Protein AF-A0A2M7H0R8-F1 (afdb_monomer)

Solvent-accessible surface area (backbone atoms only — not comparable to full-atom values): 28633 Å² total; per-residue (Å²): 134,61,83,87,71,69,49,74,64,43,72,46,45,23,70,42,82,71,80,68,60,58,88,64,83,54,67,46,51,37,86,82,44,60,76,91,62,102,80,74,84,69,96,69,77,57,62,61,50,66,70,41,55,59,57,32,19,51,50,9,31,35,72,44,37,38,46,74,35,69,43,60,40,93,92,41,75,86,46,70,44,58,41,9,37,33,35,60,42,52,62,84,50,53,69,62,56,52,47,51,52,49,44,42,43,76,74,67,42,95,64,61,72,49,77,46,78,39,75,95,71,46,29,29,39,44,34,38,66,34,40,50,58,24,30,49,46,37,62,43,32,33,62,61,71,61,50,28,34,73,29,70,76,60,70,35,42,36,42,78,49,44,42,26,24,50,38,20,23,41,68,56,51,32,46,77,44,70,58,69,91,86,54,104,72,67,69,87,80,50,37,33,39,36,30,69,39,54,10,67,65,30,48,54,50,52,52,49,52,34,47,52,59,74,30,65,66,46,82,42,74,50,93,59,62,46,97,84,83,38,51,39,33,38,42,37,25,47,50,54,39,46,36,70,59,45,99,54,84,80,62,79,74,62,99,67,87,66,83,49,50,74,56,90,59,28,39,36,38,52,38,84,76,87,87,86,78,93,82,89,78,93,84,86,80,65,89,48,84,93,50,58,50,49,76,55,94,68,29,63,42,70,44,87,60,58,88,44,61,70,46,53,44,55,50,19,58,74,70,74,40,62,57,88,50,46,15,61,41,15,68,69,35,89,65,58,40,94,31,56,39,84,36,56,68,51,22,52,54,42,47,52,50,43,48,74,76,65,50,51,71,29,15,46,44,26,10,41,27,37,19,39,35,52,38,44,44,60,71,71,49,59,81,60,86,85,62,84,87,36,75,45,63,34,75,57,50,71,29,54,22,44,46,53,23,38,24,70,73,66,76,46,76,69,46,63,57,95,59,29,73,47,48,69,59,51,51,51,52,51,50,40,70,75,56,63,66,97,73,77,88,77,82,61,78,68,57,79,79,46,73,71,48,75,48,74,49,74,41,82,89,54,97,77,52,28,58,28,40,34,35,23,48,91,84,40,70,72,50,39,40,66,46,90,82,44,70,52,56,65,53,65,78,82,79,121

Sequence (496 aa):
MPAKEFRKGDFIATPLPLENQIDSPILLNYSAVKTEPKVFRPFKKIDKFVFRPDLLRLLGYYLAEGCILYNRARRDKKLKYPCGVSFIFNINEKSYIEDIKKIISQNFGKLNIKIIKKPEHETTIVAIYSKSLAEYIKYLCGSMADKKRLSTELLNLKPSLQKEILKGFFRGDGQLRKRLQNALGSDKRGNRYCASTVSEDLAHQLYWLLLRNEIKCTLRKSSSKTKGDKYAYFIEVFGKEINKLEDKQLVNPQKQGYKSFIYKNWLFEPIRKIKKYKFKGSIYNLKVKNDDSYVANAIGVHNCAAGTGAFLDAQAFRLGIPVERFGEIALKSKKPTTIGARCTIFAESDMIHKQQIGHSPEDIVAGLCQGLARNFLSNVARGKNIQPPIVFLGGVSENKGMREAFEGALGQEIVVPEYNTVMGAFGAALLVKKNPPSKTKFLGFEISDKNIRCTSFQCQGCPNRCEVIEARIEGKVMARWGDRCGKWSNLNVNST

Organism: NCBI:txid1974716

Radius of gyration: 31.33 Å; Cα contacts (8 Å, |Δi|>4): 775; chains: 1; bounding box: 67×86×82 Å

Secondary structure (DSSP, 8-state):
--TTT--BTBEEEEE--------S--EEEGGGT----TT---SS---EEE--HHHHHHHHHHHHHEEEEEEE-SS-TT-EEEEEEEEEEETT-HHHHHHHHHHHHHHHSS--EEEEEEGGGTEEEEEE--HHHHHHHHHHH-SSGGG----HHHHTS-HHHHHHHHHHHHHHH-EEEPPPSS-SS--TT-SEEEEEES-HHHHHHHHHHHHHTT--EEEEE-SSPPTTS---EEEEEEGGGGGGTSSS--SPPP----S-EEETTEEEEE----------S-------SSSSEEEETTEEEE---TTSHHHHHHHHHHHT--HHHHHHHHHT-SSPPP--TTSHHHHHHHHHHHHHTT--HHHHHHHHHHHHHHHHIIIIITT----SSEE--SGGGG-HHHHHHHHHHHTS-EE--TTTTTHHHHHHHHHHHHS--SS-----GGGGGS-EEEEEEE--SSTT-PEEEEEEETTEEEEEE--SSSTTTT--TT--

Nearest PDB structures (foldseek):
  4ehu-assembly1_A  TM=7.371E-01  e=3.195E-09  Clostridioides difficile
  1hux-assembly1_B  TM=8.289E-01  e=4.043E-08  Acidaminococcus fermentans
  1ef0-assembly2_A  TM=6.192E-01  e=2.143E-08  Saccharomyces cerevisiae
  1vde-assembly1_B  TM=5.733E-01  e=1.735E-08  Saccharomyces cerevisiae
  1vde-assembly1_A  TM=5.724E-01  e=1.164E-07  Saccharomyces cerevisiae

InterPro domains:
  IPR002731 ATPase, BadF/BadG/BcrA/BcrD type [PF01869] (289-431)
  IPR004042 Intein DOD homing endonuclease, central region [PS50819] (58-215)
  IPR004860 Homing endonuclease, LAGLIDADG domain [PF14528] (162-240)
  IPR006142 Intein [PR00379] (55-67)
  IPR006142 Intein [PR00379] (164-176)
  IPR006142 Intein [PR00379] (280-297)
  IPR027434 Homing endonuclease [G3DSA:3.10.28.10] (53-245)
  IPR027434 Homing endonuclease [SSF55608] (153-240)
  IPR030934 Intein C-terminal splicing region [PS50818] (282-304)
  IPR030934 Intein C-terminal splicing region [TIGR01443] (283-304)
  IPR036844 Hint domain superfamily [SSF51294] (2-303)
  IPR043129 ATPase, nucleotide binding domain [SSF53067] (299-432)
  IPR051805 Dehydratase Activator and Reductase Protein [PTHR32329] (303-491)

Structure (mmCIF, N/CA/C/O backbone):
data_AF-A0A2M7H0R8-F1
#
_entry.id   AF-A0A2M7H0R8-F1
#
loop_
_atom_site.group_PDB
_atom_site.id
_atom_site.type_symbol
_atom_site.label_atom_id
_atom_site.label_alt_id
_atom_site.label_comp_id
_atom_site.label_asym_id
_atom_site.label_entity_id
_atom_site.label_seq_id
_atom_site.pdbx_PDB_ins_code
_atom_site.Cartn_x
_atom_site.Cartn_y
_atom_site.Cartn_z
_atom_site.occupancy
_atom_site.B_iso_or_equiv
_atom_site.auth_seq_id
_atom_site.auth_comp_id
_atom_site.auth_asym_id
_atom_site.auth_atom_id
_atom_site.pdbx_PDB_model_num
ATOM 1 N N . MET A 1 1 ? 10.797 6.156 -16.432 1.00 52.22 1 MET A N 1
ATOM 2 C CA . MET A 1 1 ? 11.725 7.306 -16.457 1.00 52.22 1 MET A CA 1
ATOM 3 C C . MET A 1 1 ? 12.836 7.075 -15.435 1.00 52.22 1 MET A C 1
ATOM 5 O O . MET A 1 1 ? 12.516 6.724 -14.300 1.00 52.22 1 MET A O 1
ATOM 9 N N . PRO A 1 2 ? 14.117 7.195 -15.813 1.00 60.25 2 PRO A N 1
ATOM 10 C CA . PRO A 1 2 ? 15.253 7.052 -14.904 1.00 60.25 2 PRO A CA 1
ATOM 11 C C . PRO A 1 2 ? 15.202 8.028 -13.722 1.00 60.25 2 PRO A C 1
ATOM 13 O O . PRO A 1 2 ? 14.834 9.190 -13.874 1.00 60.25 2 PRO A O 1
ATOM 16 N N . ALA A 1 3 ? 15.670 7.597 -12.545 1.00 67.19 3 ALA A N 1
ATOM 17 C CA . ALA A 1 3 ? 15.630 8.419 -11.330 1.00 67.19 3 ALA A CA 1
ATOM 18 C C . ALA A 1 3 ? 16.355 9.779 -11.465 1.00 67.19 3 ALA A C 1
ATOM 20 O O . ALA A 1 3 ? 15.991 10.753 -10.808 1.00 67.19 3 ALA A O 1
ATOM 21 N N . LYS A 1 4 ? 17.386 9.849 -12.322 1.00 66.94 4 LYS A N 1
ATOM 22 C CA . LYS A 1 4 ? 18.171 11.066 -12.603 1.00 66.94 4 LYS A CA 1
ATOM 23 C C . LYS A 1 4 ? 17.388 12.132 -13.384 1.00 66.94 4 LYS A C 1
ATOM 25 O O . LYS A 1 4 ? 17.794 13.290 -13.351 1.00 66.94 4 LYS A O 1
ATOM 30 N N . GLU A 1 5 ? 16.334 11.735 -14.094 1.00 73.38 5 GLU A N 1
ATOM 31 C CA . GLU A 1 5 ? 15.592 12.596 -15.025 1.00 73.38 5 GLU A CA 1
ATOM 32 C C . GLU A 1 5 ? 14.398 13.276 -14.374 1.00 73.38 5 GLU A C 1
ATOM 34 O O . GLU A 1 5 ? 13.918 14.268 -14.912 1.00 73.38 5 GLU A O 1
ATOM 39 N N . PHE A 1 6 ? 13.968 12.803 -13.200 1.00 79.38 6 PHE A N 1
ATOM 40 C CA . PHE A 1 6 ? 12.919 13.470 -12.442 1.00 79.38 6 PHE A CA 1
ATOM 41 C C . PHE A 1 6 ? 13.298 14.916 -12.131 1.00 79.38 6 PHE A C 1
ATOM 43 O O . PHE A 1 6 ? 14.387 15.227 -11.634 1.00 79.38 6 PHE A O 1
ATOM 50 N N . ARG A 1 7 ? 12.338 15.802 -12.363 1.00 85.75 7 ARG A N 1
ATOM 51 C CA . ARG A 1 7 ? 12.378 17.224 -12.060 1.00 85.75 7 ARG A CA 1
ATOM 52 C C . ARG A 1 7 ? 11.293 17.551 -11.045 1.00 85.75 7 ARG A C 1
ATOM 54 O O . ARG A 1 7 ? 10.305 16.842 -10.860 1.00 85.75 7 ARG A O 1
ATOM 61 N N . LYS A 1 8 ? 11.477 18.669 -10.346 1.00 89.12 8 LYS A N 1
ATOM 62 C CA . LYS A 1 8 ? 10.424 19.227 -9.493 1.00 89.12 8 LYS A CA 1
ATOM 63 C C . LYS A 1 8 ? 9.214 19.559 -10.372 1.00 89.12 8 LYS A C 1
ATOM 65 O O . LYS A 1 8 ? 9.353 20.332 -11.311 1.00 89.12 8 LYS A O 1
ATOM 70 N N . GLY A 1 9 ? 8.044 19.037 -10.016 1.00 87.06 9 GLY A N 1
ATOM 71 C CA . GLY A 1 9 ? 6.813 19.192 -10.794 1.00 87.06 9 GLY A CA 1
ATOM 72 C C . GLY A 1 9 ? 6.385 17.934 -11.548 1.00 87.06 9 GLY A C 1
ATOM 73 O O . GLY A 1 9 ? 5.183 17.783 -11.749 1.00 87.06 9 GLY A O 1
ATOM 74 N N . ASP A 1 10 ? 7.310 17.020 -11.861 1.00 89.25 10 ASP A N 1
ATOM 75 C CA . ASP A 1 10 ? 6.959 15.697 -12.393 1.00 89.25 10 ASP A CA 1
ATOM 76 C C . ASP A 1 10 ? 6.124 14.922 -11.377 1.00 89.25 10 ASP A C 1
ATOM 78 O O . ASP A 1 10 ? 6.165 15.211 -10.180 1.00 89.25 10 ASP A O 1
ATOM 82 N N . PHE A 1 11 ? 5.382 13.920 -11.836 1.00 90.19 11 PHE A N 1
ATOM 83 C CA . PHE A 1 11 ? 4.476 13.162 -10.986 1.00 90.19 11 PHE A CA 1
ATOM 84 C C . PHE A 1 11 ? 5.072 11.829 -10.543 1.00 90.19 11 PHE A C 1
ATOM 86 O O . PHE A 1 11 ? 5.655 11.092 -11.335 1.00 90.19 11 PHE A O 1
ATOM 93 N N . ILE A 1 12 ? 4.865 11.505 -9.269 1.00 90.06 12 ILE A N 1
ATOM 94 C CA . ILE A 1 12 ? 4.969 10.144 -8.746 1.00 90.06 12 ILE A CA 1
ATOM 95 C C . ILE A 1 12 ? 3.575 9.526 -8.688 1.00 90.06 12 ILE A C 1
ATOM 97 O O . ILE A 1 12 ? 2.592 10.233 -8.456 1.00 90.06 12 ILE A O 1
ATOM 101 N N . ALA A 1 13 ? 3.506 8.215 -8.902 1.00 90.25 13 ALA A N 1
ATOM 102 C CA . ALA A 1 13 ? 2.263 7.463 -8.894 1.00 90.25 13 ALA A CA 1
ATOM 103 C C . ALA A 1 13 ? 2.220 6.528 -7.678 1.00 90.25 13 ALA A C 1
ATOM 105 O O . ALA A 1 13 ? 3.113 5.704 -7.474 1.00 90.25 13 ALA A O 1
ATOM 106 N N . THR A 1 14 ? 1.159 6.655 -6.893 1.00 89.38 14 THR A N 1
ATOM 107 C CA . THR A 1 14 ? 0.849 5.814 -5.736 1.00 89.38 14 THR A CA 1
ATOM 108 C C . THR A 1 14 ? -0.361 4.954 -6.093 1.00 89.38 14 THR A C 1
ATOM 110 O O . THR A 1 14 ? -1.426 5.518 -6.362 1.00 89.38 14 THR A O 1
ATOM 113 N N . PRO A 1 15 ? -0.242 3.616 -6.136 1.00 87.62 15 PRO A N 1
ATOM 114 C CA . PRO A 1 15 ? -1.384 2.771 -6.450 1.00 87.62 15 PRO A CA 1
ATOM 115 C C . PRO A 1 15 ? -2.384 2.790 -5.297 1.00 87.62 15 PRO A C 1
ATOM 117 O O . PRO A 1 15 ? -2.014 2.731 -4.125 1.00 87.62 15 PRO A O 1
ATOM 120 N N . LEU A 1 16 ? -3.664 2.853 -5.637 1.00 84.00 16 LEU A N 1
ATOM 121 C CA . LEU A 1 16 ? -4.776 2.726 -4.711 1.00 84.00 16 LEU A CA 1
ATOM 122 C C . LEU A 1 16 ? -5.103 1.234 -4.572 1.00 84.00 16 LEU A C 1
ATOM 124 O O . LEU A 1 16 ? -5.518 0.615 -5.554 1.00 84.00 16 LEU A O 1
ATOM 128 N N . PRO A 1 17 ? -4.927 0.628 -3.385 1.00 70.62 17 PRO A N 1
ATOM 129 C CA . PRO A 1 17 ? -5.186 -0.793 -3.189 1.00 70.62 17 PRO A CA 1
ATOM 130 C C . PRO A 1 17 ? -6.699 -1.032 -3.148 1.00 70.62 17 PRO A C 1
ATOM 132 O O . PRO A 1 17 ? -7.302 -1.005 -2.075 1.00 70.62 17 PRO A O 1
ATOM 135 N N . LEU A 1 18 ? -7.316 -1.207 -4.318 1.00 66.88 18 LEU A N 1
ATOM 136 C CA . LEU A 1 18 ? -8.765 -1.393 -4.486 1.00 66.88 18 LEU A CA 1
ATOM 137 C C . LEU A 1 18 ? -9.172 -2.860 -4.695 1.00 66.88 18 LEU A C 1
ATOM 139 O O . LEU A 1 18 ? -10.357 -3.178 -4.591 1.00 66.88 18 LEU A O 1
ATOM 143 N N . GLU A 1 19 ? -8.203 -3.741 -4.945 1.00 58.03 19 GLU A N 1
ATOM 144 C CA . GLU A 1 19 ? -8.398 -5.180 -5.133 1.00 58.03 19 GLU A CA 1
ATOM 145 C C . GLU A 1 19 ? -8.516 -5.899 -3.775 1.00 58.03 19 GLU A C 1
ATOM 147 O O . GLU A 1 19 ? -7.846 -5.531 -2.806 1.00 58.03 19 GLU A O 1
ATOM 152 N N . ASN A 1 20 ? -9.372 -6.927 -3.708 1.00 55.25 20 ASN A N 1
ATOM 153 C CA . ASN A 1 20 ? -9.834 -7.638 -2.499 1.00 55.25 20 ASN A CA 1
ATOM 154 C C . ASN A 1 20 ? -10.896 -6.888 -1.681 1.00 55.25 20 ASN A C 1
ATOM 156 O O . ASN A 1 20 ? -10.667 -6.468 -0.545 1.00 55.25 20 ASN A O 1
ATOM 160 N N . GLN A 1 21 ? -12.089 -6.751 -2.261 1.00 60.81 21 GLN A N 1
ATOM 161 C CA . GLN A 1 21 ? -13.280 -6.284 -1.556 1.00 60.81 21 GLN A CA 1
ATOM 162 C C . GLN A 1 21 ? -14.133 -7.492 -1.184 1.00 60.81 21 GLN A C 1
ATOM 164 O O . GLN A 1 21 ? -14.633 -8.198 -2.052 1.00 60.81 21 GLN A O 1
ATOM 169 N N . ILE A 1 22 ? -14.291 -7.750 0.111 1.00 62.81 22 ILE A N 1
ATOM 170 C CA . ILE A 1 22 ? -15.208 -8.797 0.563 1.00 62.81 22 ILE A CA 1
ATOM 171 C C . ILE A 1 22 ? -16.623 -8.208 0.556 1.00 62.81 22 ILE A C 1
ATOM 173 O O . ILE A 1 22 ? -16.913 -7.258 1.286 1.00 62.81 22 ILE A O 1
ATOM 177 N N . ASP A 1 23 ? -17.490 -8.750 -0.304 1.00 54.94 23 ASP A N 1
ATOM 178 C CA . ASP A 1 23 ? -18.858 -8.258 -0.505 1.00 54.94 23 ASP A CA 1
ATOM 179 C C . ASP A 1 23 ? -19.822 -8.612 0.630 1.00 54.94 23 ASP A C 1
ATOM 181 O O . ASP A 1 23 ? -20.780 -7.876 0.876 1.00 54.94 23 ASP A O 1
ATOM 185 N N . SER A 1 24 ? -19.566 -9.719 1.326 1.00 55.59 24 SER A N 1
ATOM 186 C CA . SER A 1 24 ? -20.455 -10.272 2.347 1.00 55.59 24 SER A CA 1
ATOM 187 C C . SER A 1 24 ? -20.206 -9.669 3.735 1.00 55.59 24 SER A C 1
ATOM 189 O O . SER A 1 24 ? -19.074 -9.289 4.046 1.00 55.59 24 SER A O 1
ATOM 191 N N . PRO A 1 25 ? -21.224 -9.626 4.620 1.00 59.56 25 PRO A N 1
ATOM 192 C CA . PRO A 1 25 ? -21.030 -9.242 6.012 1.00 59.56 25 PRO A CA 1
ATOM 193 C C . PRO A 1 25 ? -20.025 -10.191 6.668 1.00 59.56 25 PRO A C 1
ATOM 195 O O . PRO A 1 25 ? -20.325 -11.351 6.955 1.00 59.56 25 PRO A O 1
ATOM 198 N N . ILE A 1 26 ? -18.813 -9.688 6.896 1.00 70.19 26 ILE A N 1
ATOM 199 C CA . ILE A 1 26 ? -17.787 -10.435 7.611 1.00 70.19 26 ILE A CA 1
ATOM 200 C C . ILE A 1 26 ? -18.245 -10.572 9.055 1.00 70.19 26 ILE A C 1
ATOM 202 O O . ILE A 1 26 ? -18.627 -9.603 9.723 1.00 70.19 26 ILE A O 1
ATOM 206 N N . LEU A 1 27 ? -18.225 -11.814 9.514 1.00 77.62 27 LEU A N 1
ATOM 207 C CA . LEU A 1 27 ? -18.629 -12.179 10.849 1.00 77.62 27 LEU A CA 1
ATOM 208 C C . LEU A 1 27 ? -17.462 -12.890 11.518 1.00 77.62 27 LEU A C 1
ATOM 210 O O . LEU A 1 27 ? -16.948 -13.891 11.018 1.00 77.62 27 LEU A O 1
ATOM 214 N N . LEU A 1 28 ? -17.042 -12.349 12.655 1.00 81.56 28 LEU A N 1
ATOM 215 C CA . LEU A 1 28 ? -15.937 -12.886 13.428 1.00 81.56 28 LEU A CA 1
ATOM 216 C C . LEU A 1 28 ? -16.496 -13.661 14.616 1.00 81.56 28 LEU A C 1
ATOM 218 O O . LEU A 1 28 ? -17.220 -13.108 15.446 1.00 81.56 28 LEU A O 1
ATOM 222 N N . ASN A 1 29 ? -16.178 -14.953 14.680 1.00 83.38 29 ASN A N 1
ATOM 223 C CA . ASN A 1 29 ? -16.584 -15.807 15.791 1.00 83.38 29 ASN A CA 1
ATOM 224 C C . ASN A 1 29 ? -15.682 -15.574 17.002 1.00 83.38 29 ASN A C 1
ATOM 226 O O . ASN A 1 29 ? -14.460 -15.475 16.879 1.00 83.38 29 ASN A O 1
ATOM 230 N N . TYR A 1 30 ? -16.277 -15.590 18.192 1.00 79.50 30 TYR A N 1
ATOM 231 C CA . TYR A 1 30 ? -15.559 -15.313 19.434 1.00 79.50 30 TYR A CA 1
ATOM 232 C C . TYR A 1 30 ? -14.434 -16.316 19.714 1.00 79.50 30 TYR A C 1
ATOM 234 O O . TYR A 1 30 ? -13.418 -15.976 20.314 1.00 79.50 30 TYR A O 1
ATOM 242 N N . SER A 1 31 ? -14.585 -17.558 19.249 1.00 77.75 31 SER A N 1
ATOM 243 C CA . SER A 1 31 ? -13.561 -18.599 19.364 1.00 77.75 31 SER A CA 1
ATOM 244 C C . SER A 1 31 ? -12.229 -18.222 18.713 1.00 77.75 31 SER A C 1
ATOM 246 O O . SER A 1 31 ? -11.203 -18.691 19.193 1.00 77.75 31 SER A O 1
ATOM 248 N N . ALA A 1 32 ? -12.241 -17.373 17.681 1.00 74.50 32 ALA A N 1
ATOM 249 C CA . ALA A 1 32 ? -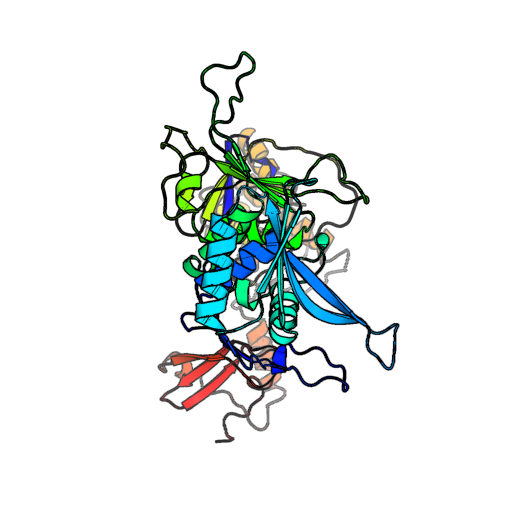11.040 -16.927 16.978 1.00 74.50 32 ALA A CA 1
ATOM 250 C C . ALA A 1 32 ? -10.272 -15.821 17.723 1.00 74.50 32 ALA A C 1
ATOM 252 O O . ALA A 1 32 ? -9.103 -15.594 17.435 1.00 74.50 32 ALA A O 1
ATOM 253 N N . VAL A 1 33 ? -10.920 -15.131 18.670 1.00 76.56 33 VAL A N 1
ATOM 254 C CA . VAL A 1 33 ? -10.365 -13.927 19.320 1.00 76.56 33 VAL A CA 1
ATOM 255 C C . VAL A 1 33 ? -10.248 -14.026 20.837 1.00 76.56 33 VAL A C 1
ATOM 257 O O . VAL A 1 33 ? -9.583 -13.190 21.451 1.00 76.56 33 VAL A O 1
ATOM 260 N N . LYS A 1 34 ? -10.919 -15.005 21.461 1.00 72.75 34 LYS A N 1
ATOM 261 C CA . LYS A 1 34 ? -10.894 -15.184 22.916 1.00 72.75 34 LYS A CA 1
ATOM 262 C C . LYS A 1 34 ? -9.446 -15.331 23.383 1.00 72.75 34 LYS A C 1
ATOM 264 O O . LYS A 1 34 ? -8.680 -16.117 22.827 1.00 72.75 34 LYS A O 1
ATOM 269 N N . THR A 1 35 ? -9.070 -14.602 24.429 1.00 66.81 35 THR A N 1
ATOM 270 C CA . THR A 1 35 ? -7.782 -14.859 25.078 1.00 66.81 35 THR A CA 1
ATOM 271 C C . THR A 1 35 ? -7.939 -16.082 25.978 1.00 66.81 35 THR A C 1
ATOM 273 O O . THR A 1 35 ? -8.959 -16.214 26.661 1.00 66.81 35 THR A O 1
ATOM 276 N N . GLU A 1 36 ? -6.981 -17.011 25.978 1.00 60.56 36 GLU A N 1
ATOM 277 C CA . GLU A 1 36 ? -7.001 -18.119 26.937 1.00 60.56 36 GLU A CA 1
ATOM 278 C C . GLU A 1 36 ? -6.541 -17.624 28.312 1.00 60.56 36 GLU A C 1
ATOM 280 O O . GLU A 1 36 ? -5.362 -17.363 28.543 1.00 60.56 36 GLU A O 1
ATOM 285 N N . PRO A 1 37 ? -7.485 -17.487 29.253 1.00 53.69 37 PRO A N 1
ATOM 286 C CA . PRO A 1 37 ? -7.247 -18.071 30.561 1.00 53.69 37 PRO A CA 1
ATOM 287 C C . PRO A 1 37 ? -8.450 -18.922 30.986 1.00 53.69 37 PRO A C 1
ATOM 289 O O . PRO A 1 37 ? -9.586 -18.439 31.014 1.00 53.69 37 PRO A O 1
ATOM 292 N N . LYS A 1 38 ? -8.185 -20.183 31.366 1.00 47.75 38 LYS A N 1
ATOM 293 C CA . LYS A 1 38 ? -9.125 -21.242 31.812 1.00 47.75 38 LYS A CA 1
ATOM 294 C C . LYS A 1 38 ? -10.037 -20.886 33.017 1.00 47.75 38 LYS A C 1
ATOM 296 O O . LYS A 1 38 ? -10.568 -21.781 33.660 1.00 47.75 38 LYS A O 1
ATOM 301 N N . VAL A 1 39 ? -10.225 -19.612 33.377 1.00 48.19 39 VAL A N 1
ATOM 302 C CA . VAL A 1 39 ? -10.676 -19.217 34.728 1.00 48.19 39 VAL A CA 1
ATOM 303 C C . VAL A 1 39 ? -11.964 -18.373 34.767 1.00 48.19 39 VAL A C 1
ATOM 305 O O . VAL A 1 39 ? -12.535 -18.230 35.840 1.00 48.19 39 VAL A O 1
ATOM 308 N N . PHE A 1 40 ? -12.487 -17.834 33.653 1.00 50.66 40 PHE A N 1
ATOM 309 C CA . PHE A 1 40 ? -13.653 -16.925 33.725 1.00 50.66 40 PHE A CA 1
ATOM 310 C C . PHE A 1 40 ? -14.692 -17.108 32.612 1.00 50.66 40 PHE A C 1
ATOM 312 O O . PHE A 1 40 ? -14.402 -16.858 31.437 1.00 50.66 40 PHE A O 1
ATOM 319 N N . ARG A 1 41 ? -15.931 -17.443 33.011 1.00 50.50 41 ARG A N 1
ATOM 320 C CA . ARG A 1 41 ? -17.132 -17.397 32.161 1.00 50.50 41 ARG A CA 1
ATOM 321 C C . ARG A 1 41 ? -17.654 -15.945 32.071 1.00 50.50 41 ARG A C 1
ATOM 323 O O . ARG A 1 41 ? -17.818 -15.312 33.112 1.00 50.50 41 ARG A O 1
ATOM 330 N N . PRO A 1 42 ? -17.877 -15.383 30.869 1.00 53.06 42 PRO A N 1
ATOM 331 C CA . PRO A 1 42 ? -18.432 -14.036 30.710 1.00 53.06 42 PRO A CA 1
ATOM 332 C C . PRO A 1 42 ? -19.914 -13.972 31.130 1.00 53.06 42 PRO A C 1
ATOM 334 O O . PRO A 1 42 ? -20.660 -14.904 30.856 1.00 53.06 42 PRO A O 1
ATOM 337 N N . PHE A 1 43 ? -20.342 -12.856 31.742 1.00 49.19 43 PHE A N 1
ATOM 338 C CA . PHE A 1 43 ? -21.724 -12.626 32.218 1.00 49.19 43 PHE A CA 1
ATOM 339 C C . PHE A 1 43 ? -22.750 -12.532 31.067 1.00 49.19 43 PHE A C 1
ATOM 341 O O . PHE A 1 43 ? -23.891 -12.953 31.210 1.00 49.19 43 PHE A O 1
ATOM 348 N N . LYS A 1 44 ? -22.330 -12.006 29.903 1.00 60.19 44 LYS A N 1
ATOM 349 C CA . LYS A 1 44 ? -23.081 -12.018 28.637 1.00 60.19 44 LYS A CA 1
ATOM 350 C C . LYS A 1 44 ? -22.097 -12.254 27.489 1.00 60.19 44 LYS A C 1
ATOM 352 O O . LYS A 1 44 ? -21.147 -11.485 27.305 1.00 60.19 44 LYS A O 1
ATOM 357 N N . LYS A 1 45 ? -22.260 -13.357 26.762 1.00 69.69 45 LYS A N 1
ATOM 358 C CA . LYS A 1 45 ? -21.317 -13.775 25.720 1.00 69.69 45 LYS A CA 1
ATOM 359 C C . LYS A 1 45 ? -21.735 -13.168 24.382 1.00 69.69 45 LYS A C 1
ATOM 361 O O . LYS A 1 45 ? -22.863 -13.349 23.946 1.00 69.69 45 LYS A O 1
ATOM 366 N N . ILE A 1 46 ? -20.833 -12.413 23.758 1.00 80.06 46 ILE A N 1
ATOM 367 C CA . ILE A 1 46 ? -21.004 -11.961 22.375 1.00 80.06 46 ILE A CA 1
ATOM 368 C C . ILE A 1 46 ? -20.358 -13.046 21.519 1.00 80.06 46 ILE A C 1
ATOM 370 O O . ILE A 1 46 ? -19.141 -13.060 21.350 1.00 80.06 46 ILE A O 1
ATOM 374 N N . ASP A 1 47 ? -21.148 -14.004 21.042 1.00 79.94 47 ASP A N 1
ATOM 375 C CA . ASP A 1 47 ? -20.607 -15.146 20.293 1.00 79.94 47 ASP A CA 1
ATOM 376 C C . ASP A 1 47 ? -20.080 -14.754 18.911 1.00 79.94 47 ASP A C 1
ATOM 378 O O . ASP A 1 47 ? -19.185 -15.413 18.379 1.00 79.94 47 ASP A O 1
ATOM 382 N N . LYS A 1 48 ? -20.618 -13.667 18.352 1.00 84.19 48 LYS A N 1
ATOM 383 C CA . LYS A 1 48 ? -20.373 -13.211 16.987 1.00 84.19 48 LYS A CA 1
ATOM 384 C C . LYS A 1 48 ? -20.257 -11.690 16.948 1.00 84.19 48 LYS A C 1
ATOM 386 O O . LYS A 1 48 ? -21.118 -11.001 17.492 1.00 84.19 48 LYS A O 1
ATOM 391 N N . PHE A 1 49 ? -19.228 -11.173 16.285 1.00 84.06 49 PHE A N 1
ATOM 392 C CA . PHE A 1 49 ? -19.092 -9.750 15.978 1.00 84.06 49 PHE A CA 1
ATOM 393 C C . PHE A 1 49 ? -19.334 -9.536 14.481 1.00 84.06 49 PHE A C 1
ATOM 395 O O . PHE A 1 49 ? -18.593 -10.057 13.648 1.00 84.06 49 PHE A O 1
ATOM 402 N N . VAL A 1 50 ? -20.399 -8.806 14.145 1.00 86.88 50 VAL A N 1
ATOM 403 C CA . VAL A 1 50 ? -20.809 -8.530 12.759 1.00 86.88 50 VAL A CA 1
ATOM 404 C C . VAL A 1 50 ? -20.235 -7.187 12.334 1.00 86.88 50 VAL A C 1
ATOM 406 O O . VAL A 1 50 ? -20.402 -6.204 13.051 1.00 86.88 50 VAL A O 1
ATOM 409 N N . PHE A 1 51 ? -19.580 -7.112 11.178 1.00 87.00 51 PHE A N 1
ATOM 410 C CA . PHE A 1 51 ? -18.953 -5.872 10.707 1.00 87.00 51 PHE A CA 1
ATOM 411 C C . PHE A 1 51 ? -19.988 -4.916 10.098 1.00 87.00 51 PHE A C 1
ATOM 413 O O . PHE A 1 51 ? -20.044 -4.709 8.888 1.00 87.00 51 PHE A O 1
ATOM 420 N N . ARG A 1 52 ? -20.843 -4.352 10.954 1.00 90.06 52 ARG A N 1
ATOM 421 C CA . ARG A 1 52 ? -21.853 -3.354 10.585 1.00 90.06 52 ARG A CA 1
ATOM 422 C C . ARG A 1 52 ? -21.261 -1.937 10.581 1.00 90.06 52 ARG A C 1
ATOM 424 O O . ARG A 1 52 ? -20.352 -1.677 11.370 1.00 90.06 52 ARG A O 1
ATOM 431 N N . PRO A 1 53 ? -21.779 -1.016 9.743 1.00 91.88 53 PRO A N 1
ATOM 432 C CA . PRO A 1 53 ? -21.296 0.367 9.650 1.00 91.88 53 PRO A CA 1
ATOM 433 C C . PRO A 1 53 ? -21.108 1.064 11.010 1.00 91.88 53 PRO A C 1
ATOM 435 O O . PRO A 1 53 ? -20.067 1.642 11.303 1.00 91.88 53 PRO A O 1
ATOM 438 N N . ASP A 1 54 ? -22.096 0.943 11.885 1.00 93.00 54 ASP A N 1
ATOM 439 C CA . ASP A 1 54 ? -22.146 1.558 13.208 1.00 93.00 54 ASP A CA 1
ATOM 440 C C . ASP A 1 54 ? -21.117 0.963 14.195 1.00 93.00 54 ASP A C 1
ATOM 442 O O . ASP A 1 54 ? -20.431 1.697 14.909 1.00 93.00 54 ASP A O 1
ATOM 446 N N . LEU A 1 55 ? -20.919 -0.357 14.184 1.00 93.69 55 LEU A N 1
ATOM 447 C CA . LEU A 1 55 ? -19.867 -1.030 14.950 1.00 93.69 55 LEU A CA 1
ATOM 448 C C . LEU A 1 55 ? -18.466 -0.677 14.448 1.00 93.69 55 LEU A C 1
ATOM 450 O O . LEU A 1 55 ? -17.555 -0.509 15.255 1.00 93.69 55 LEU A O 1
ATOM 454 N N . LEU A 1 56 ? -18.282 -0.521 13.138 1.00 95.50 56 LEU A N 1
ATOM 455 C CA . LEU A 1 56 ? -17.017 -0.048 12.571 1.00 95.50 56 LEU A CA 1
ATOM 456 C C . LEU A 1 56 ? -16.727 1.400 12.989 1.00 95.50 56 LEU A C 1
ATOM 458 O O . LEU A 1 56 ? -15.585 1.726 13.319 1.00 95.50 56 LEU A O 1
ATOM 462 N N . ARG A 1 57 ? -17.761 2.243 13.093 1.00 96.00 57 ARG A N 1
ATOM 463 C CA . ARG A 1 57 ? -17.639 3.588 13.669 1.00 96.00 57 ARG A CA 1
ATOM 464 C C . ARG A 1 57 ? -17.221 3.563 15.140 1.00 96.00 57 ARG A C 1
ATOM 466 O O . ARG A 1 57 ? -16.353 4.342 15.533 1.00 96.00 57 ARG A O 1
ATOM 473 N N . LEU A 1 58 ? -17.738 2.623 15.936 1.00 96.94 58 LEU A N 1
ATOM 474 C CA . LEU A 1 58 ? -17.278 2.391 17.314 1.00 96.94 58 LEU A CA 1
ATOM 475 C C . LEU A 1 58 ? -15.787 2.021 17.381 1.00 96.94 58 LEU A C 1
ATOM 477 O O . LEU A 1 58 ? -15.082 2.496 18.273 1.00 96.94 58 LEU A O 1
ATOM 481 N N . LEU A 1 59 ? -15.286 1.213 16.439 1.00 97.62 59 LEU A N 1
ATOM 482 C CA . LEU A 1 59 ? -13.851 0.917 16.345 1.00 97.62 59 LEU A CA 1
ATOM 483 C C . LEU A 1 59 ? -13.036 2.179 16.035 1.00 97.62 59 LEU A C 1
ATOM 485 O O . LEU A 1 59 ? -11.969 2.366 16.613 1.00 97.62 59 LEU A O 1
ATOM 489 N N . GLY A 1 60 ? -13.556 3.073 15.191 1.00 97.50 60 GLY A N 1
ATOM 490 C CA . GLY A 1 60 ? -12.970 4.393 14.948 1.00 97.50 60 GLY A CA 1
ATOM 491 C C . GLY A 1 60 ? -12.835 5.220 16.230 1.00 97.50 60 GLY A C 1
ATOM 492 O O . GLY A 1 60 ? -11.737 5.677 16.551 1.00 97.50 60 GLY A O 1
ATOM 493 N N . TYR A 1 61 ? -13.914 5.329 17.016 1.00 97.75 61 TYR A N 1
ATOM 494 C CA . TYR A 1 61 ? -13.873 5.986 18.329 1.00 97.75 61 TYR A CA 1
ATOM 495 C C . TYR A 1 61 ? -12.860 5.333 19.270 1.00 97.75 61 TYR A C 1
ATOM 497 O O . TYR A 1 61 ? -12.168 6.024 20.013 1.00 97.75 61 TYR A O 1
ATOM 505 N N . TYR A 1 62 ? -12.737 4.003 19.230 1.00 98.25 62 TYR A N 1
ATOM 506 C CA . TYR A 1 62 ? -11.756 3.298 20.046 1.00 98.25 62 TYR A CA 1
ATOM 507 C C . TYR A 1 62 ? -10.322 3.637 19.623 1.00 98.25 62 TYR A C 1
ATOM 509 O O . TYR A 1 62 ? -9.445 3.843 20.463 1.00 98.25 62 TYR A O 1
ATOM 517 N N . LEU A 1 63 ? -10.063 3.701 18.320 1.00 97.81 63 LEU A N 1
ATOM 518 C CA . LEU A 1 63 ? -8.740 4.005 17.790 1.00 97.81 63 LEU A CA 1
ATOM 519 C C . LEU A 1 63 ? -8.292 5.425 18.148 1.00 97.81 63 LEU A C 1
ATOM 521 O O . LEU A 1 63 ? -7.119 5.606 18.464 1.00 97.81 63 LEU A O 1
ATOM 525 N N . ALA A 1 64 ? -9.222 6.377 18.202 1.00 96.31 64 ALA A N 1
ATOM 526 C CA . ALA A 1 64 ? -8.977 7.722 18.711 1.00 96.31 64 ALA A CA 1
ATOM 527 C C . ALA A 1 64 ? -8.846 7.712 20.246 1.00 96.31 64 ALA A C 1
ATOM 529 O O . ALA A 1 64 ? -7.744 7.641 20.787 1.00 96.31 64 ALA A O 1
ATOM 530 N N . GLU A 1 65 ? -9.971 7.591 20.945 1.00 95.81 65 GLU A N 1
ATOM 531 C CA . GLU A 1 65 ? -10.104 7.907 22.375 1.00 95.81 65 GLU A CA 1
ATOM 532 C C . GLU A 1 65 ? -10.286 6.681 23.284 1.00 95.81 65 GLU A C 1
ATOM 534 O O . GLU A 1 65 ? -10.543 6.777 24.487 1.00 95.81 65 GLU A O 1
ATOM 539 N N . GLY A 1 66 ? -10.190 5.483 22.710 1.00 95.88 66 GLY A N 1
ATOM 540 C CA . GLY A 1 66 ? -10.435 4.230 23.412 1.00 95.88 66 GLY A CA 1
ATOM 541 C C . GLY A 1 66 ? -9.236 3.668 24.171 1.00 95.88 66 GLY A C 1
ATOM 542 O O . GLY A 1 66 ? -8.086 3.731 23.721 1.00 95.88 66 GLY A O 1
ATOM 543 N N . CYS A 1 67 ? -9.532 3.001 25.286 1.00 96.31 67 CYS A N 1
ATOM 544 C CA . CYS A 1 67 ? -8.606 2.182 26.061 1.00 96.31 67 CYS A CA 1
ATOM 545 C C . CYS A 1 67 ? -9.267 0.858 26.485 1.00 96.31 67 CYS A C 1
ATOM 547 O O . CYS A 1 67 ? -10.472 0.794 26.734 1.00 96.31 67 CYS A O 1
ATOM 549 N N . ILE A 1 68 ? -8.477 -0.219 26.562 1.00 95.44 68 ILE A N 1
ATOM 550 C CA . ILE A 1 68 ? -8.938 -1.496 27.125 1.00 95.44 68 ILE A CA 1
ATOM 551 C C . ILE A 1 68 ? -8.803 -1.435 28.643 1.00 95.44 68 ILE A C 1
ATOM 553 O O . ILE A 1 68 ? -7.717 -1.184 29.168 1.00 95.44 68 ILE A O 1
ATOM 557 N N . LEU A 1 69 ? -9.893 -1.733 29.342 1.00 93.12 69 LEU A N 1
ATOM 558 C CA . LEU A 1 69 ? -9.900 -1.893 30.788 1.00 93.12 69 LEU A CA 1
ATOM 559 C C . LEU A 1 69 ? -9.443 -3.307 31.145 1.00 93.12 69 LEU A C 1
ATOM 561 O O . LEU A 1 69 ? -9.883 -4.286 30.537 1.00 93.12 69 LEU A O 1
ATOM 565 N N . TYR A 1 70 ? -8.576 -3.411 32.149 1.00 90.25 70 TYR A N 1
ATOM 566 C CA . TYR A 1 70 ? -8.033 -4.678 32.625 1.00 90.25 70 TYR A CA 1
ATOM 567 C C . TYR A 1 70 ? -8.368 -4.897 34.097 1.00 90.25 70 TYR A C 1
ATOM 569 O O . TYR A 1 70 ? -8.154 -4.009 34.919 1.00 90.25 70 TYR A O 1
ATOM 577 N N . ASN A 1 71 ? -8.779 -6.117 34.435 1.00 87.19 71 ASN A N 1
ATOM 578 C CA . ASN A 1 71 ? -8.850 -6.596 35.814 1.00 87.19 71 ASN A CA 1
ATOM 579 C C . ASN A 1 71 ? -7.734 -7.609 36.083 1.00 87.19 71 ASN A C 1
ATOM 581 O O . ASN A 1 71 ? -7.178 -8.205 35.159 1.00 87.19 71 ASN A O 1
ATOM 585 N N . ARG A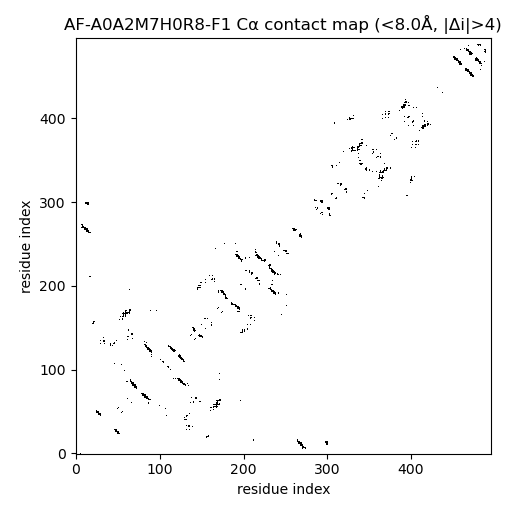 1 72 ? -7.408 -7.811 37.362 1.00 83.69 72 ARG A N 1
ATOM 586 C CA . ARG A 1 72 ? -6.476 -8.855 37.811 1.00 83.69 72 ARG A CA 1
ATOM 587 C C . ARG A 1 72 ? -7.245 -10.134 38.132 1.00 83.69 72 ARG A C 1
ATOM 589 O O . ARG A 1 72 ? -8.360 -10.066 38.656 1.00 83.69 72 ARG A O 1
ATOM 596 N N . ALA A 1 73 ? -6.678 -11.294 37.815 1.00 76.69 73 ALA A N 1
ATOM 597 C CA . ALA A 1 73 ? -7.286 -12.565 38.184 1.00 76.69 73 ALA A CA 1
ATOM 598 C C . ALA A 1 73 ? -7.250 -12.754 39.709 1.00 76.69 73 ALA A C 1
ATOM 600 O O . ALA A 1 73 ? -6.299 -12.367 40.384 1.00 76.69 73 ALA A O 1
ATOM 601 N N . ARG A 1 74 ? -8.308 -13.359 40.263 1.00 71.81 74 ARG A N 1
ATOM 602 C CA . ARG A 1 74 ? -8.452 -13.535 41.719 1.00 71.81 74 ARG A CA 1
ATOM 603 C C . ARG A 1 74 ? -7.401 -14.490 42.299 1.00 71.81 74 ARG A C 1
ATOM 605 O O . ARG A 1 74 ? -6.941 -14.266 43.410 1.00 71.81 74 ARG A O 1
ATOM 612 N N . ARG A 1 75 ? -7.029 -15.528 41.535 1.00 73.12 75 ARG A N 1
ATOM 613 C CA . ARG A 1 75 ? -6.047 -16.561 41.922 1.00 73.12 75 ARG A CA 1
ATOM 614 C C . ARG A 1 75 ? -4.599 -16.196 41.578 1.00 73.12 75 ARG A C 1
ATOM 616 O O . ARG A 1 75 ? -3.695 -16.670 42.244 1.00 73.12 75 ARG A O 1
ATOM 623 N N . ASP A 1 76 ? -4.387 -15.341 40.579 1.00 75.88 76 ASP A N 1
ATOM 624 C CA . ASP A 1 76 ? -3.061 -14.852 40.193 1.00 75.88 76 ASP A CA 1
ATOM 625 C C . ASP A 1 76 ? -3.127 -13.346 39.914 1.00 75.88 76 ASP A C 1
ATOM 627 O O . ASP A 1 76 ? -3.613 -12.898 38.873 1.00 75.88 76 ASP A O 1
ATOM 631 N N . LYS A 1 77 ? -2.620 -12.547 40.859 1.00 74.94 77 LYS A N 1
ATOM 632 C CA . LYS A 1 77 ? -2.633 -11.082 40.755 1.00 74.94 77 LYS A CA 1
ATOM 633 C C . LYS A 1 77 ? -1.698 -10.548 39.657 1.00 74.94 77 LYS A C 1
ATOM 635 O O . LYS A 1 77 ? -1.848 -9.376 39.296 1.00 74.94 77 LYS A O 1
ATOM 640 N N . LYS A 1 78 ? -0.756 -11.349 39.132 1.00 78.88 78 LYS A N 1
ATOM 641 C CA . LYS A 1 78 ? 0.107 -10.969 37.995 1.00 78.88 78 LYS A CA 1
ATOM 642 C C . LYS A 1 78 ? -0.641 -11.081 36.665 1.00 78.88 78 LYS A C 1
ATOM 644 O O . LYS A 1 78 ? -0.381 -10.299 35.750 1.00 78.88 78 LYS A O 1
ATOM 649 N N . LEU A 1 79 ? -1.618 -11.982 36.575 1.00 78.38 79 LEU A N 1
ATOM 650 C CA . LEU A 1 79 ? -2.424 -12.177 35.376 1.00 78.38 79 LEU A CA 1
ATOM 651 C C . LEU A 1 79 ? -3.489 -11.077 35.235 1.00 78.38 79 LEU A C 1
ATOM 653 O O . LEU A 1 79 ? -4.412 -10.961 36.047 1.00 78.38 79 LEU A O 1
ATOM 657 N N . LYS A 1 80 ? -3.389 -10.281 34.163 1.00 82.75 80 LYS A N 1
ATOM 658 C CA . LYS A 1 80 ? -4.400 -9.287 33.770 1.00 82.75 80 LYS A CA 1
ATOM 659 C C . LYS A 1 80 ? -5.244 -9.809 32.612 1.00 82.75 80 LYS A C 1
ATOM 661 O O . LYS A 1 80 ? -4.703 -10.360 31.658 1.00 82.75 80 LYS A O 1
ATOM 666 N N . TYR A 1 81 ? -6.549 -9.562 32.651 1.00 83.06 81 TYR A N 1
ATOM 667 C CA . TYR A 1 81 ? -7.466 -9.898 31.560 1.00 83.06 81 TYR A CA 1
ATOM 668 C C . TYR A 1 81 ? -8.343 -8.695 31.185 1.00 83.06 81 TYR A C 1
ATOM 670 O O . TYR A 1 81 ? -8.671 -7.886 32.060 1.00 83.06 81 TYR A O 1
ATOM 678 N N . PRO A 1 82 ? -8.711 -8.549 29.900 1.00 88.81 82 PRO A N 1
ATOM 679 C CA . PRO A 1 82 ? -9.593 -7.478 29.454 1.00 88.81 82 PRO A CA 1
ATOM 680 C C . PRO A 1 82 ? -10.992 -7.655 30.060 1.00 88.81 82 PRO A C 1
ATOM 682 O O . PRO A 1 82 ? -11.586 -8.730 29.977 1.00 88.81 82 PRO A O 1
ATOM 685 N N . CYS A 1 83 ? -11.519 -6.609 30.691 1.00 88.81 83 CYS A N 1
ATOM 686 C CA . CYS A 1 83 ? -12.827 -6.624 31.356 1.00 88.81 83 CYS A CA 1
ATOM 687 C C . CYS A 1 83 ? -13.833 -5.640 30.743 1.00 88.81 83 CYS A C 1
ATOM 689 O O . CYS A 1 83 ? -15.032 -5.746 31.001 1.00 88.81 83 CYS A O 1
ATOM 691 N N . GLY A 1 84 ? -13.367 -4.709 29.913 1.00 92.62 84 GLY A N 1
ATOM 692 C CA . GLY A 1 84 ? -14.212 -3.717 29.269 1.00 92.62 84 GLY A CA 1
ATOM 693 C C . GLY A 1 84 ? -13.422 -2.767 28.383 1.00 92.62 84 GLY A C 1
ATOM 694 O O . GLY A 1 84 ? -12.216 -2.924 28.186 1.00 92.62 84 GLY A O 1
ATOM 695 N N . VAL A 1 85 ? -14.125 -1.774 27.858 1.00 95.75 85 VAL A N 1
ATOM 696 C CA . VAL A 1 85 ? -13.576 -0.732 26.988 1.00 95.75 85 VAL A CA 1
ATOM 697 C C . VAL A 1 85 ? -14.034 0.614 27.524 1.00 95.75 85 VAL A C 1
ATOM 699 O O . VAL A 1 85 ? -15.194 0.757 27.906 1.00 95.75 85 VAL A O 1
ATOM 702 N N . SER A 1 86 ? -13.129 1.584 27.582 1.00 96.62 86 SER A N 1
ATOM 703 C CA . SER A 1 86 ? -13.442 2.957 27.970 1.00 96.62 86 SER A CA 1
ATOM 704 C C . SER A 1 86 ? -13.099 3.928 26.855 1.00 96.62 86 SER A C 1
ATOM 706 O O . SER A 1 86 ? -12.080 3.742 26.198 1.00 96.62 86 SER A O 1
ATOM 708 N N . PHE A 1 87 ? -13.890 4.983 26.718 1.00 96.56 87 PHE A N 1
ATOM 709 C CA . PHE A 1 87 ? -13.638 6.118 25.835 1.00 96.56 87 PHE A CA 1
ATOM 710 C C . PHE A 1 87 ? -13.562 7.390 26.673 1.00 96.56 87 PHE A C 1
ATOM 712 O O . PHE A 1 87 ? -14.299 7.511 27.659 1.00 96.56 87 PHE A O 1
ATOM 719 N N . ILE A 1 88 ? -12.680 8.310 26.300 1.00 94.62 88 ILE A N 1
ATOM 720 C CA . ILE A 1 88 ? -12.498 9.587 26.988 1.00 94.62 88 ILE A CA 1
ATOM 721 C C . ILE A 1 88 ? -12.809 10.697 25.990 1.00 94.62 88 ILE A C 1
ATOM 723 O O . ILE A 1 88 ? -12.144 10.815 24.979 1.00 94.62 88 ILE A O 1
ATOM 727 N N . PHE A 1 89 ? -13.828 11.499 26.269 1.00 93.94 89 PHE A N 1
ATOM 728 C CA . PHE A 1 89 ? -14.210 12.628 25.419 1.00 93.94 89 PHE A CA 1
ATOM 729 C C . PHE A 1 89 ? -14.185 13.922 26.217 1.00 93.94 89 PHE A C 1
ATOM 731 O O . PHE A 1 89 ? -14.272 13.898 27.452 1.00 93.94 89 PHE A O 1
ATOM 738 N N . ASN A 1 90 ? -14.133 15.058 25.529 1.00 91.94 90 ASN A N 1
ATOM 739 C CA . ASN A 1 90 ? -14.404 16.341 26.160 1.00 91.94 90 ASN A CA 1
ATOM 740 C C . ASN A 1 90 ? -15.890 16.424 26.571 1.00 91.94 90 ASN A C 1
ATOM 742 O O . ASN A 1 90 ? -16.777 15.857 25.930 1.00 91.94 90 ASN A O 1
ATOM 746 N N . ILE A 1 91 ? -16.193 17.145 27.650 1.00 88.62 91 ILE A N 1
ATOM 747 C CA . ILE A 1 91 ? -17.557 17.300 28.183 1.00 88.62 91 ILE A CA 1
ATOM 748 C C . ILE A 1 91 ? -18.553 17.908 27.175 1.00 88.62 91 ILE A C 1
ATOM 750 O O . ILE A 1 91 ? -19.765 17.682 27.279 1.00 88.62 91 ILE A O 1
ATOM 754 N N . ASN A 1 92 ? -18.051 18.642 26.179 1.00 88.62 92 ASN A N 1
ATOM 755 C CA . ASN A 1 92 ? -18.848 19.253 25.118 1.00 88.62 92 ASN A CA 1
ATOM 756 C C . ASN A 1 92 ? -19.192 18.283 23.972 1.00 88.62 92 ASN A C 1
ATOM 758 O O . ASN A 1 92 ? -20.117 18.541 23.203 1.00 88.62 92 ASN A O 1
ATOM 762 N N . GLU A 1 93 ? -18.534 17.127 23.882 1.00 88.75 93 GLU A N 1
ATOM 763 C CA . GLU A 1 93 ? -18.694 16.143 22.800 1.00 88.75 93 GLU A CA 1
ATOM 764 C C . GLU A 1 93 ? -19.864 15.173 23.041 1.00 88.75 93 GLU A C 1
ATOM 766 O O . GLU A 1 93 ? -19.790 13.960 22.827 1.00 88.75 93 GLU A O 1
ATOM 771 N N . LYS A 1 94 ? -20.999 15.719 23.489 1.00 89.56 94 LYS A N 1
ATOM 772 C CA . LYS A 1 94 ? -22.188 14.945 23.879 1.00 89.56 94 LYS A CA 1
ATOM 773 C C . LYS A 1 94 ? -22.723 14.068 22.743 1.00 89.56 94 LYS A C 1
ATOM 775 O O . LYS A 1 94 ? -23.197 12.965 22.996 1.00 89.56 94 LYS A O 1
ATOM 780 N N . SER A 1 95 ? -22.621 14.529 21.497 1.00 92.19 95 SER A N 1
ATOM 781 C CA . SER A 1 95 ? -23.115 13.801 20.322 1.00 92.19 95 SER A CA 1
ATOM 782 C C . SER A 1 95 ? -22.405 12.462 20.102 1.00 92.19 95 SER A C 1
ATOM 784 O O . SER A 1 95 ? -23.056 11.495 19.716 1.00 92.19 95 SER A O 1
ATOM 786 N N . TYR A 1 96 ? -21.101 12.371 20.380 1.00 92.62 96 TYR A N 1
ATOM 787 C CA . TYR A 1 96 ? -20.336 11.130 20.216 1.00 92.62 96 TYR A CA 1
ATOM 788 C C . TYR A 1 96 ? -20.683 10.116 21.306 1.00 92.62 96 TYR A C 1
ATOM 790 O O . TYR A 1 96 ? -20.794 8.921 21.040 1.00 92.62 96 TYR A O 1
ATOM 798 N N . ILE A 1 97 ? -20.934 10.602 22.523 1.00 92.25 97 ILE A N 1
ATOM 799 C CA . ILE A 1 97 ? -21.386 9.777 23.647 1.00 92.25 97 ILE A CA 1
ATOM 800 C C . ILE A 1 97 ? -22.768 9.178 23.352 1.00 92.25 97 ILE A C 1
ATOM 802 O O . ILE A 1 97 ? -22.977 7.984 23.578 1.00 92.25 97 ILE A O 1
ATOM 806 N N . GLU A 1 98 ? -23.701 9.978 22.826 1.00 93.62 98 GLU A N 1
ATOM 807 C CA . GLU A 1 98 ? -25.023 9.486 22.417 1.00 93.62 98 GLU A CA 1
ATOM 808 C C . GLU A 1 98 ? -24.940 8.496 21.247 1.00 93.62 98 GLU A C 1
ATOM 810 O O . GLU A 1 98 ? -25.639 7.481 21.254 1.00 93.62 98 GLU A O 1
ATOM 815 N N . ASP A 1 99 ? -24.039 8.719 20.286 1.00 94.31 99 ASP A N 1
ATOM 816 C CA . ASP A 1 99 ? -23.800 7.768 19.196 1.00 94.31 99 ASP A CA 1
ATOM 817 C C . ASP A 1 99 ? -23.278 6.423 19.732 1.00 94.31 99 ASP A C 1
ATOM 819 O O . ASP A 1 99 ? -23.825 5.375 19.399 1.00 94.31 99 ASP A O 1
ATOM 823 N N . ILE A 1 100 ? -22.310 6.424 20.658 1.00 94.50 100 ILE A N 1
ATOM 824 C CA . ILE A 1 100 ? -21.822 5.190 21.301 1.00 94.50 100 ILE A CA 1
ATOM 825 C C . ILE A 1 100 ? -22.948 4.468 22.046 1.00 94.50 100 ILE A C 1
ATOM 827 O O . ILE A 1 100 ? -23.095 3.254 21.894 1.00 94.50 100 ILE A O 1
ATOM 831 N N . LYS A 1 101 ? -23.774 5.183 22.822 1.00 93.50 101 LYS A N 1
ATOM 832 C CA . LYS A 1 101 ? -24.934 4.577 23.500 1.00 93.50 101 LYS A CA 1
ATOM 833 C C . LYS A 1 101 ? -25.867 3.889 22.509 1.00 93.50 101 LYS A C 1
ATOM 835 O O . LYS A 1 101 ? -26.281 2.757 22.757 1.00 93.50 101 LYS A O 1
ATOM 840 N N . LYS A 1 102 ? -26.169 4.560 21.394 1.00 93.75 102 LYS A N 1
ATOM 841 C CA . LYS A 1 102 ? -27.034 4.043 20.331 1.00 93.75 102 LYS A CA 1
ATOM 842 C C . LYS A 1 102 ? -26.431 2.809 19.659 1.00 93.75 102 LYS A C 1
ATOM 844 O O . LYS A 1 102 ? -27.116 1.799 19.539 1.00 93.75 102 LYS A O 1
ATOM 849 N N . ILE A 1 103 ? -25.148 2.849 19.295 1.00 94.06 103 ILE A N 1
ATOM 850 C CA . ILE A 1 103 ? -24.445 1.711 18.683 1.00 94.06 103 ILE A CA 1
ATOM 851 C C . ILE A 1 103 ? -24.519 0.485 19.603 1.00 94.06 103 ILE A C 1
ATOM 853 O O . ILE A 1 103 ? -24.823 -0.625 19.162 1.00 94.06 103 ILE A O 1
ATOM 857 N N . ILE A 1 104 ? -24.262 0.679 20.897 1.00 92.12 104 ILE A N 1
ATOM 858 C CA . ILE A 1 104 ? -24.243 -0.414 21.869 1.00 92.12 104 ILE A CA 1
ATOM 859 C C . ILE A 1 104 ? -25.641 -0.985 22.111 1.00 92.12 104 ILE A C 1
ATOM 861 O O . ILE A 1 104 ? -25.791 -2.210 22.125 1.00 92.12 104 ILE A O 1
ATOM 865 N N . SER A 1 105 ? -26.659 -0.132 22.262 1.00 90.38 105 SER A N 1
ATOM 866 C CA . SER A 1 105 ? -28.034 -0.586 22.482 1.00 90.38 105 SER A CA 1
ATOM 867 C C . SER A 1 105 ? -28.583 -1.354 21.277 1.00 90.38 105 SER A C 1
ATOM 869 O O . SER A 1 105 ? -29.193 -2.408 21.463 1.00 90.38 105 SER A O 1
ATOM 871 N N . GLN A 1 106 ? -28.293 -0.892 20.056 1.00 90.31 106 GLN A N 1
ATOM 872 C CA . GLN A 1 106 ? -28.748 -1.515 18.809 1.00 90.31 106 GLN A CA 1
ATOM 873 C C . GLN A 1 106 ? -28.065 -2.858 18.516 1.00 90.31 106 GLN A C 1
ATOM 875 O O . GLN A 1 106 ? -28.703 -3.761 17.978 1.00 90.31 106 GLN A O 1
ATOM 880 N N . ASN A 1 107 ? -26.786 -3.023 18.877 1.00 89.25 107 ASN A N 1
ATOM 881 C CA . ASN A 1 107 ? -26.025 -4.226 18.513 1.00 89.25 107 ASN A CA 1
ATOM 882 C C . ASN A 1 107 ? -25.917 -5.276 19.618 1.00 89.25 107 ASN A C 1
ATOM 884 O O . ASN A 1 107 ? -25.808 -6.463 19.314 1.00 89.25 107 ASN A O 1
ATOM 888 N N . PHE A 1 108 ? -25.928 -4.870 20.890 1.00 86.81 108 PHE A N 1
ATOM 889 C CA . PHE A 1 108 ? -25.655 -5.772 22.017 1.00 86.81 108 PHE A CA 1
ATOM 890 C C . PHE A 1 108 ? -26.743 -5.746 23.115 1.00 86.81 108 PHE A C 1
ATOM 892 O O . PHE A 1 108 ? -26.651 -6.471 24.122 1.00 86.81 108 PHE A O 1
ATOM 899 N N . GLY A 1 109 ? -27.803 -4.952 22.924 1.00 78.88 109 GLY A N 1
ATOM 900 C CA . GLY A 1 109 ? -28.904 -4.778 23.875 1.00 78.88 109 GLY A CA 1
ATOM 901 C C . GLY A 1 109 ? -28.465 -4.056 25.155 1.00 78.88 109 GLY A C 1
ATOM 902 O O . GLY A 1 109 ? -27.623 -3.164 25.118 1.00 78.88 109 GLY A O 1
ATOM 903 N N . LYS A 1 110 ? -29.012 -4.457 26.315 1.00 73.12 110 LYS A N 1
ATOM 904 C CA . LYS A 1 110 ? -28.689 -3.889 27.644 1.00 73.12 110 LYS A CA 1
ATOM 905 C C . LYS A 1 110 ? -27.272 -4.262 28.133 1.00 73.12 110 LYS A C 1
ATOM 907 O O . LYS A 1 110 ? -27.129 -5.005 29.102 1.00 73.12 110 LYS A O 1
ATOM 912 N N . LEU A 1 111 ? -26.214 -3.817 27.451 1.00 83.50 111 LEU A N 1
ATOM 913 C CA . LEU A 1 111 ? -24.874 -3.770 28.050 1.00 83.50 111 LEU A CA 1
ATOM 914 C C . LEU A 1 111 ? -24.803 -2.605 29.043 1.00 83.50 111 LEU A C 1
ATOM 916 O O . LEU A 1 111 ? -25.364 -1.540 28.798 1.00 83.50 111 LEU A O 1
ATOM 920 N N . ASN A 1 112 ? -24.109 -2.808 30.164 1.00 81.56 112 ASN A N 1
ATOM 921 C CA . ASN A 1 112 ? -23.958 -1.770 31.177 1.00 81.56 112 ASN A CA 1
ATOM 922 C C . ASN A 1 112 ? -22.929 -0.725 30.714 1.00 81.56 112 ASN A C 1
ATOM 924 O O . ASN A 1 112 ? -21.735 -1.028 30.608 1.00 81.56 112 ASN A O 1
ATOM 928 N N . ILE A 1 113 ? -23.412 0.486 30.434 1.00 90.88 113 ILE A N 1
ATOM 929 C CA . ILE A 1 113 ? -22.600 1.654 30.091 1.00 90.88 113 ILE A CA 1
ATOM 930 C C . ILE A 1 113 ? -22.564 2.569 31.315 1.00 90.88 113 ILE A C 1
ATOM 932 O O . ILE A 1 113 ? -23.584 3.131 31.711 1.00 90.88 113 ILE A O 1
ATOM 936 N N . LYS A 1 114 ? -21.377 2.756 31.891 1.00 93.94 114 LYS A N 1
ATOM 937 C CA . LYS A 1 114 ? -21.137 3.702 32.980 1.00 93.94 114 LYS A CA 1
ATOM 938 C C . LYS A 1 114 ? -20.584 5.003 32.411 1.00 93.94 114 LYS A C 1
ATOM 940 O O . LYS A 1 114 ? -19.569 4.990 31.720 1.00 93.94 114 LYS A O 1
ATOM 945 N N . ILE A 1 115 ? -21.230 6.120 32.732 1.00 93.75 115 ILE A N 1
ATOM 946 C CA . ILE A 1 115 ? -20.802 7.456 32.307 1.00 93.75 115 ILE A CA 1
ATOM 947 C C . ILE A 1 115 ? -20.351 8.219 33.540 1.00 93.75 115 ILE A C 1
ATOM 949 O O . ILE A 1 115 ? -21.110 8.361 34.495 1.00 93.75 115 ILE A O 1
ATOM 953 N N . ILE A 1 116 ? -19.110 8.687 33.519 1.00 93.50 116 ILE A N 1
ATOM 954 C CA . ILE A 1 116 ? -18.499 9.433 34.615 1.00 93.50 116 ILE A CA 1
ATOM 955 C C . ILE A 1 116 ? -18.090 10.787 34.051 1.00 93.50 116 ILE A C 1
ATOM 957 O O . ILE A 1 116 ? -17.189 10.862 33.218 1.00 93.50 116 ILE A O 1
ATOM 961 N N . LYS A 1 117 ? -18.764 11.851 34.486 1.00 92.50 117 LYS A N 1
ATOM 962 C CA . LYS A 1 117 ? -18.376 13.225 34.154 1.00 92.50 117 LYS A CA 1
ATOM 963 C C . LYS A 1 117 ? -17.355 13.705 35.180 1.00 92.50 117 LYS A C 1
ATOM 965 O O . LYS A 1 117 ? -17.567 13.505 36.372 1.00 92.50 117 LYS A O 1
ATOM 970 N N . LYS A 1 118 ? -16.283 14.330 34.703 1.00 91.38 118 LYS A N 1
ATOM 971 C CA . LYS A 1 118 ? -15.233 14.963 35.506 1.00 91.38 118 LYS A CA 1
ATOM 972 C C . LYS A 1 118 ? -15.085 16.424 35.071 1.00 91.38 118 LYS A C 1
ATOM 974 O O . LYS A 1 118 ? -14.239 16.714 34.217 1.00 91.38 118 LYS A O 1
ATOM 979 N N . PRO A 1 119 ? -15.959 17.326 35.559 1.00 88.88 119 PRO A N 1
ATOM 980 C CA . PRO A 1 119 ? -15.957 18.735 35.168 1.00 88.88 119 PRO A CA 1
ATOM 981 C C . PRO A 1 119 ? -14.607 19.421 35.399 1.00 88.88 119 PRO A C 1
ATOM 983 O O . PRO A 1 119 ? -14.189 20.219 34.570 1.00 88.88 119 PRO A O 1
ATOM 986 N N . GLU A 1 120 ? -13.891 19.040 36.459 1.00 88.94 120 GLU A N 1
ATOM 987 C CA . GLU A 1 120 ? -12.573 19.564 36.833 1.00 88.94 120 GLU A CA 1
ATOM 988 C C . GLU A 1 120 ? -11.480 19.324 35.779 1.00 88.94 120 GLU A C 1
ATOM 990 O O . GLU A 1 120 ? -10.459 20.006 35.760 1.00 88.94 120 GLU A O 1
ATOM 995 N N . HIS A 1 121 ? -11.694 18.356 34.888 1.00 86.25 121 HIS A N 1
ATOM 996 C CA . HIS A 1 121 ? -10.791 18.035 33.787 1.00 86.25 121 HIS A CA 1
ATOM 997 C C . HIS A 1 121 ? -11.453 18.232 32.420 1.00 86.25 121 HIS A C 1
ATOM 999 O O . HIS A 1 121 ? -10.906 17.776 31.421 1.00 86.25 121 HIS A O 1
ATOM 1005 N N . GLU A 1 122 ? -12.651 18.824 32.372 1.00 90.81 122 GLU A N 1
ATOM 1006 C CA . GLU A 1 122 ? -13.473 18.953 31.162 1.00 90.81 122 GLU A CA 1
ATOM 1007 C C . GLU A 1 122 ? -13.675 17.626 30.406 1.00 90.81 122 GLU A C 1
ATOM 1009 O O . GLU A 1 122 ? -13.858 17.608 29.189 1.00 90.81 122 GLU A O 1
ATOM 1014 N N . THR A 1 123 ? -13.662 16.490 31.114 1.00 93.00 123 THR A N 1
ATOM 1015 C CA . THR A 1 123 ? -13.716 15.157 30.494 1.00 93.00 123 THR A CA 1
ATOM 1016 C C . THR A 1 123 ? -14.971 14.384 30.875 1.00 93.00 123 THR A C 1
ATOM 1018 O O . THR A 1 123 ? -15.545 14.530 31.957 1.00 93.00 123 THR A O 1
ATOM 1021 N N . THR A 1 124 ? -15.406 13.512 29.971 1.00 94.75 124 THR A N 1
ATOM 1022 C CA . THR A 1 124 ? -16.420 12.492 30.229 1.00 94.75 124 THR A CA 1
ATOM 1023 C C . THR A 1 124 ? -15.873 11.127 29.842 1.00 94.75 124 THR A C 1
ATOM 1025 O O . THR A 1 124 ? -15.453 10.904 28.708 1.00 94.75 124 THR A O 1
ATOM 1028 N N . ILE A 1 125 ? -15.895 10.197 30.795 1.00 95.12 125 ILE A N 1
ATOM 1029 C CA . ILE A 1 125 ? -15.465 8.814 30.603 1.00 95.12 125 ILE A CA 1
ATOM 1030 C C . ILE A 1 125 ? -16.701 7.956 30.352 1.00 95.12 125 ILE A C 1
ATOM 1032 O O . ILE A 1 125 ? -17.613 7.908 31.182 1.00 95.12 125 ILE A O 1
ATOM 1036 N N . VAL A 1 126 ? -16.708 7.239 29.232 1.00 95.88 126 VAL A N 1
ATOM 1037 C CA . VAL A 1 126 ? -17.739 6.257 28.880 1.00 95.88 126 VAL A CA 1
ATOM 1038 C C . VAL A 1 126 ? -17.125 4.868 28.991 1.00 95.88 126 VAL A C 1
ATOM 1040 O O . VAL A 1 126 ? -16.283 4.502 28.178 1.00 95.88 126 VAL A O 1
ATOM 1043 N N . ALA A 1 127 ? -17.519 4.089 29.996 1.00 95.88 127 ALA A N 1
ATOM 1044 C CA 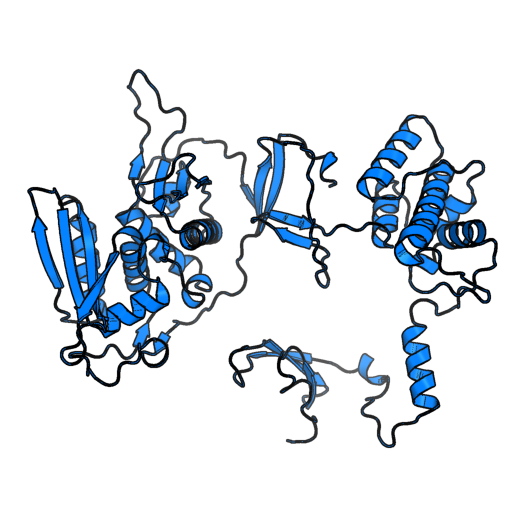. ALA A 1 127 ? -17.007 2.742 30.237 1.00 95.88 127 ALA A CA 1
ATOM 1045 C C . ALA A 1 127 ? -18.073 1.680 29.946 1.00 95.88 127 ALA A C 1
ATOM 1047 O O . ALA A 1 127 ? -19.174 1.723 30.490 1.00 95.88 127 ALA A O 1
ATOM 1048 N N . ILE A 1 128 ? -17.723 0.697 29.120 1.00 94.38 128 ILE A N 1
ATOM 1049 C CA . ILE A 1 128 ? -18.573 -0.436 28.748 1.00 94.38 128 ILE A CA 1
ATOM 1050 C C . ILE A 1 128 ? -17.934 -1.707 29.302 1.00 94.38 128 ILE A C 1
ATOM 1052 O O . ILE A 1 128 ? -16.869 -2.139 28.847 1.00 94.38 128 ILE A O 1
ATOM 1056 N N . TYR A 1 129 ? -18.586 -2.327 30.282 1.00 91.06 129 TYR A N 1
ATOM 1057 C CA . TYR A 1 129 ? -18.065 -3.529 30.931 1.00 91.06 129 TYR A CA 1
ATOM 1058 C C . TYR A 1 129 ? -18.526 -4.785 30.195 1.00 91.06 129 TYR A C 1
ATOM 1060 O O . TYR A 1 129 ? -19.607 -5.319 30.433 1.00 91.06 129 TYR A O 1
ATOM 1068 N N . SER A 1 130 ? -17.688 -5.256 29.275 1.00 89.81 130 SER A N 1
ATOM 1069 C CA . SER A 1 130 ? -17.884 -6.516 28.565 1.00 89.81 130 SER A CA 1
ATOM 1070 C C . SER A 1 130 ? -16.535 -7.115 28.179 1.00 89.81 130 SER A C 1
ATOM 1072 O O . SER A 1 130 ? -15.808 -6.557 27.355 1.00 89.81 130 SER A O 1
ATOM 1074 N N . LYS A 1 131 ? -16.212 -8.282 28.755 1.00 87.94 131 LYS A N 1
ATOM 1075 C CA . LYS A 1 131 ? -14.996 -9.043 28.419 1.00 87.94 131 LYS A CA 1
ATOM 1076 C C . LYS A 1 131 ? -14.955 -9.398 26.932 1.00 87.94 131 LYS A C 1
ATOM 1078 O O . LYS A 1 131 ? -13.930 -9.208 26.289 1.00 87.94 131 LYS A O 1
ATOM 1083 N N . SER A 1 132 ? -16.068 -9.893 26.393 1.00 88.81 132 SER A N 1
ATOM 1084 C CA . SER A 1 132 ? -16.148 -10.347 25.003 1.00 88.81 132 SER A CA 1
ATOM 1085 C C . SER A 1 132 ? -15.925 -9.194 24.022 1.00 88.81 132 SER A C 1
ATOM 1087 O O . SER A 1 132 ? -15.096 -9.313 23.126 1.00 88.81 132 SER A O 1
ATOM 1089 N N . LEU A 1 133 ? -16.577 -8.046 24.243 1.00 91.25 133 LEU A N 1
ATOM 1090 C CA . LEU A 1 133 ? -16.372 -6.847 23.423 1.00 91.25 133 LEU A CA 1
ATOM 1091 C C . LEU A 1 133 ? -14.925 -6.345 23.505 1.00 91.25 133 LEU A C 1
ATOM 1093 O O . LEU A 1 133 ? -14.329 -6.023 22.481 1.00 91.25 133 LEU A O 1
ATOM 1097 N N . ALA A 1 134 ? -14.346 -6.311 24.707 1.00 92.56 134 ALA A N 1
ATOM 1098 C CA . ALA A 1 134 ? -12.967 -5.878 24.900 1.00 92.56 134 ALA A CA 1
ATOM 1099 C C . ALA A 1 134 ? -11.957 -6.781 24.176 1.00 92.56 134 ALA A C 1
ATOM 1101 O O . ALA A 1 134 ? -10.974 -6.281 23.635 1.00 92.56 134 ALA A O 1
ATOM 1102 N N . GLU A 1 135 ? -12.195 -8.093 24.122 1.00 91.31 135 GLU A N 1
ATOM 1103 C CA . GLU A 1 135 ? -11.348 -9.030 23.375 1.00 91.31 135 GLU A CA 1
ATOM 1104 C C . GLU A 1 135 ? -11.483 -8.866 21.860 1.00 91.31 135 GLU A C 1
ATOM 1106 O O . GLU A 1 135 ? -10.458 -8.828 21.182 1.00 91.31 135 GLU A O 1
ATOM 1111 N N . TYR A 1 136 ? -12.700 -8.673 21.334 1.00 92.75 136 TYR A N 1
ATOM 1112 C CA . TYR A 1 136 ? -12.885 -8.338 19.917 1.00 92.75 136 TYR A CA 1
ATOM 1113 C C . TYR A 1 136 ? -12.147 -7.058 19.542 1.00 92.75 136 TYR A C 1
ATOM 1115 O O . TYR A 1 136 ? -11.360 -7.061 18.600 1.00 92.75 136 TYR A O 1
ATOM 1123 N N . ILE A 1 137 ? -12.357 -5.972 20.292 1.00 94.81 137 ILE A N 1
ATOM 1124 C CA . ILE A 1 137 ? -11.712 -4.688 20.004 1.00 94.81 137 ILE A CA 1
ATOM 1125 C C . ILE A 1 137 ? -10.193 -4.808 20.142 1.00 94.81 137 ILE A C 1
ATOM 1127 O O . ILE A 1 137 ? -9.465 -4.326 19.282 1.00 94.81 137 ILE A O 1
ATOM 1131 N N . LYS A 1 138 ? -9.687 -5.513 21.159 1.00 93.75 138 LYS A N 1
ATOM 1132 C CA . LYS A 1 138 ? -8.246 -5.746 21.310 1.00 93.75 138 LYS A CA 1
ATOM 1133 C C . LYS A 1 138 ? -7.651 -6.541 20.144 1.00 93.75 138 LYS A C 1
ATOM 1135 O O . LYS A 1 138 ? -6.542 -6.232 19.712 1.00 93.75 138 LYS A O 1
ATOM 1140 N N . TYR A 1 139 ? -8.352 -7.561 19.652 1.00 92.44 139 TYR A N 1
ATOM 1141 C CA . TYR A 1 139 ? -7.922 -8.339 18.490 1.00 92.44 139 TYR A CA 1
ATOM 1142 C C . TYR A 1 139 ? -7.909 -7.474 17.223 1.00 92.44 139 TYR A C 1
ATOM 1144 O O . TYR A 1 139 ? -6.891 -7.383 16.538 1.00 92.44 139 TYR A O 1
ATOM 1152 N N . LEU A 1 140 ? -9.025 -6.790 16.963 1.00 94.06 140 LEU A N 1
ATOM 1153 C CA . LEU A 1 140 ? -9.255 -6.019 15.746 1.00 94.06 140 LEU A CA 1
ATOM 1154 C C . LEU A 1 140 ? -8.414 -4.745 15.675 1.00 94.06 140 LEU A C 1
ATOM 1156 O O . LEU A 1 140 ? -7.977 -4.371 14.587 1.00 94.06 140 LEU A O 1
ATOM 1160 N N . CYS A 1 141 ? -8.223 -4.084 16.818 1.00 96.81 141 CYS A N 1
ATOM 1161 C CA . CYS A 1 141 ? -7.677 -2.736 16.903 1.00 96.81 141 CYS A CA 1
ATOM 1162 C C . CYS A 1 141 ? -6.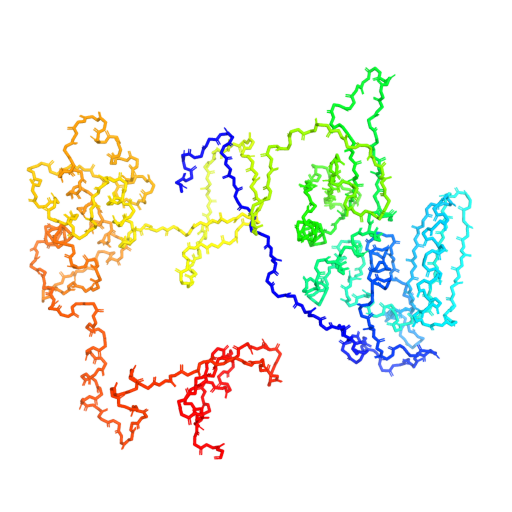361 -2.627 17.691 1.00 96.81 141 CYS A C 1
ATOM 1164 O O . CYS A 1 141 ? -5.767 -1.552 17.752 1.00 96.81 141 CYS A O 1
ATOM 1166 N N . GLY A 1 142 ? -5.890 -3.708 18.318 1.00 94.06 142 GLY A N 1
ATOM 1167 C CA . GLY A 1 142 ? -4.758 -3.667 19.245 1.00 94.06 142 GLY A CA 1
ATOM 1168 C C . GLY A 1 142 ? -5.112 -3.062 20.609 1.00 94.06 142 GLY A C 1
ATOM 1169 O O . GLY A 1 142 ? -6.271 -2.857 20.949 1.00 94.06 142 GLY A O 1
ATOM 1170 N N . SER A 1 143 ? -4.095 -2.810 21.433 1.00 91.00 143 SER A N 1
ATOM 1171 C CA . SER A 1 143 ? -4.239 -2.163 22.746 1.00 91.00 143 SER A CA 1
ATOM 1172 C C . SER A 1 143 ? -2.968 -1.400 23.086 1.00 91.00 143 SER A C 1
ATOM 1174 O O . SER A 1 143 ? -1.900 -1.926 22.794 1.00 91.00 143 SER A O 1
ATOM 1176 N N . MET A 1 144 ? -3.074 -0.281 23.807 1.00 90.88 144 MET A N 1
ATOM 1177 C CA . MET A 1 144 ? -2.040 0.761 23.956 1.00 90.88 144 MET A CA 1
ATOM 1178 C C . MET A 1 144 ? -1.899 1.647 22.723 1.00 90.88 144 MET A C 1
ATOM 1180 O O . MET A 1 144 ? -1.985 1.158 21.604 1.00 90.88 144 MET A O 1
ATOM 1184 N N . ALA A 1 145 ? -1.668 2.944 22.936 1.00 90.50 145 ALA A N 1
ATOM 1185 C CA . ALA A 1 145 ? -1.702 3.957 21.882 1.00 90.50 145 ALA A CA 1
ATOM 1186 C C . ALA A 1 145 ? -0.724 3.682 20.724 1.00 90.50 145 ALA A C 1
ATOM 1188 O O . ALA A 1 145 ? -1.086 3.854 19.567 1.00 90.50 145 ALA A O 1
ATOM 1189 N N . ASP A 1 146 ? 0.482 3.198 21.024 1.00 91.25 146 ASP A N 1
ATOM 1190 C CA . ASP A 1 146 ? 1.536 2.875 20.053 1.00 91.25 146 ASP A CA 1
ATOM 1191 C C . ASP A 1 146 ? 1.345 1.527 19.347 1.00 91.25 146 ASP A C 1
ATOM 1193 O O . ASP A 1 146 ? 1.983 1.269 18.335 1.00 91.25 146 ASP A O 1
ATOM 1197 N N . LYS A 1 147 ? 0.474 0.668 19.882 1.00 93.56 147 LYS A N 1
ATOM 1198 C CA . LYS A 1 147 ? 0.169 -0.665 19.342 1.00 93.56 147 LYS A CA 1
ATOM 1199 C C . LYS A 1 147 ? -1.246 -0.761 18.770 1.00 93.56 147 LYS A C 1
ATOM 1201 O O . LYS A 1 147 ? -1.674 -1.857 18.384 1.00 93.56 147 LYS A O 1
ATOM 1206 N N . LYS A 1 148 ? -1.990 0.353 18.753 1.00 96.50 148 LYS A N 1
ATOM 1207 C CA . LYS A 1 148 ? -3.255 0.456 18.024 1.00 96.50 148 LYS A CA 1
ATOM 1208 C C . LYS A 1 148 ? -2.968 0.234 16.541 1.00 96.50 148 LYS A C 1
ATOM 1210 O O . LYS A 1 148 ? -1.972 0.733 16.032 1.00 96.50 148 LYS A O 1
ATOM 1215 N N . ARG A 1 149 ? -3.807 -0.531 15.860 1.00 97.12 149 ARG A N 1
ATOM 1216 C CA . ARG A 1 149 ? -3.675 -0.884 14.438 1.00 97.12 149 ARG A CA 1
ATOM 1217 C C . ARG A 1 149 ? -5.031 -1.331 13.917 1.00 97.12 149 ARG A C 1
ATOM 1219 O O . ARG A 1 149 ? -5.950 -1.493 14.699 1.00 97.12 149 ARG A O 1
ATOM 1226 N N . LEU A 1 150 ? -5.156 -1.597 12.633 1.00 96.38 150 LEU A N 1
ATOM 1227 C CA . LEU A 1 150 ? -6.273 -2.310 12.035 1.00 96.38 150 LEU A CA 1
ATOM 1228 C C . LEU A 1 150 ? -5.823 -3.731 11.696 1.00 96.38 150 LEU A C 1
ATOM 1230 O O . LEU A 1 150 ? -4.757 -3.935 11.113 1.00 96.38 150 LEU A O 1
ATOM 1234 N N . SER A 1 151 ? -6.627 -4.711 12.092 1.00 92.81 151 SER A N 1
ATOM 1235 C CA . SER A 1 151 ? -6.479 -6.108 11.677 1.00 92.81 151 SER A CA 1
ATOM 1236 C C . SER A 1 151 ? -6.688 -6.279 10.168 1.00 92.81 151 SER A C 1
ATOM 1238 O O . SER A 1 151 ? -7.309 -5.441 9.509 1.00 92.81 151 SER A O 1
ATOM 1240 N N . THR A 1 152 ? -6.183 -7.380 9.612 1.00 88.25 152 THR A N 1
ATOM 1241 C CA . THR A 1 152 ? -6.293 -7.696 8.179 1.00 88.25 152 THR A CA 1
ATOM 1242 C C . THR A 1 152 ? -7.749 -7.751 7.716 1.00 88.25 152 THR A C 1
ATOM 1244 O O . THR A 1 152 ? -8.072 -7.292 6.623 1.00 88.25 152 THR A O 1
ATOM 1247 N N . GLU A 1 153 ? -8.647 -8.240 8.570 1.00 87.50 153 GLU A N 1
ATOM 1248 C CA . GLU A 1 153 ? -10.081 -8.304 8.313 1.00 87.50 153 GLU A CA 1
ATOM 1249 C C . GLU A 1 153 ? -10.685 -6.912 8.089 1.00 87.50 153 GLU A C 1
ATOM 1251 O O . GLU A 1 153 ? -11.543 -6.762 7.225 1.00 87.50 153 GLU A O 1
ATOM 1256 N N . LEU A 1 154 ? -10.213 -5.886 8.810 1.00 90.94 154 LEU A N 1
ATOM 1257 C CA . LEU A 1 154 ? -10.654 -4.498 8.623 1.00 90.94 154 LEU A CA 1
ATOM 1258 C C . LEU A 1 154 ? -10.011 -3.842 7.391 1.00 90.94 154 LEU A C 1
ATOM 1260 O O . LEU A 1 154 ? -10.651 -3.045 6.701 1.00 90.94 154 LEU A O 1
ATOM 1264 N N . LEU A 1 155 ? -8.755 -4.179 7.089 1.00 89.81 155 LEU A N 1
ATOM 1265 C CA . LEU A 1 155 ? -8.038 -3.652 5.920 1.00 89.81 155 LEU A CA 1
ATOM 1266 C C . LEU A 1 155 ? -8.612 -4.161 4.587 1.00 89.81 155 LEU A C 1
ATOM 1268 O O . LEU A 1 155 ? -8.546 -3.446 3.588 1.00 89.81 155 LEU A O 1
ATOM 1272 N N . ASN A 1 156 ? -9.234 -5.341 4.589 1.00 86.75 156 ASN A N 1
ATOM 1273 C CA . ASN A 1 156 ? -9.872 -5.942 3.412 1.00 86.75 156 ASN A CA 1
ATOM 1274 C C . ASN A 1 156 ? -11.363 -5.582 3.262 1.00 86.75 156 ASN A C 1
ATOM 1276 O O . ASN A 1 156 ? -12.040 -6.077 2.360 1.00 86.75 156 ASN A O 1
ATOM 1280 N N . LEU A 1 157 ? -11.899 -4.721 4.133 1.00 87.69 157 LEU A N 1
ATOM 1281 C CA . LEU A 1 157 ? -13.267 -4.226 3.991 1.00 87.69 157 LEU A CA 1
ATOM 1282 C C . LEU A 1 157 ? -13.426 -3.341 2.752 1.00 87.69 157 LEU A C 1
ATOM 1284 O O . LEU A 1 157 ? -12.501 -2.642 2.329 1.00 87.69 157 LEU A O 1
ATOM 1288 N N . LYS A 1 158 ? -14.653 -3.301 2.226 1.00 88.38 158 LYS A N 1
ATOM 1289 C CA . LYS A 1 158 ? -15.065 -2.311 1.226 1.00 88.38 158 LYS A CA 1
ATOM 1290 C C . LYS A 1 158 ? -14.742 -0.885 1.689 1.00 88.38 158 LYS A C 1
ATOM 1292 O O . LYS A 1 158 ? -14.960 -0.589 2.870 1.00 88.38 158 LYS A O 1
ATOM 1297 N N . PRO A 1 159 ? -14.322 0.020 0.783 1.00 89.94 159 PRO A N 1
ATOM 1298 C CA . PRO A 1 159 ? -14.033 1.410 1.135 1.00 89.94 159 PRO A CA 1
ATOM 1299 C C . PRO A 1 159 ? -15.162 2.087 1.924 1.00 89.94 159 PRO A C 1
ATOM 1301 O O . PRO A 1 159 ? -14.897 2.690 2.961 1.00 89.94 159 PRO A O 1
ATOM 1304 N N . SER A 1 160 ? -16.423 1.878 1.530 1.00 89.19 160 SER A N 1
ATOM 1305 C CA . SER A 1 160 ? -17.598 2.440 2.212 1.00 89.19 160 SER A CA 1
ATOM 1306 C C . SER A 1 160 ? -17.732 2.020 3.681 1.00 89.19 160 SER A C 1
ATOM 1308 O O . SER A 1 160 ? -18.118 2.834 4.513 1.00 89.19 160 SER A O 1
ATOM 1310 N N . LEU A 1 161 ? -17.37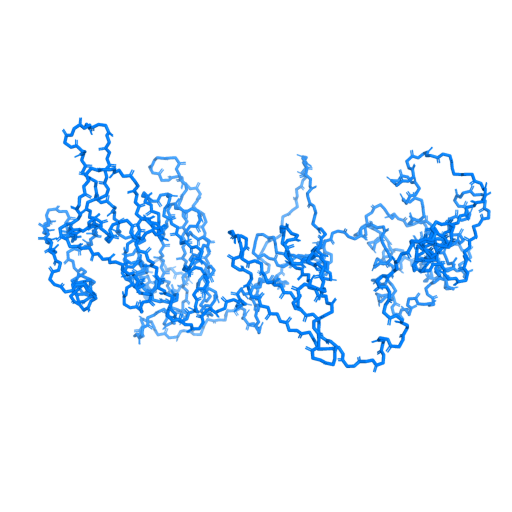0 0.782 4.029 1.00 91.56 161 LEU A N 1
ATOM 1311 C CA . LEU A 1 161 ? -17.353 0.303 5.415 1.00 91.56 161 LEU A CA 1
ATOM 1312 C C . LEU A 1 161 ? -16.140 0.844 6.180 1.00 91.56 161 LEU A C 1
ATOM 1314 O O . LEU A 1 161 ? -16.255 1.245 7.338 1.00 91.56 161 LEU A O 1
ATOM 1318 N N . GLN A 1 162 ? -14.980 0.917 5.524 1.00 93.00 162 GLN A N 1
ATOM 1319 C CA . GLN A 1 162 ? -13.776 1.534 6.091 1.00 93.00 162 GLN A CA 1
ATOM 1320 C C . GLN A 1 162 ? -13.980 3.019 6.401 1.00 93.00 162 GLN A C 1
ATOM 1322 O O . GLN A 1 162 ? -13.420 3.534 7.371 1.00 93.00 162 GLN A O 1
ATOM 1327 N N . LYS A 1 163 ? -14.823 3.695 5.618 1.00 94.06 163 LYS A N 1
ATOM 1328 C CA . LYS A 1 163 ? -15.216 5.084 5.842 1.00 94.06 163 LYS A CA 1
ATOM 1329 C C . LYS A 1 163 ? -15.828 5.300 7.224 1.00 94.06 163 LYS A C 1
ATOM 1331 O O . LYS A 1 163 ? -15.564 6.328 7.835 1.00 94.06 163 LYS A O 1
ATOM 1336 N N . GLU A 1 164 ? -16.583 4.343 7.757 1.00 95.38 164 GLU A N 1
ATOM 1337 C CA . GLU A 1 164 ? -17.155 4.468 9.103 1.00 95.38 164 GLU A CA 1
ATOM 1338 C C . GLU A 1 164 ? -16.084 4.432 10.199 1.00 95.38 164 GLU A C 1
ATOM 1340 O O . GLU A 1 164 ? -16.170 5.193 11.163 1.00 95.38 164 GLU A O 1
ATOM 1345 N N . ILE A 1 165 ? -15.024 3.634 10.019 1.00 96.75 165 ILE A N 1
ATOM 1346 C CA . ILE A 1 165 ? -13.854 3.649 10.913 1.00 96.75 165 ILE A CA 1
ATOM 1347 C C . ILE A 1 165 ? -13.194 5.033 10.872 1.00 96.75 165 ILE A C 1
ATOM 1349 O O . ILE A 1 165 ? -12.908 5.612 11.921 1.00 96.75 165 ILE A O 1
ATOM 1353 N N . LEU A 1 166 ? -12.994 5.586 9.668 1.00 96.88 166 LEU A N 1
ATOM 1354 C CA . LEU A 1 166 ? -12.435 6.929 9.484 1.00 96.88 166 LEU A CA 1
ATOM 1355 C C . LEU A 1 166 ? -13.305 7.998 10.158 1.00 96.88 166 LEU A C 1
ATOM 1357 O O . LEU A 1 166 ? -12.767 8.839 10.873 1.00 96.88 166 LEU A O 1
ATOM 1361 N N . LYS A 1 167 ? -14.634 7.941 9.995 1.00 95.12 167 LYS A N 1
ATOM 1362 C CA . LYS A 1 167 ? -15.579 8.846 10.670 1.00 95.12 167 LYS A CA 1
ATOM 1363 C C . LYS A 1 167 ? -15.401 8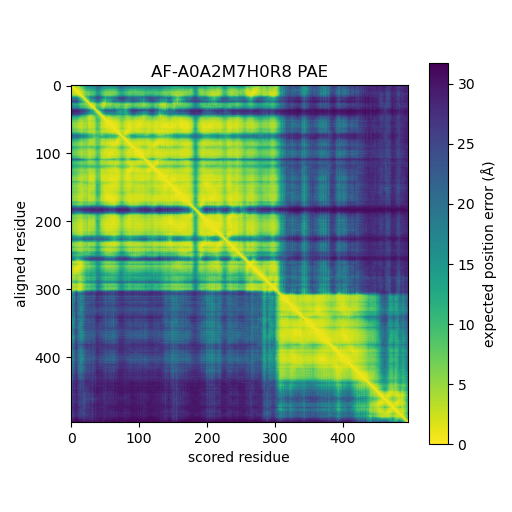.805 12.183 1.00 95.12 167 LYS A C 1
ATOM 1365 O O . LYS A 1 167 ? -15.200 9.845 12.798 1.00 95.12 167 LYS A O 1
ATOM 1370 N N . GLY A 1 168 ? -15.436 7.616 12.788 1.00 95.69 168 GLY A N 1
ATOM 1371 C CA . GLY A 1 168 ? -15.275 7.475 14.238 1.00 95.69 168 GLY A CA 1
ATOM 1372 C C . GLY A 1 168 ? -13.926 8.006 14.733 1.00 95.69 168 GLY A C 1
ATOM 1373 O O . GLY A 1 168 ? -13.872 8.703 15.743 1.00 95.69 168 GLY A O 1
ATOM 1374 N N . PHE A 1 169 ? -12.849 7.733 13.990 1.00 97.06 169 PHE A N 1
ATOM 1375 C CA . PHE A 1 169 ? -11.506 8.192 14.342 1.00 97.06 169 PHE A CA 1
ATOM 1376 C C . PHE A 1 169 ? -11.380 9.720 14.285 1.00 97.06 169 PHE A C 1
ATOM 1378 O O . PHE A 1 169 ? -10.948 10.339 15.253 1.00 97.06 169 PHE A O 1
ATOM 1385 N N . PHE A 1 170 ? -11.806 10.343 13.181 1.00 94.94 170 PHE A N 1
ATOM 1386 C CA . PHE A 1 170 ? -11.745 11.799 13.021 1.00 94.94 170 PHE A CA 1
ATOM 1387 C C . PHE A 1 170 ? -12.716 12.540 13.943 1.00 94.94 170 PHE A C 1
ATOM 1389 O O . PHE A 1 170 ? -12.413 13.652 14.363 1.00 94.94 170 PHE A O 1
ATOM 1396 N N . ARG A 1 171 ? -13.865 11.954 14.293 1.00 91.88 171 ARG A N 1
ATOM 1397 C CA . ARG A 1 171 ? -14.749 12.542 15.307 1.00 91.88 171 ARG A CA 1
ATOM 1398 C C . ARG A 1 171 ? -14.095 12.576 16.683 1.00 91.88 171 ARG A C 1
ATOM 1400 O O . ARG A 1 171 ? -14.278 13.566 17.370 1.00 91.88 171 ARG A O 1
ATOM 1407 N N . GLY A 1 172 ? -13.366 11.523 17.060 1.00 90.88 172 GLY A N 1
ATOM 1408 C CA . GLY A 1 172 ? -12.679 11.451 18.352 1.00 90.88 172 GLY A CA 1
ATOM 1409 C C . GLY A 1 172 ? -11.443 12.348 18.427 1.00 90.88 172 GLY A C 1
ATOM 1410 O O . GLY A 1 172 ? -11.409 13.261 19.233 1.00 90.88 172 GLY A O 1
ATOM 1411 N N . ASP A 1 173 ? -10.451 12.115 17.566 1.00 91.19 173 ASP A N 1
ATOM 1412 C CA . ASP A 1 173 ? -9.141 12.790 17.670 1.00 91.19 173 ASP A CA 1
ATOM 1413 C C . ASP A 1 173 ? -9.014 14.008 16.732 1.00 91.19 173 ASP A C 1
ATOM 1415 O O . ASP A 1 173 ? -8.108 14.835 16.839 1.00 91.19 173 ASP A O 1
ATOM 1419 N N . GLY A 1 174 ? -9.911 14.124 15.752 1.00 88.25 174 GLY A N 1
ATOM 1420 C CA . GLY A 1 174 ? -9.785 15.125 14.707 1.00 88.25 174 GLY A CA 1
ATOM 1421 C C . GLY A 1 174 ? -10.122 16.534 15.190 1.00 88.25 174 GLY A C 1
ATOM 1422 O O . GLY A 1 174 ? -11.213 16.819 15.679 1.00 88.25 174 GLY A O 1
ATOM 1423 N N . GLN A 1 175 ? -9.239 17.477 14.877 1.00 89.25 175 GLN A N 1
ATOM 1424 C CA . GLN A 1 175 ? -9.457 18.905 15.061 1.00 89.25 175 GLN A CA 1
ATOM 1425 C C . GLN A 1 175 ? -9.696 19.598 13.714 1.00 89.25 175 GLN A C 1
ATOM 1427 O O . GLN A 1 175 ? -8.798 19.683 12.864 1.00 89.25 175 GLN A O 1
ATOM 1432 N N . LEU A 1 176 ? -10.901 20.142 13.518 1.00 86.31 176 LEU A N 1
ATOM 1433 C CA . LEU A 1 176 ? -11.216 20.963 12.349 1.00 86.31 176 LEU A CA 1
ATOM 1434 C C . LEU A 1 176 ? -10.671 22.384 12.540 1.00 86.31 176 LEU A C 1
ATOM 1436 O O . LEU A 1 176 ? -11.180 23.163 13.343 1.00 86.31 176 LEU A O 1
ATOM 1440 N N . ARG A 1 177 ? -9.653 22.748 11.761 1.00 84.12 177 ARG A N 1
ATOM 1441 C CA . ARG A 1 177 ? -9.083 24.098 11.727 1.00 84.12 177 ARG A CA 1
ATOM 1442 C C . ARG A 1 177 ? -9.615 24.837 10.509 1.00 84.12 177 ARG A C 1
ATOM 1444 O O . ARG A 1 177 ? -9.271 24.511 9.371 1.00 84.12 177 ARG A O 1
ATOM 1451 N N . LYS A 1 178 ? -10.479 25.822 10.754 1.00 75.38 178 LYS A N 1
ATOM 1452 C CA . LYS A 1 178 ? -11.038 26.696 9.718 1.00 75.38 178 LYS A CA 1
ATOM 1453 C C . LYS A 1 178 ? -10.123 27.898 9.492 1.00 75.38 178 LYS A C 1
ATOM 1455 O O . LYS A 1 178 ? -9.494 28.390 10.427 1.00 75.38 178 LYS A O 1
ATOM 1460 N N . ARG A 1 179 ? -10.054 28.381 8.251 1.00 66.75 179 ARG A N 1
ATOM 1461 C CA . ARG A 1 179 ? -9.339 29.618 7.919 1.00 66.75 179 ARG A CA 1
ATOM 1462 C C . ARG A 1 179 ? -10.019 30.797 8.623 1.00 66.75 179 ARG A C 1
ATOM 1464 O O . ARG A 1 179 ? -11.171 31.097 8.322 1.00 66.75 179 ARG A O 1
ATOM 1471 N N . LEU A 1 180 ? -9.300 31.469 9.520 1.00 59.12 180 LEU A N 1
ATOM 1472 C CA . LEU A 1 180 ? -9.726 32.747 10.092 1.00 59.12 180 LEU A CA 1
ATOM 1473 C C . LEU A 1 180 ? -9.569 33.835 9.025 1.00 59.12 180 LEU A C 1
ATOM 1475 O O . LEU A 1 180 ? -8.499 33.958 8.426 1.00 59.12 180 LEU A O 1
ATOM 1479 N N . GLN A 1 181 ? -10.634 34.591 8.758 1.00 53.47 181 GLN A N 1
ATOM 1480 C CA . GLN A 1 181 ? -10.604 35.661 7.756 1.00 53.47 181 GLN A CA 1
ATOM 1481 C C . GLN A 1 181 ? -9.840 36.906 8.256 1.00 53.47 181 GLN A C 1
ATOM 1483 O O . GLN A 1 181 ? -9.230 37.573 7.430 1.00 53.47 181 GLN A O 1
ATOM 1488 N N . ASN A 1 182 ? -9.756 37.150 9.578 1.00 46.78 182 ASN A N 1
ATOM 1489 C CA . ASN A 1 182 ? -9.358 38.459 10.136 1.00 46.78 182 ASN A CA 1
ATOM 1490 C C . ASN A 1 182 ? -8.299 38.426 11.270 1.00 46.78 182 ASN A C 1
ATOM 1492 O O . ASN A 1 182 ? -8.357 39.249 12.177 1.00 46.78 182 ASN A O 1
ATOM 1496 N N . ALA A 1 183 ? -7.328 37.506 11.272 1.00 43.88 183 ALA A N 1
ATOM 1497 C CA . ALA A 1 183 ? -6.225 37.544 12.248 1.00 43.88 183 ALA A CA 1
ATOM 1498 C C . ALA A 1 183 ? -4.897 37.894 11.559 1.00 43.88 183 ALA A C 1
ATOM 1500 O O . ALA A 1 183 ? -4.527 37.243 10.581 1.00 43.88 183 ALA A O 1
ATOM 1501 N N . LEU A 1 184 ? -4.171 38.880 12.106 1.00 42.56 184 LEU A N 1
ATOM 1502 C CA . LEU A 1 184 ? -2.871 39.445 11.676 1.00 42.56 184 LEU A CA 1
ATOM 1503 C C . LEU A 1 184 ? -1.694 38.440 11.549 1.00 42.56 184 LEU A C 1
ATOM 1505 O O . LEU A 1 184 ? -0.547 38.827 11.363 1.00 42.56 184 LEU A O 1
ATOM 1509 N N . GLY A 1 185 ? -1.972 37.139 11.569 1.00 47.53 185 GLY A N 1
ATOM 1510 C CA . GLY A 1 185 ? -1.055 36.047 11.255 1.00 47.53 185 GLY A CA 1
ATOM 1511 C C . GLY A 1 185 ? -1.813 34.962 10.495 1.00 47.53 185 GLY A C 1
ATOM 1512 O O . GLY A 1 185 ? -2.207 33.947 11.063 1.00 47.53 185 GLY A O 1
ATOM 1513 N N . SER A 1 186 ? -2.103 35.204 9.216 1.00 46.53 186 SER A N 1
ATOM 1514 C CA . SER A 1 186 ? -2.973 34.324 8.429 1.00 46.53 186 SER A CA 1
ATOM 1515 C C . SER A 1 186 ? -2.363 32.931 8.216 1.00 46.53 186 SER A C 1
ATOM 1517 O O . SER A 1 186 ? -1.305 32.765 7.604 1.00 46.53 186 SER A O 1
ATOM 1519 N N . ASP A 1 187 ? -3.070 31.891 8.667 1.00 48.28 187 ASP A N 1
ATOM 1520 C CA . ASP A 1 187 ? -2.800 30.512 8.262 1.00 48.28 187 ASP A CA 1
ATOM 1521 C C . ASP A 1 187 ? -3.147 30.360 6.771 1.00 48.28 187 ASP A C 1
ATOM 1523 O O . ASP A 1 187 ? -4.288 30.098 6.380 1.00 48.28 187 ASP A O 1
ATOM 1527 N N . LYS A 1 188 ? -2.141 30.566 5.912 1.00 55.41 188 LYS A N 1
ATOM 1528 C CA . LYS A 1 188 ? -2.249 30.498 4.443 1.00 55.41 188 LYS A CA 1
ATOM 1529 C C . LYS A 1 188 ? -2.670 29.113 3.917 1.00 55.41 188 LYS A C 1
ATOM 1531 O O . LYS A 1 188 ? -2.860 28.960 2.713 1.00 55.41 188 LYS A O 1
ATOM 1536 N N . ARG A 1 189 ? -2.787 28.089 4.776 1.00 58.75 189 ARG A N 1
ATOM 1537 C CA . ARG A 1 189 ? -2.990 26.682 4.377 1.00 58.75 189 ARG A CA 1
ATOM 1538 C C . ARG A 1 189 ? -4.458 26.286 4.159 1.00 58.75 189 ARG A C 1
ATOM 1540 O O . ARG A 1 189 ? -4.702 25.193 3.656 1.00 58.75 189 ARG A O 1
ATOM 1547 N N . GLY A 1 190 ? -5.415 27.166 4.469 1.00 72.88 190 GLY A N 1
ATOM 1548 C CA . GLY A 1 190 ? -6.849 26.916 4.271 1.00 72.88 190 GLY A CA 1
ATOM 1549 C C . GLY A 1 190 ? -7.466 25.974 5.315 1.00 72.88 190 GLY A C 1
ATOM 1550 O O . GLY A 1 190 ? -6.853 25.676 6.338 1.00 72.88 190 GLY A O 1
ATOM 1551 N N . ASN A 1 191 ? -8.701 25.524 5.065 1.00 84.00 191 ASN A N 1
ATOM 1552 C CA . ASN A 1 191 ? -9.410 24.609 5.966 1.00 84.00 191 ASN A CA 1
ATOM 1553 C C . ASN A 1 191 ? -8.720 23.237 6.000 1.00 84.00 191 ASN A C 1
ATOM 1555 O O . ASN A 1 191 ? -8.507 22.634 4.942 1.00 84.00 191 ASN A O 1
ATOM 1559 N N . ARG A 1 192 ? -8.427 22.728 7.202 1.00 86.44 192 ARG A N 1
ATOM 1560 C CA . ARG A 1 192 ? -7.837 21.397 7.405 1.00 86.44 192 ARG A CA 1
ATOM 1561 C C . ARG A 1 192 ? -8.497 20.641 8.552 1.00 86.44 192 ARG A C 1
ATOM 1563 O O . ARG A 1 192 ? -8.769 21.225 9.597 1.00 86.44 192 ARG A O 1
ATOM 1570 N N . TYR A 1 193 ? -8.708 19.345 8.367 1.00 91.19 193 TYR A N 1
ATOM 1571 C CA . TYR A 1 193 ? -9.125 18.424 9.418 1.00 91.19 193 TYR A CA 1
ATOM 1572 C C . TYR A 1 193 ? -7.918 17.561 9.787 1.00 91.19 193 TYR A C 1
ATOM 1574 O O . TYR A 1 193 ? -7.421 16.812 8.945 1.00 91.19 193 TYR A O 1
ATOM 1582 N N . CYS A 1 194 ? -7.383 17.759 10.990 1.00 91.75 194 CYS A N 1
ATOM 1583 C CA . CYS A 1 194 ? -6.127 17.157 11.434 1.00 91.75 194 CYS A CA 1
ATOM 1584 C C . CYS A 1 194 ? -6.401 16.144 12.538 1.00 91.75 194 CYS A C 1
ATOM 1586 O O . CYS A 1 194 ? -6.988 16.526 13.543 1.00 91.75 194 CYS A O 1
ATOM 1588 N N . ALA A 1 195 ? -5.948 14.908 12.365 1.00 94.31 195 ALA A N 1
ATOM 1589 C CA . ALA A 1 195 ? -5.925 13.886 13.407 1.00 94.31 195 ALA A CA 1
ATOM 1590 C C . ALA A 1 195 ? -4.490 13.372 13.587 1.00 94.31 195 ALA A C 1
ATOM 1592 O O . ALA A 1 195 ? -3.625 13.588 12.729 1.00 94.31 195 ALA A O 1
ATOM 1593 N N . SER A 1 196 ? -4.216 12.706 14.698 1.00 94.38 196 SER A N 1
ATOM 1594 C CA . SER A 1 196 ? -2.889 12.280 15.102 1.00 94.38 196 SER A CA 1
ATOM 1595 C C . SER A 1 196 ? -2.874 10.899 15.757 1.00 94.38 196 SER A C 1
ATOM 1597 O O . SER A 1 196 ? -3.865 10.393 16.270 1.00 94.38 196 SER A O 1
ATOM 1599 N N . THR A 1 197 ? -1.726 10.234 15.709 1.00 94.56 197 THR A N 1
ATOM 1600 C CA . THR A 1 197 ? -1.502 8.983 16.436 1.00 94.56 197 THR A CA 1
ATOM 1601 C C . THR A 1 197 ? -0.014 8.771 16.685 1.00 94.56 197 THR A C 1
ATOM 1603 O O . THR A 1 197 ? 0.829 9.264 15.940 1.00 94.56 197 THR A O 1
ATOM 1606 N N . VAL A 1 198 ? 0.328 8.024 17.731 1.00 93.88 198 VAL A N 1
ATOM 1607 C CA . VAL A 1 198 ? 1.710 7.587 18.008 1.00 93.88 198 VAL A CA 1
ATOM 1608 C C . VAL A 1 198 ? 2.010 6.193 17.444 1.00 93.88 198 VAL A C 1
ATOM 1610 O O . VAL A 1 198 ? 3.151 5.743 17.508 1.00 93.88 198 VAL A O 1
ATOM 1613 N N . SER A 1 199 ? 1.002 5.502 16.899 1.00 94.12 199 SER A N 1
ATOM 1614 C CA . SER A 1 199 ? 1.179 4.225 16.206 1.00 94.12 199 SER A CA 1
ATOM 1615 C C . SER A 1 199 ? 1.510 4.462 14.736 1.00 94.12 199 SER A C 1
ATOM 1617 O O . SER A 1 199 ? 0.702 5.004 13.980 1.00 94.12 199 SER A O 1
ATOM 1619 N N . GLU A 1 200 ? 2.700 4.033 14.325 1.00 93.06 200 GLU A N 1
ATOM 1620 C CA . GLU A 1 200 ? 3.141 4.119 12.932 1.00 93.06 200 GLU A CA 1
ATOM 1621 C C . GLU A 1 200 ? 2.305 3.230 12.006 1.00 93.06 200 GLU A C 1
ATOM 1623 O O . GLU A 1 200 ? 1.937 3.665 10.912 1.00 93.06 200 GLU A O 1
ATOM 1628 N N . ASP A 1 201 ? 1.947 2.027 12.464 1.00 93.75 201 ASP A N 1
ATOM 1629 C CA . ASP A 1 201 ? 1.087 1.105 11.719 1.00 93.75 201 ASP A CA 1
ATOM 1630 C C . ASP A 1 201 ? -0.277 1.746 11.457 1.00 93.75 201 ASP A C 1
ATOM 1632 O O . ASP A 1 201 ? -0.725 1.826 10.311 1.00 93.75 201 ASP A O 1
ATOM 1636 N N . LEU A 1 202 ? -0.917 2.274 12.508 1.00 96.62 202 LEU A N 1
ATOM 1637 C CA . LEU A 1 202 ? -2.227 2.908 12.385 1.00 96.62 202 LEU A CA 1
ATOM 1638 C C . LEU A 1 202 ? -2.169 4.140 11.481 1.00 96.62 202 LEU A C 1
ATOM 1640 O O . LEU A 1 202 ? -3.074 4.343 10.676 1.00 96.62 202 LEU A O 1
ATOM 1644 N N . ALA A 1 203 ? -1.110 4.947 11.580 1.00 95.38 203 ALA A N 1
ATOM 1645 C CA . ALA A 1 203 ? -0.960 6.147 10.769 1.00 95.38 203 ALA A CA 1
ATOM 1646 C C . ALA A 1 203 ? -0.960 5.835 9.264 1.00 95.38 203 ALA A C 1
ATOM 1648 O O . ALA A 1 203 ? -1.699 6.457 8.497 1.00 95.38 203 ALA A O 1
ATOM 1649 N N . HIS A 1 204 ? -0.175 4.836 8.848 1.00 92.88 204 HIS A N 1
ATOM 1650 C CA . HIS A 1 204 ? -0.139 4.398 7.455 1.00 92.88 204 HIS A CA 1
ATOM 1651 C C . HIS A 1 204 ? -1.451 3.727 7.039 1.00 92.88 204 HIS A C 1
ATOM 1653 O O . HIS A 1 204 ? -1.947 3.984 5.945 1.00 92.88 204 HIS A O 1
ATOM 1659 N N . GLN A 1 205 ? -2.055 2.911 7.904 1.00 94.81 205 GLN A N 1
ATOM 1660 C CA . GLN A 1 205 ? -3.332 2.258 7.609 1.00 94.81 205 GLN A CA 1
ATOM 1661 C C . GLN A 1 205 ? -4.467 3.272 7.405 1.00 94.81 205 GLN A C 1
ATOM 1663 O O . GLN A 1 205 ? -5.219 3.155 6.441 1.00 94.81 205 GLN A O 1
ATOM 1668 N N . LEU A 1 206 ? -4.566 4.304 8.247 1.00 95.81 206 LEU A N 1
ATOM 1669 C CA . LEU A 1 206 ? -5.544 5.384 8.082 1.00 95.81 206 LEU A CA 1
ATOM 1670 C C . LEU A 1 206 ? -5.300 6.183 6.795 1.00 95.81 206 LEU A C 1
ATOM 1672 O O . LEU A 1 206 ? -6.257 6.488 6.086 1.00 95.81 206 LEU A O 1
ATOM 1676 N N . TYR A 1 207 ? -4.036 6.476 6.464 1.00 93.19 207 TYR A N 1
ATOM 1677 C CA . TYR A 1 207 ? -3.665 7.097 5.188 1.00 93.19 207 TYR A CA 1
ATOM 1678 C C . TYR A 1 207 ? -4.170 6.267 3.996 1.00 93.19 207 TYR A C 1
ATOM 1680 O O . TYR A 1 207 ? -4.845 6.797 3.114 1.00 93.19 207 TYR A O 1
ATOM 1688 N N . TRP A 1 208 ? -3.944 4.951 4.006 1.00 90.62 208 TRP A N 1
ATOM 1689 C CA . TRP A 1 208 ? -4.432 4.057 2.953 1.00 90.62 208 TRP A CA 1
ATOM 1690 C C . TRP A 1 208 ? -5.958 3.979 2.879 1.00 90.62 208 TRP A C 1
ATOM 1692 O O . TRP A 1 208 ? -6.514 4.005 1.782 1.00 90.62 208 TRP A O 1
ATOM 1702 N N . LEU A 1 209 ? -6.651 3.920 4.020 1.00 93.25 209 LEU A N 1
ATOM 1703 C CA . LEU A 1 209 ? -8.116 3.907 4.068 1.00 93.25 209 LEU A CA 1
ATOM 1704 C C . LEU A 1 209 ? -8.722 5.198 3.495 1.00 93.25 209 LEU A C 1
ATOM 1706 O O . LEU A 1 209 ? -9.736 5.134 2.797 1.00 93.25 209 LEU A O 1
ATOM 1710 N N . LEU A 1 210 ? -8.106 6.356 3.764 1.00 93.25 210 LEU A N 1
ATOM 1711 C CA . LEU A 1 210 ? -8.511 7.643 3.185 1.00 93.25 210 LEU A CA 1
ATOM 1712 C C . LEU A 1 210 ? -8.381 7.615 1.662 1.00 93.25 210 LEU A C 1
ATOM 1714 O O . LEU A 1 210 ? -9.337 7.935 0.958 1.00 93.25 210 LEU A O 1
ATOM 1718 N N . LEU A 1 211 ? -7.233 7.162 1.155 1.00 90.31 211 LEU A N 1
ATOM 1719 C CA . LEU A 1 211 ? -6.988 7.067 -0.282 1.00 90.31 211 LEU A CA 1
ATOM 1720 C C . LEU A 1 211 ? -7.923 6.070 -0.984 1.00 90.31 211 LEU A C 1
ATOM 1722 O O . LEU A 1 211 ? -8.434 6.386 -2.056 1.00 90.31 211 LEU A O 1
ATOM 1726 N N . ARG A 1 212 ? -8.216 4.914 -0.367 1.00 88.75 212 ARG A N 1
ATOM 1727 C CA . ARG A 1 212 ? -9.214 3.936 -0.860 1.00 88.75 212 ARG A CA 1
ATOM 1728 C C . ARG A 1 212 ? -10.622 4.524 -0.968 1.00 88.75 212 ARG A C 1
ATOM 1730 O O . ARG A 1 212 ? -11.410 4.055 -1.777 1.00 88.75 212 ARG A O 1
ATOM 1737 N N . ASN A 1 213 ? -10.933 5.534 -0.158 1.00 90.19 213 ASN A N 1
ATOM 1738 C CA . ASN A 1 213 ? -12.190 6.283 -0.199 1.00 90.19 213 ASN A CA 1
ATOM 1739 C C . ASN A 1 213 ? -12.116 7.533 -1.094 1.00 90.19 213 ASN A C 1
ATOM 1741 O O . ASN A 1 213 ? -12.972 8.412 -0.995 1.00 90.19 213 ASN A O 1
ATOM 1745 N N . GLU A 1 214 ? -11.078 7.645 -1.928 1.00 89.06 214 GLU A N 1
ATOM 1746 C CA . GLU A 1 214 ? -10.815 8.802 -2.787 1.00 89.06 214 GLU A CA 1
ATOM 1747 C C . GLU A 1 214 ? -10.718 10.129 -2.011 1.00 89.06 214 GLU A C 1
ATOM 1749 O O . GLU A 1 214 ? -11.042 11.204 -2.531 1.00 89.06 214 GLU A O 1
ATOM 1754 N N . ILE A 1 215 ? -10.276 10.070 -0.751 1.00 90.12 215 ILE A N 1
ATOM 1755 C CA . ILE A 1 215 ? -10.073 11.230 0.120 1.00 90.12 215 ILE A CA 1
ATOM 1756 C C . ILE A 1 215 ? -8.584 11.554 0.138 1.00 90.12 215 ILE A C 1
ATOM 1758 O O . ILE A 1 215 ? -7.775 10.867 0.768 1.00 90.12 215 ILE A O 1
ATOM 1762 N N . LYS A 1 216 ? -8.203 12.634 -0.548 1.00 89.31 216 LYS A N 1
ATOM 1763 C CA . LYS A 1 216 ? -6.798 13.061 -0.585 1.00 89.31 216 LYS A CA 1
ATOM 1764 C C . LYS A 1 216 ? -6.380 13.625 0.771 1.00 89.31 216 LYS A C 1
ATOM 1766 O O . LYS A 1 216 ? -7.055 14.490 1.334 1.00 89.31 216 LYS A O 1
ATOM 1771 N N . CYS A 1 217 ? -5.233 13.176 1.265 1.00 90.06 217 CYS A N 1
ATOM 1772 C CA . CYS A 1 217 ? -4.706 13.568 2.566 1.00 90.06 217 CYS A CA 1
ATOM 1773 C C . CYS A 1 217 ? -3.177 13.694 2.546 1.00 90.06 217 CYS A C 1
ATOM 1775 O O . CYS A 1 217 ? -2.514 13.359 1.567 1.00 90.06 217 CYS A O 1
ATOM 1777 N N . THR A 1 218 ? -2.604 14.222 3.623 1.00 89.00 218 THR A N 1
ATOM 1778 C CA . THR A 1 218 ? -1.155 14.251 3.845 1.00 89.00 218 THR A CA 1
ATOM 1779 C C . THR A 1 218 ? -0.835 13.571 5.165 1.00 89.00 218 THR A C 1
ATOM 1781 O O . THR A 1 218 ? -1.435 13.902 6.185 1.00 89.00 218 THR A O 1
ATOM 1784 N N . LEU A 1 219 ? 0.144 12.668 5.146 1.00 90.94 219 LEU A N 1
ATOM 1785 C CA . LEU A 1 219 ? 0.722 12.057 6.336 1.00 90.94 219 LEU A CA 1
ATOM 1786 C C . LEU A 1 219 ? 2.051 12.748 6.668 1.00 90.94 219 LEU A C 1
ATOM 1788 O O . LEU A 1 219 ? 2.926 12.880 5.810 1.00 90.94 219 LEU A O 1
ATOM 1792 N N . ARG A 1 220 ? 2.209 13.220 7.907 1.00 90.25 220 ARG A N 1
ATOM 1793 C CA . ARG A 1 220 ? 3.425 13.892 8.386 1.00 90.25 220 ARG A CA 1
ATOM 1794 C C . ARG A 1 220 ? 3.902 13.269 9.688 1.00 90.25 220 ARG A C 1
ATOM 1796 O O . ARG A 1 220 ? 3.143 13.189 10.644 1.00 90.25 220 ARG A O 1
ATOM 1803 N N . LYS A 1 221 ? 5.178 12.902 9.754 1.00 91.19 221 LYS A N 1
ATOM 1804 C CA . LYS A 1 221 ? 5.843 12.514 11.003 1.00 91.19 221 LYS A CA 1
ATOM 1805 C C . LYS A 1 221 ? 6.353 13.761 11.729 1.00 91.19 221 LYS A C 1
ATOM 1807 O O . LYS A 1 221 ? 6.886 14.668 11.085 1.00 91.19 221 LYS A O 1
ATOM 1812 N N . SER A 1 222 ? 6.175 13.826 13.046 1.00 88.69 222 SER A N 1
ATOM 1813 C CA . SER A 1 222 ? 6.684 14.919 13.875 1.00 88.69 222 SER A CA 1
ATOM 1814 C C . SER A 1 222 ? 8.214 14.948 13.869 1.00 88.69 222 SER A C 1
ATOM 1816 O O . SER A 1 222 ? 8.869 13.912 13.782 1.00 88.69 222 SER A O 1
ATOM 1818 N N . SER A 1 223 ? 8.798 16.143 13.969 1.00 76.75 223 SER A N 1
ATOM 1819 C CA . SER A 1 223 ? 10.245 16.308 14.174 1.00 76.75 223 SER A CA 1
ATOM 1820 C C . SER A 1 223 ? 10.645 16.092 15.633 1.00 76.75 223 SER A C 1
ATOM 1822 O O . SER A 1 223 ? 11.742 15.616 15.907 1.00 76.75 223 SER A O 1
ATOM 1824 N N . SER A 1 224 ? 9.745 16.425 16.560 1.00 75.88 224 SER A N 1
ATOM 1825 C CA . SER A 1 224 ? 9.958 16.315 18.002 1.00 75.88 224 SER A CA 1
ATOM 1826 C C . SER A 1 224 ? 9.229 15.097 18.557 1.00 75.88 224 SER A C 1
ATOM 1828 O O . SER A 1 224 ? 8.097 14.803 18.152 1.00 75.88 224 SER A O 1
ATOM 1830 N N . LYS A 1 225 ? 9.880 14.395 19.485 1.00 71.44 225 LYS A N 1
ATOM 1831 C CA . LYS A 1 225 ? 9.283 13.276 20.215 1.00 71.44 225 LYS A CA 1
ATOM 1832 C C . LYS A 1 225 ? 8.217 13.798 21.188 1.00 71.44 225 LYS A C 1
ATOM 1834 O O . LYS A 1 225 ? 8.378 14.866 21.774 1.00 71.44 225 LYS A O 1
ATOM 1839 N N . THR A 1 226 ? 7.130 13.056 21.363 1.00 69.69 226 THR A N 1
ATOM 1840 C CA . THR A 1 226 ? 6.177 13.266 22.460 1.00 69.69 226 THR A CA 1
ATOM 1841 C C . THR A 1 226 ? 6.786 12.768 23.776 1.00 69.69 226 THR A C 1
ATOM 1843 O O . THR A 1 226 ? 7.816 12.089 23.772 1.00 69.69 226 THR A O 1
ATOM 1846 N N . LYS A 1 227 ? 6.144 13.053 24.920 1.00 60.09 227 LYS A N 1
ATOM 1847 C CA . LYS A 1 227 ? 6.527 12.439 26.206 1.00 60.09 227 LYS A CA 1
ATOM 1848 C C . LYS A 1 227 ? 6.634 10.911 26.033 1.00 60.09 227 LYS A C 1
ATOM 1850 O O . LYS A 1 227 ? 5.672 10.284 25.595 1.00 60.09 227 LYS A O 1
ATOM 1855 N N . GLY A 1 228 ? 7.798 10.331 26.346 1.00 63.88 228 GLY A N 1
ATOM 1856 C CA . GLY A 1 228 ? 8.052 8.885 26.224 1.00 63.88 228 GLY A CA 1
ATOM 1857 C C . GLY A 1 228 ? 8.776 8.427 24.950 1.00 63.88 228 GLY A C 1
ATOM 1858 O O . GLY A 1 228 ? 8.538 7.317 24.485 1.00 63.88 228 GLY A O 1
ATOM 1859 N N . ASP A 1 229 ? 9.641 9.269 24.384 1.00 69.06 229 ASP A N 1
ATOM 1860 C CA . ASP A 1 229 ? 10.583 8.951 23.301 1.00 69.06 229 ASP A CA 1
ATOM 1861 C C . ASP A 1 229 ? 10.012 8.576 21.914 1.00 69.06 229 ASP A C 1
ATOM 1863 O O . ASP A 1 229 ? 10.764 8.189 21.012 1.00 69.06 229 ASP A O 1
ATOM 1867 N N . LYS A 1 230 ? 8.703 8.735 21.698 1.00 77.38 230 LYS A N 1
ATOM 1868 C CA . LYS A 1 230 ? 8.015 8.336 20.457 1.00 77.38 230 LYS A CA 1
ATOM 1869 C C . LYS A 1 230 ? 7.677 9.524 19.565 1.00 77.38 230 LYS A C 1
ATOM 1871 O O . LYS A 1 230 ? 7.441 10.627 20.043 1.00 77.38 230 LYS A O 1
ATOM 1876 N N . TYR A 1 231 ? 7.642 9.296 18.257 1.00 87.38 231 TYR A N 1
ATOM 1877 C CA . TYR A 1 231 ? 7.145 10.279 17.296 1.00 87.38 231 TYR A CA 1
ATOM 1878 C C . TYR A 1 231 ? 5.615 10.271 17.258 1.00 87.38 231 TYR A C 1
ATOM 1880 O O . TYR A 1 231 ? 4.987 9.249 17.529 1.00 87.38 231 TYR A O 1
ATOM 1888 N N . ALA A 1 232 ? 5.031 11.403 16.870 1.00 91.12 232 ALA A N 1
ATOM 1889 C CA . ALA A 1 232 ? 3.624 11.495 16.509 1.00 91.12 232 ALA A CA 1
ATOM 1890 C C . ALA A 1 232 ? 3.486 11.586 14.987 1.00 91.12 232 ALA A C 1
ATOM 1892 O O . ALA A 1 232 ? 4.297 12.210 14.300 1.00 91.12 232 ALA A O 1
ATOM 1893 N N . TYR A 1 233 ? 2.436 10.977 14.465 1.00 94.19 233 TYR A N 1
ATOM 1894 C CA . TYR A 1 233 ? 2.057 11.009 13.065 1.00 94.19 233 TYR A CA 1
ATOM 1895 C C . TYR A 1 233 ? 0.780 11.828 12.935 1.00 94.19 233 TYR A C 1
ATOM 1897 O O . TYR A 1 233 ? -0.177 11.586 13.658 1.00 94.19 233 TYR A O 1
ATOM 1905 N N . PHE A 1 234 ? 0.772 12.797 12.025 1.00 93.94 234 PHE A N 1
ATOM 1906 C CA . PHE A 1 234 ? -0.347 13.691 11.758 1.00 93.94 234 PHE A CA 1
ATOM 1907 C C . PHE A 1 234 ? -0.922 13.406 10.378 1.00 93.94 234 PHE A C 1
ATOM 1909 O O . PHE A 1 234 ? -0.188 13.398 9.387 1.00 93.94 234 PHE A O 1
ATOM 1916 N N . ILE A 1 235 ? -2.233 13.221 10.321 1.00 94.50 235 ILE A N 1
ATOM 1917 C CA . ILE A 1 235 ? -2.997 12.994 9.101 1.00 94.50 235 ILE A CA 1
ATOM 1918 C C . ILE A 1 235 ? -3.868 14.223 8.870 1.00 94.50 235 ILE A C 1
ATOM 1920 O O . ILE A 1 235 ? -4.691 14.584 9.710 1.00 94.50 235 ILE A O 1
ATOM 1924 N N . GLU A 1 236 ? -3.682 14.875 7.727 1.00 92.06 236 GLU A N 1
ATOM 1925 C CA . GLU A 1 236 ? -4.389 16.106 7.380 1.00 92.06 236 GLU A CA 1
ATOM 1926 C C . GLU A 1 236 ? -5.205 15.937 6.102 1.00 92.06 236 GLU A C 1
ATOM 1928 O O . GLU A 1 236 ? -4.667 15.600 5.044 1.00 92.06 236 GLU A O 1
ATOM 1933 N N . VAL A 1 237 ? -6.501 16.232 6.195 1.00 91.25 237 VAL A N 1
ATOM 1934 C CA . VAL A 1 237 ? -7.425 16.314 5.059 1.00 91.25 237 VAL A CA 1
ATOM 1935 C C . VAL A 1 237 ? -7.737 17.783 4.791 1.00 91.25 237 VAL A C 1
ATOM 1937 O O . VAL A 1 237 ? -8.028 18.537 5.720 1.00 91.25 237 VAL A O 1
ATOM 1940 N N . PHE A 1 238 ? -7.661 18.212 3.530 1.00 86.81 238 PHE A N 1
ATOM 1941 C CA . PHE A 1 238 ? -7.707 19.631 3.159 1.00 86.81 238 PHE A CA 1
ATOM 1942 C C . PHE A 1 238 ? -8.916 19.982 2.299 1.00 86.81 238 PHE A C 1
ATOM 1944 O O . PHE A 1 238 ? -9.300 19.224 1.405 1.00 86.81 238 PHE A O 1
ATOM 1951 N N . GLY A 1 239 ? -9.440 21.193 2.493 1.00 83.31 239 GLY A N 1
ATOM 1952 C CA . GLY A 1 239 ? -10.406 21.806 1.581 1.00 83.31 239 GLY A CA 1
ATOM 1953 C C . GLY A 1 239 ? -11.666 20.959 1.392 1.00 83.31 239 GLY A C 1
ATOM 1954 O O . GLY A 1 239 ? -12.266 20.510 2.366 1.00 83.31 239 GLY A O 1
ATOM 1955 N N . LYS A 1 240 ? -12.069 20.732 0.134 1.00 84.56 240 LYS A N 1
ATOM 1956 C CA . LYS A 1 240 ? -13.310 20.004 -0.192 1.00 84.56 240 LYS A CA 1
ATOM 1957 C C . LYS A 1 240 ? -13.286 18.526 0.211 1.00 84.56 240 LYS A C 1
ATOM 1959 O O . LYS A 1 240 ? -14.343 17.946 0.422 1.00 84.56 240 LYS A O 1
ATOM 1964 N N . GLU A 1 241 ? -12.098 17.933 0.345 1.00 88.12 241 GLU A N 1
ATOM 1965 C CA . GLU A 1 241 ? -11.934 16.524 0.729 1.00 88.12 241 GLU A CA 1
ATOM 1966 C C . GLU A 1 241 ? -12.460 16.263 2.150 1.00 88.12 241 GLU A C 1
ATOM 1968 O O . GLU A 1 241 ? -12.917 15.165 2.444 1.00 88.12 241 GLU A O 1
ATOM 1973 N N . ILE A 1 242 ? -12.486 17.288 3.013 1.00 87.38 242 ILE A N 1
ATOM 1974 C CA . ILE A 1 242 ? -13.032 17.203 4.377 1.00 87.38 242 ILE A CA 1
ATOM 1975 C C . ILE A 1 242 ? -14.511 16.802 4.347 1.00 87.38 242 ILE A C 1
ATOM 1977 O O . ILE A 1 242 ? -14.949 15.990 5.157 1.00 87.38 242 ILE A O 1
ATOM 1981 N N . ASN A 1 243 ? -15.273 17.320 3.382 1.00 88.50 243 ASN A N 1
ATOM 1982 C CA . ASN A 1 243 ? -16.694 17.001 3.243 1.00 88.50 243 ASN A CA 1
ATOM 1983 C C . ASN A 1 243 ? -16.934 15.571 2.751 1.00 88.50 243 ASN A C 1
ATOM 1985 O O . ASN A 1 243 ? -18.059 15.100 2.818 1.00 88.50 243 ASN A O 1
ATOM 1989 N N . LYS A 1 244 ? -15.903 14.872 2.256 1.00 90.06 244 LYS A N 1
ATOM 1990 C CA . LYS A 1 244 ? -16.032 13.458 1.903 1.00 90.06 244 LYS A CA 1
ATOM 1991 C C . LYS A 1 244 ? -15.982 12.554 3.127 1.00 90.06 244 LYS A C 1
ATOM 1993 O O . LYS A 1 244 ? -16.422 11.420 3.003 1.00 90.06 244 LYS A O 1
ATOM 1998 N N . LEU A 1 245 ? -15.456 13.001 4.272 1.00 86.88 245 LEU A N 1
ATOM 1999 C CA . LEU A 1 245 ? -15.362 12.182 5.487 1.00 86.88 245 LEU A CA 1
ATOM 2000 C C . LEU A 1 245 ? -16.715 12.006 6.171 1.00 86.88 245 LEU A C 1
ATOM 2002 O O . LEU A 1 245 ? -17.082 10.894 6.539 1.00 86.88 245 LEU A O 1
ATOM 2006 N N . GLU A 1 246 ? -17.445 13.102 6.318 1.00 83.50 246 GLU A N 1
ATOM 2007 C CA . GLU A 1 246 ? -18.724 13.156 7.018 1.00 83.50 246 GLU A CA 1
ATOM 2008 C C . GLU A 1 246 ? -19.904 13.153 6.048 1.00 83.50 246 GLU A C 1
ATOM 2010 O O . GLU A 1 246 ? -19.766 13.483 4.875 1.00 83.50 246 GLU A O 1
ATOM 2015 N N . ASP A 1 247 ? -21.086 12.810 6.559 1.00 79.50 247 ASP A N 1
ATOM 2016 C CA . ASP A 1 247 ? -22.335 12.880 5.781 1.00 79.50 247 ASP A CA 1
ATOM 2017 C C . ASP A 1 247 ? -22.885 14.314 5.706 1.00 79.50 247 ASP A C 1
ATOM 2019 O O . ASP A 1 247 ? -23.770 14.619 4.912 1.00 79.50 247 ASP A O 1
ATOM 2023 N N . LYS A 1 248 ? -22.342 15.212 6.535 1.00 79.75 248 LYS A N 1
ATOM 2024 C CA . LYS A 1 248 ? -22.674 16.636 6.561 1.00 79.75 248 LYS A CA 1
ATOM 2025 C C . LYS A 1 248 ? -21.540 17.471 5.987 1.00 79.75 248 LYS A C 1
ATOM 2027 O O . LYS A 1 248 ? -20.360 17.179 6.188 1.00 79.75 248 LYS A O 1
ATOM 2032 N N . GLN A 1 249 ? -21.903 18.580 5.357 1.00 81.81 249 GLN A N 1
ATOM 2033 C CA . GLN A 1 249 ? -20.935 19.565 4.901 1.00 81.81 249 GLN A CA 1
ATOM 2034 C C . GLN A 1 249 ? -20.293 20.273 6.104 1.00 81.81 249 GLN A C 1
ATOM 2036 O O . GLN A 1 249 ? -20.965 20.933 6.893 1.00 81.81 249 GLN A O 1
ATOM 2041 N N . LEU A 1 250 ? -18.976 20.133 6.251 1.00 79.69 250 LEU A N 1
ATOM 2042 C CA . LEU A 1 250 ? -18.205 20.745 7.338 1.00 79.69 250 LEU A CA 1
ATOM 2043 C C . LEU A 1 250 ? -17.587 22.087 6.935 1.00 79.69 250 LEU A C 1
ATOM 2045 O O . LEU A 1 250 ? -17.360 22.960 7.782 1.00 79.69 250 LEU A O 1
ATOM 2049 N N . VAL A 1 251 ? -17.266 22.235 5.648 1.00 80.69 251 VAL A N 1
ATOM 2050 C CA . VAL A 1 251 ? -16.575 23.401 5.094 1.00 80.69 251 VAL A CA 1
ATOM 2051 C C . VAL A 1 251 ? -17.135 23.780 3.726 1.00 80.69 251 VAL A C 1
ATOM 2053 O O . VAL A 1 251 ? -17.556 22.927 2.946 1.00 80.69 251 VAL A O 1
ATOM 2056 N N . ASN A 1 252 ? -17.102 25.068 3.394 1.00 74.94 252 ASN A N 1
ATOM 2057 C CA . ASN A 1 252 ? -17.455 25.516 2.049 1.00 74.94 252 ASN A CA 1
ATOM 2058 C C . ASN A 1 252 ? -16.344 25.129 1.057 1.00 74.94 252 ASN A C 1
ATOM 2060 O O . ASN A 1 252 ? -15.164 25.343 1.370 1.00 74.94 252 ASN A O 1
ATOM 2064 N N . PRO A 1 253 ? -16.681 24.562 -0.118 1.00 65.44 253 PRO A N 1
ATOM 2065 C CA . PRO A 1 253 ? -15.699 24.258 -1.147 1.00 65.44 253 PRO A CA 1
ATOM 2066 C C . PRO A 1 253 ? -14.998 25.548 -1.575 1.00 65.44 253 PRO A C 1
ATOM 2068 O O . PRO A 1 253 ? -15.630 26.475 -2.069 1.00 65.44 253 PRO A O 1
ATOM 2071 N N . GLN A 1 254 ? -13.684 25.621 -1.385 1.00 62.12 254 GLN A N 1
ATOM 2072 C CA . GLN A 1 254 ? -12.874 26.692 -1.961 1.00 62.12 254 GLN A CA 1
ATOM 2073 C C . GLN A 1 254 ? -12.237 26.194 -3.260 1.00 62.12 254 GLN A C 1
ATOM 2075 O O . GLN A 1 254 ? -11.893 25.012 -3.370 1.00 62.12 254 GLN A O 1
ATOM 2080 N N . LYS A 1 255 ? -12.042 27.096 -4.234 1.00 52.28 255 LYS A N 1
ATOM 2081 C CA . LYS A 1 255 ? -11.202 26.841 -5.414 1.00 52.28 255 LYS A CA 1
ATOM 2082 C C . LYS A 1 255 ? -9.759 26.646 -4.948 1.00 52.28 255 LYS A C 1
ATOM 2084 O O . LYS A 1 255 ? -8.985 27.592 -4.858 1.00 52.28 255 LYS A O 1
ATOM 2089 N N . GLN A 1 256 ? -9.402 25.414 -4.614 1.00 55.03 256 GLN A N 1
ATOM 2090 C CA . GLN A 1 256 ? -8.022 25.018 -4.391 1.00 55.03 256 GLN A CA 1
ATOM 2091 C C . GLN A 1 256 ? -7.594 24.181 -5.593 1.00 55.03 256 GLN A C 1
ATOM 2093 O O . GLN A 1 256 ? -8.156 23.115 -5.850 1.00 55.03 256 GLN A O 1
ATOM 2098 N N . GLY A 1 257 ? -6.621 24.683 -6.355 1.00 55.22 257 GLY A N 1
ATOM 2099 C CA . GLY A 1 257 ? -5.967 23.910 -7.404 1.00 55.22 257 GLY A CA 1
ATOM 2100 C C . GLY A 1 257 ? -5.152 22.803 -6.751 1.00 55.22 257 GLY A C 1
ATOM 2101 O O . GLY A 1 257 ? -4.011 23.024 -6.343 1.00 55.22 257 GLY A O 1
ATOM 2102 N N . TYR A 1 258 ? -5.743 21.622 -6.579 1.00 58.31 258 TYR A N 1
ATOM 2103 C CA . TYR A 1 258 ? -4.966 20.464 -6.166 1.00 58.31 258 TYR A CA 1
ATOM 2104 C C . TYR A 1 258 ? -4.037 20.117 -7.319 1.00 58.31 258 TYR A C 1
ATOM 2106 O O . TYR A 1 258 ? -4.495 19.705 -8.379 1.00 58.31 258 TYR A O 1
ATOM 2114 N N . LYS A 1 259 ? -2.730 20.278 -7.104 1.00 76.25 259 LYS A N 1
ATOM 2115 C CA . LYS A 1 259 ? -1.748 19.796 -8.075 1.00 76.25 259 LYS A CA 1
ATOM 2116 C C . LYS A 1 259 ? -1.752 18.267 -8.169 1.00 76.25 259 LYS A C 1
ATOM 2118 O O . LYS A 1 259 ? -1.318 17.751 -9.180 1.00 76.25 259 LYS A O 1
ATOM 2123 N N . SER A 1 260 ? -2.232 17.564 -7.137 1.00 85.00 260 SER A N 1
ATOM 2124 C CA . SER A 1 260 ? -2.425 16.112 -7.147 1.00 85.00 260 SER A CA 1
ATOM 2125 C C . SER A 1 260 ? -3.844 15.709 -7.550 1.00 85.00 260 SER A C 1
ATOM 2127 O O . SER A 1 260 ? -4.840 16.324 -7.133 1.00 85.00 260 SER A O 1
ATOM 2129 N N . PHE A 1 261 ? -3.938 14.627 -8.316 1.00 86.88 261 PHE A N 1
ATOM 2130 C CA . PHE A 1 261 ? -5.189 14.084 -8.834 1.00 86.88 261 PHE A CA 1
ATOM 2131 C C . PHE A 1 261 ? -5.199 12.560 -8.736 1.00 86.88 261 PHE A C 1
ATOM 2133 O O . PHE A 1 261 ? -4.150 11.923 -8.701 1.00 86.88 261 PHE A O 1
ATOM 2140 N N . ILE A 1 262 ? -6.397 11.989 -8.655 1.00 86.88 262 ILE A N 1
ATOM 2141 C CA . ILE A 1 262 ? -6.600 10.546 -8.760 1.00 86.88 262 ILE A CA 1
ATOM 2142 C C . ILE A 1 262 ? -7.068 10.276 -10.185 1.00 86.88 262 ILE A C 1
ATOM 2144 O O . ILE A 1 262 ? -7.955 10.972 -10.681 1.00 86.88 262 ILE A O 1
ATOM 2148 N N . TYR A 1 263 ? -6.455 9.300 -10.842 1.00 86.25 263 TYR A N 1
ATOM 2149 C CA . TYR A 1 263 ? -6.869 8.822 -12.153 1.00 86.25 263 TYR A CA 1
ATOM 2150 C C . TYR A 1 263 ? -6.855 7.296 -12.149 1.00 86.25 263 TYR A C 1
ATOM 2152 O O . TYR A 1 263 ? -5.824 6.681 -11.864 1.00 86.25 263 TYR A O 1
ATOM 2160 N N . LYS A 1 264 ? -8.010 6.687 -12.450 1.00 85.75 264 LYS A N 1
ATOM 2161 C CA . LYS A 1 264 ? -8.250 5.250 -12.248 1.00 85.75 264 LYS A CA 1
ATOM 2162 C C . LYS A 1 264 ? -7.860 4.855 -10.811 1.00 85.75 264 LYS A C 1
ATOM 2164 O O . LYS A 1 264 ? -8.253 5.525 -9.863 1.00 85.75 264 LYS A O 1
ATOM 2169 N N . ASN A 1 265 ? -7.025 3.831 -10.657 1.00 86.69 265 ASN A N 1
ATOM 2170 C CA . ASN A 1 265 ? -6.583 3.311 -9.365 1.00 86.69 265 ASN A CA 1
ATOM 2171 C C . ASN A 1 265 ? -5.243 3.918 -8.919 1.00 86.69 265 ASN A C 1
ATOM 2173 O O . ASN A 1 265 ? -4.481 3.256 -8.226 1.00 86.69 265 ASN A O 1
ATOM 2177 N N . TRP A 1 266 ? -4.913 5.144 -9.334 1.00 89.06 266 TRP A N 1
ATOM 2178 C CA . TRP A 1 266 ? -3.625 5.772 -9.029 1.00 89.06 266 TRP A CA 1
ATOM 2179 C C . TRP A 1 266 ? -3.801 7.201 -8.529 1.00 89.06 266 TRP A C 1
ATOM 2181 O O . TRP A 1 266 ? -4.516 8.006 -9.127 1.00 89.06 266 TRP A O 1
ATOM 2191 N N . LEU A 1 267 ? -3.102 7.532 -7.446 1.00 90.50 267 LEU A N 1
ATOM 2192 C CA . LEU A 1 267 ? -2.888 8.899 -6.995 1.00 90.50 267 LEU A CA 1
ATOM 2193 C C . LEU A 1 267 ? -1.600 9.433 -7.629 1.00 90.50 267 LEU A C 1
ATOM 2195 O O . LEU A 1 267 ? -0.526 8.872 -7.428 1.00 90.50 267 LEU A O 1
ATOM 2199 N N . PHE A 1 268 ? -1.708 10.549 -8.341 1.00 91.06 268 PHE A N 1
ATOM 2200 C CA . PHE A 1 268 ? -0.579 11.271 -8.909 1.00 91.06 268 PHE A CA 1
ATOM 2201 C C . PHE A 1 268 ? -0.249 12.484 -8.047 1.00 91.06 268 PHE A C 1
ATOM 2203 O O . PHE A 1 268 ? -1.086 13.374 -7.856 1.00 91.06 268 PHE A O 1
ATOM 2210 N N . GLU A 1 269 ? 0.984 12.551 -7.547 1.00 90.12 269 GLU A N 1
ATOM 2211 C CA . GLU A 1 269 ? 1.472 13.674 -6.744 1.00 90.12 269 GLU A CA 1
ATOM 2212 C C . GLU A 1 269 ? 2.709 14.320 -7.371 1.00 90.12 269 GLU A C 1
ATOM 2214 O O . GLU A 1 269 ? 3.631 13.612 -7.771 1.00 90.12 269 GLU A O 1
ATOM 2219 N N . PRO A 1 270 ? 2.787 15.660 -7.433 1.00 91.00 270 PRO A N 1
ATOM 2220 C CA . PRO A 1 270 ? 3.956 16.325 -7.983 1.00 91.00 270 PRO A CA 1
ATOM 2221 C C . PRO A 1 270 ? 5.142 16.260 -7.013 1.00 91.00 270 PRO A C 1
ATOM 2223 O O . PRO A 1 270 ? 5.027 16.564 -5.817 1.00 91.00 270 PRO A O 1
ATOM 2226 N N . ILE A 1 271 ? 6.323 15.976 -7.549 1.00 89.38 271 ILE A N 1
ATOM 2227 C CA . ILE A 1 271 ? 7.589 15.985 -6.828 1.00 89.38 271 ILE A CA 1
ATOM 2228 C C . ILE A 1 271 ? 7.874 17.404 -6.332 1.00 89.38 271 ILE A C 1
ATOM 2230 O O . ILE A 1 271 ? 8.047 18.346 -7.108 1.00 89.38 271 ILE A O 1
ATOM 2234 N N . ARG A 1 272 ? 7.958 17.565 -5.005 1.00 87.19 272 ARG A N 1
ATOM 2235 C CA . ARG A 1 272 ? 8.221 18.867 -4.362 1.00 87.19 272 ARG A CA 1
ATOM 2236 C C . ARG A 1 272 ? 9.706 19.194 -4.255 1.00 87.19 272 ARG A C 1
ATOM 2238 O O . ARG A 1 272 ? 10.088 20.360 -4.366 1.00 87.19 272 ARG A O 1
ATOM 2245 N N . LYS A 1 273 ? 10.525 18.180 -3.971 1.00 88.81 273 LYS A N 1
ATOM 2246 C CA . LYS A 1 273 ? 11.963 18.305 -3.728 1.00 88.81 273 LYS A CA 1
ATOM 2247 C C . LYS A 1 273 ? 12.656 16.987 -4.051 1.00 88.81 273 LYS A C 1
ATOM 2249 O O . LYS A 1 273 ? 12.187 15.938 -3.629 1.00 88.81 273 LYS A O 1
ATOM 2254 N N . ILE A 1 274 ? 13.801 17.077 -4.717 1.00 87.06 274 ILE A N 1
ATOM 2255 C CA . ILE A 1 274 ? 14.711 15.958 -4.969 1.00 87.06 274 ILE A CA 1
ATOM 2256 C C . ILE A 1 274 ? 15.993 16.239 -4.187 1.00 87.06 274 ILE A C 1
ATOM 2258 O O . ILE A 1 274 ? 16.486 17.368 -4.186 1.00 87.06 274 ILE A O 1
ATOM 2262 N N . LYS A 1 275 ? 16.508 15.239 -3.471 1.00 86.19 275 LYS A N 1
ATOM 2263 C CA . LYS A 1 275 ? 17.784 15.314 -2.747 1.00 86.19 275 LYS A CA 1
ATOM 2264 C C . LYS A 1 275 ? 18.698 14.203 -3.253 1.00 86.19 275 LYS A C 1
ATOM 2266 O O . LYS A 1 275 ? 18.241 13.080 -3.430 1.00 86.19 275 LYS A O 1
ATOM 2271 N N . LYS A 1 276 ? 19.979 14.515 -3.445 1.00 84.44 276 LYS A N 1
ATOM 2272 C CA . LYS A 1 276 ? 21.035 13.550 -3.773 1.00 84.44 276 LYS A CA 1
ATOM 2273 C C . LYS A 1 276 ? 22.003 13.487 -2.596 1.00 84.44 276 LYS A C 1
ATOM 2275 O O . LYS A 1 276 ? 22.350 14.528 -2.045 1.00 84.44 276 LYS A O 1
ATOM 2280 N N . TYR A 1 277 ? 22.415 12.291 -2.203 1.00 85.75 277 TYR A N 1
ATOM 2281 C CA . TYR A 1 277 ? 23.404 12.085 -1.148 1.00 85.75 277 TYR A CA 1
ATOM 2282 C C . TYR A 1 277 ? 24.198 10.811 -1.430 1.00 85.75 277 TYR A C 1
ATOM 2284 O O . TYR A 1 277 ? 23.709 9.903 -2.102 1.00 85.75 277 TYR A O 1
ATOM 2292 N N . LYS A 1 278 ? 25.436 10.750 -0.932 1.00 86.25 278 LYS A N 1
ATOM 2293 C CA . LYS A 1 278 ? 26.233 9.521 -0.962 1.00 86.25 278 LYS A CA 1
ATOM 2294 C C . LYS A 1 278 ? 25.695 8.575 0.111 1.00 86.25 278 LYS A C 1
ATOM 2296 O O . LYS A 1 278 ? 25.508 8.991 1.251 1.00 86.25 278 LYS A O 1
ATOM 2301 N N . PHE A 1 279 ? 25.445 7.323 -0.250 1.00 85.75 279 PHE A N 1
ATOM 2302 C CA . PHE A 1 279 ? 24.967 6.293 0.668 1.00 85.75 279 PHE A CA 1
ATOM 2303 C C . PHE A 1 279 ? 25.979 5.147 0.727 1.00 85.75 279 PHE A C 1
ATOM 2305 O O . PHE A 1 279 ? 26.470 4.709 -0.312 1.00 85.75 279 PHE A O 1
ATOM 2312 N N . LYS A 1 280 ? 26.290 4.675 1.939 1.00 89.81 280 LYS A N 1
ATOM 2313 C CA . LYS A 1 280 ? 27.144 3.508 2.186 1.00 89.81 280 LYS A CA 1
ATOM 2314 C C . LYS A 1 280 ? 26.331 2.493 2.983 1.00 89.81 280 LYS A C 1
ATOM 2316 O O . LYS A 1 280 ? 25.994 2.745 4.134 1.00 89.81 280 LYS A O 1
ATOM 2321 N N . GLY A 1 281 ? 26.001 1.373 2.356 1.00 87.62 281 GLY A N 1
ATOM 2322 C CA . GLY A 1 281 ? 25.174 0.323 2.938 1.00 87.62 281 GLY A CA 1
ATOM 2323 C C . GLY A 1 281 ? 24.581 -0.568 1.853 1.00 87.62 281 GLY A C 1
ATOM 2324 O O . GLY A 1 281 ? 24.799 -0.335 0.662 1.00 87.62 281 GLY A O 1
ATOM 2325 N N . SER A 1 282 ? 23.829 -1.582 2.267 1.00 83.69 282 SER A N 1
ATOM 2326 C CA . SER A 1 282 ? 23.158 -2.496 1.343 1.00 83.69 282 SER A CA 1
ATOM 2327 C C . SER A 1 282 ? 22.000 -1.808 0.624 1.00 83.69 282 SER A C 1
ATOM 2329 O O . SER A 1 282 ? 21.214 -1.084 1.237 1.00 83.69 282 SER A O 1
ATOM 2331 N N . ILE A 1 283 ? 21.884 -2.066 -0.678 1.00 79.25 283 ILE A N 1
ATOM 2332 C CA . ILE A 1 283 ? 20.760 -1.650 -1.519 1.00 79.25 283 ILE A CA 1
ATOM 2333 C C . ILE A 1 283 ? 20.023 -2.919 -1.939 1.00 79.25 283 ILE A C 1
ATOM 2335 O O . ILE A 1 283 ? 20.651 -3.909 -2.307 1.00 79.25 283 ILE A O 1
ATOM 2339 N N . TYR A 1 284 ? 18.696 -2.881 -1.880 1.00 79.25 284 TYR A N 1
ATOM 2340 C CA . TYR A 1 284 ? 17.835 -4.021 -2.182 1.00 79.25 284 TYR A CA 1
ATOM 2341 C C . TYR A 1 284 ? 17.036 -3.754 -3.460 1.00 79.25 284 TYR A C 1
ATOM 2343 O O . TYR A 1 284 ? 16.654 -2.615 -3.730 1.00 79.25 284 TYR A O 1
ATOM 2351 N N . ASN A 1 285 ? 16.772 -4.808 -4.229 1.00 79.06 285 ASN A N 1
ATOM 2352 C CA . ASN A 1 285 ? 15.928 -4.791 -5.422 1.00 79.06 285 ASN A CA 1
ATOM 2353 C C . ASN A 1 285 ? 15.023 -6.029 -5.392 1.00 79.06 285 ASN A C 1
ATOM 2355 O O . ASN A 1 285 ? 15.437 -7.071 -4.880 1.00 79.06 285 ASN A O 1
ATOM 2359 N N . LEU A 1 286 ? 13.809 -5.925 -5.931 1.00 76.69 286 LEU A N 1
ATOM 2360 C CA . LEU A 1 286 ? 12.864 -7.041 -5.999 1.00 76.69 286 LEU A CA 1
ATOM 2361 C C . LEU A 1 286 ? 12.639 -7.444 -7.456 1.00 76.69 286 LEU A C 1
ATOM 2363 O O . LEU A 1 286 ? 12.507 -6.589 -8.329 1.00 76.69 286 LEU A O 1
ATOM 2367 N N . LYS A 1 287 ? 12.575 -8.755 -7.709 1.00 73.44 287 LYS A N 1
ATOM 2368 C CA . LYS A 1 287 ? 12.085 -9.305 -8.975 1.00 73.44 287 LYS A CA 1
ATOM 2369 C C . LYS A 1 287 ? 10.654 -9.776 -8.761 1.00 73.44 287 LYS A C 1
ATOM 2371 O O . LYS A 1 287 ? 10.412 -10.627 -7.906 1.00 73.44 287 LYS A O 1
ATOM 2376 N N . VAL A 1 288 ? 9.726 -9.206 -9.519 1.00 76.69 288 VAL A N 1
ATOM 2377 C CA . VAL A 1 288 ? 8.303 -9.550 -9.479 1.00 76.69 288 VAL A CA 1
ATOM 2378 C C . VAL A 1 288 ? 7.947 -10.262 -10.782 1.00 76.69 288 VAL A C 1
ATOM 2380 O O . VAL A 1 288 ? 8.599 -10.074 -11.804 1.00 76.69 288 VAL A O 1
ATOM 2383 N N . LYS A 1 289 ? 6.987 -11.185 -10.721 1.00 69.94 289 LYS A N 1
ATOM 2384 C CA . LYS A 1 289 ? 6.531 -11.934 -11.894 1.00 69.94 289 LYS A CA 1
ATOM 2385 C C . LYS A 1 289 ? 5.662 -11.020 -12.774 1.00 69.94 289 LYS A C 1
ATOM 2387 O O . LYS A 1 289 ? 4.832 -10.298 -12.235 1.00 69.94 289 LYS A O 1
ATOM 2392 N N . ASN A 1 290 ? 5.792 -11.148 -14.096 1.00 67.56 290 ASN A N 1
ATOM 2393 C CA . ASN A 1 290 ? 5.077 -10.396 -15.140 1.00 67.56 290 ASN A CA 1
ATOM 2394 C C . ASN A 1 290 ? 5.536 -8.943 -15.278 1.00 67.56 290 ASN A C 1
ATOM 2396 O O . ASN A 1 290 ? 6.252 -8.631 -16.222 1.00 67.56 290 ASN A O 1
ATOM 2400 N N . ASP A 1 291 ? 5.160 -8.091 -14.328 1.00 65.31 291 ASP A N 1
ATOM 2401 C CA . ASP A 1 291 ? 5.510 -6.679 -14.354 1.00 65.31 291 ASP A CA 1
ATOM 2402 C C . ASP A 1 291 ? 6.712 -6.471 -13.444 1.00 65.31 291 ASP A C 1
ATOM 2404 O O . ASP A 1 291 ? 6.648 -6.699 -12.235 1.00 65.31 291 ASP A O 1
ATOM 2408 N N . ASP A 1 292 ? 7.819 -6.010 -14.018 1.00 73.12 292 ASP A N 1
ATOM 2409 C CA . ASP A 1 292 ? 9.069 -5.684 -13.328 1.00 73.12 292 ASP A CA 1
ATOM 2410 C C . ASP A 1 292 ? 8.930 -4.450 -12.397 1.00 73.12 292 ASP A C 1
ATOM 2412 O O . ASP A 1 292 ? 9.886 -3.731 -12.116 1.00 73.12 292 ASP A O 1
ATOM 2416 N N . SER A 1 293 ? 7.725 -4.188 -11.883 1.00 80.88 293 SER A N 1
ATOM 2417 C CA . SER A 1 293 ? 7.367 -3.075 -11.007 1.00 80.88 293 SER A CA 1
ATOM 2418 C C . SER A 1 293 ? 6.786 -3.555 -9.676 1.00 80.88 293 SER A C 1
ATOM 2420 O O . SER A 1 293 ? 6.149 -4.599 -9.575 1.00 80.88 293 SER A O 1
ATOM 2422 N N . TYR A 1 294 ? 7.008 -2.776 -8.621 1.00 84.06 294 TYR A N 1
ATOM 2423 C CA . TYR A 1 294 ? 6.514 -3.043 -7.272 1.00 84.06 294 TYR A CA 1
ATOM 2424 C C . TYR A 1 294 ? 6.260 -1.744 -6.508 1.00 84.06 294 TYR A C 1
ATOM 2426 O O . TYR A 1 294 ? 6.593 -0.655 -6.967 1.00 84.06 294 TYR A O 1
ATOM 2434 N N . VAL A 1 295 ? 5.656 -1.843 -5.324 1.00 85.25 295 VAL A N 1
ATOM 2435 C CA . VAL A 1 295 ? 5.409 -0.683 -4.460 1.00 85.25 295 VAL A CA 1
ATOM 2436 C C . VAL A 1 295 ? 6.493 -0.595 -3.397 1.00 85.25 295 VAL A C 1
ATOM 2438 O O . VAL A 1 295 ? 6.707 -1.541 -2.640 1.00 85.25 295 VAL A O 1
ATOM 2441 N N . ALA A 1 296 ? 7.148 0.558 -3.303 1.00 82.62 296 ALA A N 1
ATOM 2442 C CA . ALA A 1 296 ? 8.088 0.876 -2.236 1.00 82.62 296 ALA A CA 1
ATOM 2443 C C . ALA A 1 296 ? 7.708 2.221 -1.617 1.00 82.62 296 ALA A C 1
ATOM 2445 O O . ALA A 1 296 ? 7.559 3.214 -2.326 1.00 82.62 296 ALA A O 1
ATOM 2446 N N . ASN A 1 297 ? 7.545 2.266 -0.291 1.00 79.50 297 ASN A N 1
ATOM 2447 C CA . ASN A 1 297 ? 7.141 3.478 0.436 1.00 79.50 297 ASN A CA 1
ATOM 2448 C C . ASN A 1 297 ? 5.904 4.161 -0.178 1.00 79.50 297 ASN A C 1
ATOM 2450 O O . ASN A 1 297 ? 5.904 5.371 -0.384 1.00 79.50 297 ASN A O 1
ATOM 2454 N N . ALA A 1 298 ? 4.873 3.367 -0.492 1.00 79.69 298 ALA A N 1
ATOM 2455 C CA . ALA A 1 298 ? 3.633 3.788 -1.154 1.00 79.69 298 ALA A CA 1
ATOM 2456 C C . ALA A 1 298 ? 3.760 4.246 -2.621 1.00 79.69 298 ALA A C 1
ATOM 2458 O O . ALA A 1 298 ? 2.749 4.572 -3.223 1.00 79.69 298 ALA A O 1
ATOM 2459 N N . ILE A 1 299 ? 4.946 4.220 -3.230 1.00 86.00 299 ILE A N 1
ATOM 2460 C CA . ILE A 1 299 ? 5.161 4.681 -4.608 1.00 86.00 299 ILE A CA 1
ATOM 2461 C C . ILE A 1 299 ? 5.389 3.476 -5.524 1.00 86.00 299 ILE A C 1
ATOM 2463 O O . ILE A 1 299 ? 6.115 2.548 -5.160 1.00 86.00 299 ILE A O 1
ATOM 2467 N N . GLY A 1 300 ? 4.789 3.490 -6.716 1.00 86.62 300 GLY A N 1
ATOM 2468 C CA . GLY A 1 300 ? 5.093 2.531 -7.777 1.00 86.62 300 GLY A CA 1
ATOM 2469 C C . GLY A 1 300 ? 6.503 2.757 -8.327 1.00 86.62 300 GLY A C 1
ATOM 2470 O O . GLY A 1 300 ? 6.823 3.842 -8.811 1.00 86.62 300 GLY A O 1
ATOM 2471 N N . VAL A 1 301 ? 7.351 1.736 -8.236 1.00 84.06 301 VAL A N 1
ATOM 2472 C CA . VAL A 1 301 ? 8.745 1.743 -8.693 1.00 84.06 301 VAL A CA 1
ATOM 2473 C C . VAL A 1 301 ? 9.007 0.560 -9.619 1.00 84.06 301 VAL A C 1
ATOM 2475 O O . VAL A 1 301 ? 8.342 -0.464 -9.521 1.00 84.06 301 VAL A O 1
ATOM 2478 N N . HIS A 1 302 ? 9.994 0.695 -10.502 1.00 76.50 302 HIS A N 1
ATOM 2479 C CA . HIS A 1 302 ? 10.467 -0.382 -11.374 1.00 76.50 302 HIS A CA 1
ATOM 2480 C C . HIS A 1 302 ? 11.740 -1.017 -10.797 1.00 76.50 302 HIS A C 1
ATOM 2482 O O . HIS A 1 302 ? 12.523 -0.338 -10.124 1.00 76.50 302 HIS A O 1
ATOM 2488 N N . ASN A 1 303 ? 11.977 -2.296 -11.078 1.00 72.69 303 ASN A N 1
ATOM 2489 C CA . ASN A 1 303 ? 13.202 -2.990 -10.711 1.00 72.69 303 ASN A CA 1
ATOM 2490 C C . ASN A 1 303 ? 14.417 -2.440 -11.486 1.00 72.69 303 ASN A C 1
ATOM 2492 O O . ASN A 1 303 ? 14.310 -1.824 -12.550 1.00 72.69 303 ASN A O 1
ATOM 2496 N N . CYS A 1 304 ? 15.613 -2.637 -10.938 1.00 63.41 304 CYS A N 1
ATOM 2497 C CA . CYS A 1 304 ? 16.847 -2.288 -11.639 1.00 63.41 304 CYS A CA 1
ATOM 2498 C C . CYS A 1 304 ? 17.166 -3.334 -12.728 1.00 63.41 304 CYS A C 1
ATOM 2500 O O . CYS A 1 304 ? 17.459 -4.481 -12.397 1.00 63.41 304 CYS A O 1
ATOM 2502 N N . ALA A 1 305 ? 17.151 -2.933 -14.006 1.00 56.12 305 ALA A N 1
ATOM 2503 C CA . ALA A 1 305 ? 17.309 -3.815 -15.175 1.00 56.12 305 ALA A CA 1
ATOM 2504 C C . ALA A 1 305 ? 18.742 -3.869 -15.768 1.00 56.12 305 ALA A C 1
ATOM 2506 O O . ALA A 1 305 ? 18.917 -4.080 -16.970 1.00 56.12 305 ALA A O 1
ATOM 2507 N N . ALA A 1 306 ? 19.787 -3.639 -14.963 1.00 52.41 306 ALA A N 1
ATOM 2508 C CA . ALA A 1 306 ? 21.178 -3.646 -15.442 1.00 52.41 306 ALA A CA 1
ATOM 2509 C C . ALA A 1 306 ? 21.580 -5.007 -16.036 1.00 52.41 306 ALA A C 1
ATOM 2511 O O . ALA A 1 306 ? 21.644 -5.997 -15.315 1.00 52.41 306 ALA A O 1
ATOM 2512 N N . GLY A 1 307 ? 21.873 -5.029 -17.344 1.00 54.34 307 GLY A N 1
ATOM 2513 C CA . GLY A 1 307 ? 22.429 -6.192 -18.049 1.00 54.34 307 GLY A CA 1
ATOM 2514 C C . GLY A 1 307 ? 21.416 -7.196 -18.617 1.00 54.34 307 GLY A C 1
ATOM 2515 O O . GLY A 1 307 ? 21.777 -8.354 -18.799 1.00 54.34 307 GLY A O 1
ATOM 2516 N N . THR A 1 308 ? 20.164 -6.800 -18.883 1.00 66.06 308 THR A N 1
ATOM 2517 C CA . THR A 1 308 ? 19.109 -7.695 -19.415 1.00 66.06 308 THR A CA 1
ATOM 2518 C C . THR A 1 308 ? 18.655 -7.312 -20.830 1.00 66.06 308 THR A C 1
ATOM 2520 O O . THR A 1 308 ? 18.859 -6.174 -21.249 1.00 66.06 308 THR A O 1
ATOM 2523 N N . GLY A 1 309 ? 18.003 -8.238 -21.552 1.00 73.38 309 GLY A N 1
ATOM 2524 C CA . GLY A 1 309 ? 17.410 -7.977 -22.877 1.00 73.38 309 GLY A CA 1
ATOM 2525 C C . GLY A 1 309 ? 16.399 -6.825 -22.882 1.00 73.38 309 GLY A C 1
ATOM 2526 O O . GLY A 1 309 ? 16.434 -5.996 -23.780 1.00 73.38 309 GLY A O 1
ATOM 2527 N N . ALA A 1 310 ? 15.635 -6.659 -21.799 1.00 77.44 310 ALA A N 1
ATOM 2528 C CA . ALA A 1 310 ? 14.712 -5.534 -21.628 1.00 77.44 310 ALA A CA 1
ATOM 2529 C C . ALA A 1 310 ? 15.403 -4.156 -21.685 1.00 77.44 310 ALA A C 1
ATOM 2531 O O . ALA A 1 310 ? 14.783 -3.149 -22.028 1.00 77.44 310 ALA A O 1
ATOM 2532 N N . PHE A 1 311 ? 16.701 -4.079 -21.359 1.00 83.00 311 PHE A N 1
ATOM 2533 C CA . PHE A 1 311 ? 17.453 -2.839 -21.532 1.00 83.00 311 PHE A CA 1
ATOM 2534 C C . PHE A 1 311 ? 17.737 -2.536 -23.008 1.00 83.00 311 PHE A C 1
ATOM 2536 O O . PHE A 1 311 ? 17.674 -1.370 -23.393 1.00 83.00 311 PHE A O 1
ATOM 2543 N N . LEU A 1 312 ? 18.009 -3.557 -23.828 1.00 86.50 312 LEU A N 1
ATOM 2544 C CA . LEU A 1 312 ? 18.143 -3.392 -25.279 1.00 86.50 312 LEU A CA 1
ATOM 2545 C C . LEU A 1 312 ? 16.819 -2.909 -25.878 1.00 86.50 312 LEU A C 1
ATOM 2547 O O . LEU A 1 312 ? 16.838 -1.928 -26.613 1.00 86.50 312 LEU A O 1
ATOM 2551 N N . ASP A 1 313 ? 15.689 -3.494 -25.471 1.00 84.69 313 ASP A N 1
ATOM 2552 C CA . ASP A 1 313 ? 14.348 -3.068 -25.906 1.00 84.69 313 ASP A CA 1
ATOM 2553 C C . ASP A 1 313 ? 14.093 -1.593 -25.577 1.00 84.69 313 ASP A C 1
ATOM 2555 O O . ASP A 1 313 ? 13.683 -0.806 -26.432 1.00 84.69 313 ASP A O 1
ATOM 2559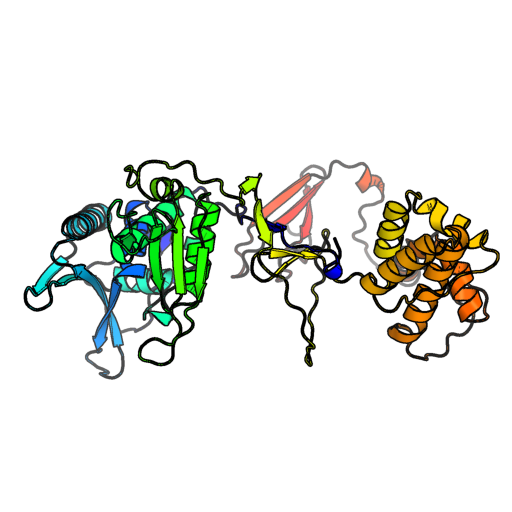 N N . ALA A 1 314 ? 14.403 -1.185 -24.341 1.00 82.62 314 ALA A N 1
ATOM 2560 C CA . ALA A 1 314 ? 14.234 0.195 -23.902 1.00 82.62 314 ALA A CA 1
ATOM 2561 C C . ALA A 1 314 ? 15.104 1.178 -24.706 1.00 82.62 314 ALA A C 1
ATOM 2563 O O . ALA A 1 314 ? 14.657 2.283 -25.023 1.00 82.62 314 ALA A O 1
ATOM 2564 N N . GLN A 1 315 ? 16.342 0.796 -25.046 1.00 89.06 315 GLN A N 1
ATOM 2565 C CA . GLN A 1 315 ? 17.218 1.643 -25.860 1.00 89.06 315 GLN A CA 1
ATOM 2566 C C . GLN A 1 315 ? 16.813 1.663 -27.336 1.00 89.06 315 GLN A C 1
ATOM 2568 O O . GLN A 1 315 ? 16.890 2.722 -27.958 1.00 89.06 315 GLN A O 1
ATOM 2573 N N . ALA A 1 316 ? 16.344 0.539 -27.877 1.00 88.44 316 ALA A N 1
ATOM 2574 C CA . ALA A 1 316 ? 15.801 0.445 -29.226 1.00 88.44 316 ALA A CA 1
ATOM 2575 C C . ALA A 1 316 ? 14.592 1.378 -29.381 1.00 88.44 316 ALA A C 1
ATOM 2577 O O . ALA A 1 316 ? 14.603 2.269 -30.232 1.00 88.44 316 ALA A O 1
ATOM 2578 N N . PHE A 1 317 ? 13.631 1.291 -28.455 1.00 86.50 317 PHE A N 1
ATOM 2579 C CA . PHE A 1 317 ? 12.471 2.180 -28.404 1.00 86.50 317 PHE A CA 1
ATOM 2580 C C . PHE A 1 317 ? 12.870 3.661 -28.330 1.00 86.50 317 PHE A C 1
ATOM 2582 O O . PHE A 1 317 ? 12.359 4.481 -29.091 1.00 86.50 317 PHE A O 1
ATOM 2589 N N . ARG A 1 318 ? 13.829 4.013 -27.461 1.00 85.88 318 ARG A N 1
ATOM 2590 C CA . ARG A 1 318 ? 14.315 5.397 -27.308 1.00 85.88 318 ARG A CA 1
ATOM 2591 C C . ARG A 1 318 ? 14.931 5.951 -28.594 1.00 85.88 318 ARG A C 1
ATOM 2593 O O . ARG A 1 318 ? 14.777 7.134 -28.882 1.00 85.88 318 ARG A O 1
ATOM 2600 N N . LEU A 1 319 ? 15.660 5.118 -29.331 1.00 86.62 319 LEU A N 1
ATOM 2601 C CA . LEU A 1 319 ? 16.295 5.501 -30.590 1.00 86.62 319 LEU A CA 1
ATOM 2602 C C . LEU A 1 319 ? 15.334 5.433 -31.789 1.00 86.62 319 LEU A C 1
ATOM 2604 O O . LEU A 1 319 ? 15.741 5.777 -32.894 1.00 86.62 319 LEU A O 1
ATOM 2608 N N . GLY A 1 320 ? 14.077 5.013 -31.590 1.00 87.25 320 GLY A N 1
ATOM 2609 C CA . GLY A 1 320 ? 13.111 4.824 -32.675 1.00 87.25 320 GLY A CA 1
ATOM 2610 C C . GLY A 1 320 ? 13.458 3.645 -33.589 1.00 87.25 320 GLY A C 1
ATOM 2611 O O . GLY A 1 320 ? 13.114 3.652 -34.768 1.00 87.25 320 GLY A O 1
ATOM 2612 N N . ILE A 1 321 ? 14.171 2.650 -33.060 1.00 89.19 321 ILE A N 1
ATOM 2613 C CA . ILE A 1 321 ? 14.674 1.485 -33.789 1.00 89.19 321 ILE A CA 1
ATOM 2614 C C . ILE A 1 321 ? 13.875 0.247 -33.349 1.00 89.19 321 ILE A C 1
ATOM 2616 O O . ILE A 1 321 ? 13.775 0.000 -32.147 1.00 89.19 321 ILE A O 1
ATOM 2620 N N . PRO A 1 322 ? 13.343 -0.571 -34.276 1.00 89.19 322 PRO A N 1
ATOM 2621 C CA . PRO A 1 322 ? 12.806 -1.890 -33.936 1.00 89.19 322 PRO A CA 1
ATOM 2622 C C . PRO A 1 322 ? 13.892 -2.777 -33.316 1.00 89.19 322 PRO A C 1
ATOM 2624 O O . PRO A 1 322 ? 14.998 -2.862 -33.860 1.00 89.19 322 PRO A O 1
ATOM 2627 N N . VAL A 1 323 ? 13.602 -3.441 -32.193 1.00 85.94 323 VAL A N 1
ATOM 2628 C CA . VAL A 1 323 ? 14.606 -4.231 -31.455 1.00 85.94 323 VAL A CA 1
ATOM 2629 C C . VAL A 1 323 ? 15.220 -5.339 -32.321 1.00 85.94 323 VAL A C 1
ATOM 2631 O O . VAL A 1 323 ? 16.419 -5.608 -32.242 1.00 85.94 323 VAL A O 1
ATOM 2634 N N . GLU A 1 324 ? 14.443 -5.900 -33.243 1.00 88.19 324 GLU A N 1
ATOM 2635 C CA . GLU A 1 324 ? 14.856 -6.946 -34.180 1.00 88.19 324 GLU A CA 1
ATOM 2636 C C . GLU A 1 324 ? 15.970 -6.458 -35.119 1.00 88.19 324 GLU A C 1
ATOM 2638 O O . GLU A 1 324 ? 16.859 -7.217 -35.499 1.00 88.19 324 GLU A O 1
ATOM 2643 N N . ARG A 1 325 ? 15.969 -5.159 -35.452 1.00 90.31 325 ARG A N 1
ATOM 2644 C CA . ARG A 1 325 ? 16.990 -4.515 -36.297 1.00 90.31 325 ARG A CA 1
ATOM 2645 C C . ARG A 1 325 ? 18.155 -3.939 -35.501 1.00 90.31 325 ARG A C 1
ATOM 2647 O O . ARG A 1 325 ? 19.161 -3.541 -36.088 1.00 90.31 325 ARG A O 1
ATOM 2654 N N . PHE A 1 326 ? 18.047 -3.899 -34.176 1.00 89.50 326 PHE A N 1
ATOM 2655 C CA . PHE A 1 326 ? 19.040 -3.281 -33.303 1.00 89.50 326 PHE A CA 1
ATOM 2656 C C . PHE A 1 326 ? 20.419 -3.932 -33.462 1.00 89.50 326 PHE A C 1
ATOM 2658 O O . PHE A 1 326 ? 21.430 -3.240 -33.562 1.00 89.50 326 PHE A O 1
ATOM 2665 N N . GLY A 1 327 ? 20.458 -5.264 -33.564 1.00 91.00 327 GLY A N 1
ATOM 2666 C CA . GLY A 1 327 ? 21.699 -6.002 -33.798 1.00 91.00 327 GLY A CA 1
ATOM 2667 C C . GLY A 1 327 ? 22.328 -5.717 -35.164 1.00 91.00 327 GLY A C 1
ATOM 2668 O O . GLY A 1 327 ? 23.540 -5.592 -35.260 1.00 91.00 327 GLY A O 1
ATOM 2669 N N . GLU A 1 328 ? 21.524 -5.561 -36.215 1.00 93.69 328 GLU A N 1
ATOM 2670 C CA . GLU A 1 328 ? 22.024 -5.298 -37.574 1.00 93.69 328 GLU A CA 1
ATOM 2671 C C . GLU A 1 328 ? 22.598 -3.888 -37.721 1.00 93.69 328 GLU A C 1
ATOM 2673 O O . GLU A 1 328 ? 23.561 -3.679 -38.455 1.00 93.69 328 GLU A O 1
ATOM 2678 N N . ILE A 1 329 ? 22.037 -2.923 -36.994 1.00 94.00 329 ILE A N 1
ATOM 2679 C CA . ILE A 1 329 ? 22.567 -1.558 -36.913 1.00 94.00 329 ILE A CA 1
ATOM 2680 C C . ILE A 1 329 ? 23.926 -1.550 -36.209 1.00 94.00 329 ILE A C 1
ATOM 2682 O O . ILE A 1 329 ? 24.836 -0.862 -36.669 1.00 94.00 329 ILE A O 1
ATOM 2686 N N . ALA A 1 330 ? 24.101 -2.362 -35.159 1.00 94.94 330 ALA A N 1
ATOM 2687 C CA . ALA A 1 330 ? 25.393 -2.521 -34.490 1.00 94.94 330 ALA A CA 1
ATOM 2688 C C . ALA A 1 330 ? 26.497 -2.959 -35.470 1.00 94.94 330 ALA A C 1
ATOM 2690 O O . ALA A 1 330 ? 27.602 -2.428 -35.434 1.00 94.94 330 ALA A O 1
ATOM 2691 N N . LEU A 1 331 ? 26.191 -3.895 -36.375 1.00 95.25 331 LEU A N 1
ATOM 2692 C CA . LEU A 1 331 ? 27.166 -4.450 -37.323 1.00 95.25 331 LEU A CA 1
ATOM 2693 C C . LEU A 1 331 ? 27.613 -3.460 -38.409 1.00 95.25 331 LEU A C 1
ATOM 2695 O O . LEU A 1 331 ? 28.661 -3.646 -39.015 1.00 95.25 331 LEU A O 1
ATOM 2699 N N . LYS A 1 332 ? 26.843 -2.396 -38.664 1.00 95.94 332 LYS A N 1
ATOM 2700 C CA . LYS A 1 332 ? 27.208 -1.346 -39.635 1.00 95.94 332 LYS A CA 1
ATOM 2701 C C . LYS A 1 332 ? 28.208 -0.332 -39.075 1.00 95.94 332 LYS A C 1
ATOM 2703 O O . LYS A 1 332 ? 28.709 0.511 -39.820 1.00 95.94 332 LYS A O 1
ATOM 2708 N N . SER A 1 333 ? 28.475 -0.394 -37.772 1.00 95.75 333 SER A N 1
ATOM 2709 C CA . SER A 1 333 ? 29.395 0.499 -37.077 1.00 95.75 333 SER A CA 1
ATOM 2710 C C . SER A 1 333 ? 30.806 0.394 -37.648 1.00 95.75 333 SER A C 1
ATOM 2712 O O . SER A 1 333 ? 31.387 -0.687 -37.696 1.00 95.75 333 SER A O 1
ATOM 2714 N N . LYS A 1 334 ? 31.405 1.538 -37.988 1.00 91.94 334 LYS A N 1
ATOM 2715 C CA . LYS A 1 334 ? 32.815 1.607 -38.413 1.00 91.94 334 LYS A CA 1
ATOM 2716 C C . LYS A 1 334 ? 33.741 1.986 -37.265 1.00 91.94 334 LYS A C 1
ATOM 2718 O O . LYS A 1 334 ? 34.920 1.642 -37.291 1.00 91.94 334 LYS A O 1
ATOM 2723 N N . LYS A 1 335 ? 33.225 2.704 -36.262 1.00 93.38 335 LYS A N 1
ATOM 2724 C CA . LYS A 1 335 ? 34.010 3.191 -35.128 1.00 93.38 335 LYS A CA 1
ATOM 2725 C C . LYS A 1 335 ? 33.164 3.154 -33.847 1.00 93.38 335 LYS A C 1
ATOM 2727 O O . LYS A 1 335 ? 32.754 4.214 -33.363 1.00 93.38 335 LYS A O 1
ATOM 2732 N N . PRO A 1 336 ? 32.935 1.953 -33.272 1.00 92.44 336 PRO A N 1
ATOM 2733 C CA . PRO A 1 336 ? 32.121 1.792 -32.071 1.00 92.44 336 PRO A CA 1
ATOM 2734 C C . PRO A 1 336 ? 32.567 2.744 -30.959 1.00 92.44 336 PRO A C 1
ATOM 2736 O O . PRO A 1 336 ? 33.753 2.828 -30.632 1.00 92.44 336 PRO A O 1
ATOM 2739 N N . THR A 1 337 ? 31.623 3.471 -30.367 1.00 93.69 337 THR A N 1
ATOM 2740 C CA . THR A 1 337 ? 31.938 4.392 -29.269 1.00 93.69 337 THR A CA 1
ATOM 2741 C C . THR A 1 337 ? 32.003 3.642 -27.942 1.00 93.69 337 THR A C 1
ATOM 2743 O O . THR A 1 337 ? 31.296 2.662 -27.720 1.00 93.69 337 THR A O 1
ATOM 2746 N N . THR A 1 338 ? 32.824 4.094 -27.001 1.00 90.88 338 THR A N 1
ATOM 2747 C CA . THR A 1 338 ? 32.845 3.478 -25.670 1.00 90.88 338 THR A CA 1
ATOM 2748 C C . THR A 1 338 ? 31.607 3.904 -24.888 1.00 90.88 338 THR A C 1
ATOM 2750 O O . THR A 1 338 ? 31.453 5.089 -24.602 1.00 90.88 338 THR A O 1
ATOM 2753 N N . ILE A 1 339 ? 30.768 2.932 -24.509 1.00 90.06 339 ILE A N 1
ATOM 2754 C CA . ILE A 1 339 ? 29.609 3.133 -23.629 1.00 90.06 339 ILE A CA 1
ATOM 2755 C C . ILE A 1 339 ? 29.848 2.488 -22.258 1.00 90.06 339 ILE A C 1
ATOM 2757 O O . ILE A 1 339 ? 30.147 1.292 -22.136 1.00 90.06 339 ILE A O 1
ATOM 2761 N N . GLY A 1 340 ? 29.668 3.278 -21.200 1.00 83.50 340 GLY A N 1
ATOM 2762 C CA . GLY A 1 340 ? 29.727 2.855 -19.803 1.00 83.50 340 GLY A CA 1
ATOM 2763 C C . GLY A 1 340 ? 28.536 1.989 -19.377 1.00 83.50 340 GLY A C 1
ATOM 2764 O O . GLY A 1 340 ? 27.645 2.444 -18.664 1.00 83.50 340 GLY A O 1
ATOM 2765 N N . ALA A 1 341 ? 28.538 0.705 -19.734 1.00 76.88 341 ALA A N 1
ATOM 2766 C CA . ALA A 1 341 ? 27.408 -0.205 -19.513 1.00 76.88 341 ALA A CA 1
ATOM 2767 C C . ALA A 1 341 ? 27.322 -0.857 -18.114 1.00 76.88 341 ALA A C 1
ATOM 2769 O O . ALA A 1 341 ? 26.705 -1.908 -17.953 1.00 76.88 341 ALA A O 1
ATOM 2770 N N . ARG A 1 342 ? 27.935 -0.274 -17.070 1.00 71.81 342 ARG A N 1
ATOM 2771 C CA . ARG A 1 342 ? 27.895 -0.836 -15.696 1.00 71.81 342 ARG A CA 1
ATOM 2772 C C . ARG A 1 342 ? 26.506 -0.775 -15.053 1.00 71.81 342 ARG A C 1
ATOM 2774 O O . ARG A 1 342 ? 26.153 -1.638 -14.259 1.00 71.81 342 ARG A O 1
ATOM 2781 N N . CYS A 1 343 ? 25.729 0.244 -15.401 1.00 73.56 343 CYS A N 1
ATOM 2782 C CA . CYS A 1 343 ? 24.379 0.500 -14.910 1.00 73.56 343 CYS A CA 1
ATOM 2783 C C . CYS A 1 343 ? 23.557 1.061 -16.071 1.00 73.56 343 CYS A C 1
ATOM 2785 O O . CYS A 1 343 ? 24.064 1.927 -16.783 1.00 73.56 343 CYS A O 1
ATOM 2787 N N . THR A 1 344 ? 22.304 0.624 -16.239 1.00 76.19 344 THR A N 1
ATOM 2788 C CA . THR A 1 344 ? 21.425 1.091 -17.332 1.00 76.19 344 THR A CA 1
ATOM 2789 C C . THR A 1 344 ? 21.304 2.609 -17.373 1.00 76.19 344 THR A C 1
ATOM 2791 O O . THR A 1 344 ? 21.394 3.211 -18.435 1.00 76.19 344 THR A O 1
ATOM 2794 N N . ILE A 1 345 ? 21.193 3.242 -16.202 1.00 71.69 345 ILE A N 1
ATOM 2795 C CA . ILE A 1 345 ? 21.060 4.694 -16.070 1.00 71.69 345 ILE A CA 1
ATOM 2796 C C . ILE A 1 345 ? 22.313 5.412 -16.584 1.00 71.69 345 ILE A C 1
ATOM 2798 O O . ILE A 1 345 ? 22.197 6.448 -17.239 1.00 71.69 345 ILE A O 1
ATOM 2802 N N . PHE A 1 346 ? 23.508 4.901 -16.279 1.00 79.31 346 PHE A N 1
ATOM 2803 C CA . PHE A 1 346 ? 24.749 5.514 -16.756 1.00 79.31 346 PHE A CA 1
ATOM 2804 C C . PHE A 1 346 ? 24.973 5.230 -18.237 1.00 79.31 346 PHE A C 1
ATOM 2806 O O . PHE A 1 346 ? 25.304 6.157 -18.965 1.00 79.31 346 PHE A O 1
ATOM 2813 N N . ALA A 1 347 ? 24.697 4.003 -18.678 1.00 85.69 347 ALA A N 1
ATOM 2814 C CA . ALA A 1 347 ? 24.782 3.605 -20.076 1.00 85.69 347 ALA A CA 1
ATOM 2815 C C . ALA A 1 347 ? 23.903 4.495 -20.963 1.00 85.69 347 ALA A C 1
ATOM 2817 O O . ALA A 1 347 ? 24.377 5.054 -21.941 1.00 85.69 347 ALA A O 1
ATOM 2818 N N . GLU A 1 348 ? 22.651 4.716 -20.567 1.00 85.25 348 GLU A N 1
ATOM 2819 C CA . GLU A 1 348 ? 21.724 5.599 -21.274 1.00 85.25 348 GLU A CA 1
ATOM 2820 C C . GLU A 1 348 ? 22.200 7.058 -21.293 1.00 85.25 348 GLU A C 1
ATOM 2822 O O . GLU A 1 348 ? 22.163 7.707 -22.334 1.00 85.25 348 GLU A O 1
ATOM 2827 N N . SER A 1 349 ? 22.671 7.585 -20.153 1.00 85.44 349 SER A N 1
ATOM 2828 C CA . SER A 1 349 ? 23.227 8.948 -20.098 1.00 85.44 349 SER A CA 1
ATOM 2829 C C . SER A 1 349 ? 24.411 9.116 -21.039 1.00 85.44 349 SER A C 1
ATOM 2831 O O . SER A 1 349 ? 24.525 10.147 -21.695 1.00 85.44 349 SER A O 1
ATOM 2833 N N . ASP A 1 350 ? 25.280 8.112 -21.084 1.00 89.50 350 ASP A N 1
ATOM 2834 C CA . ASP A 1 350 ? 26.454 8.105 -21.942 1.00 89.50 350 ASP A CA 1
ATOM 2835 C C . ASP A 1 350 ? 26.035 8.032 -23.415 1.00 89.50 350 ASP A C 1
ATOM 2837 O O . ASP A 1 350 ? 26.456 8.864 -24.207 1.00 89.50 350 ASP A O 1
ATOM 2841 N N . MET A 1 351 ? 25.091 7.155 -23.775 1.00 91.81 351 MET A N 1
ATOM 2842 C CA . MET A 1 351 ? 24.534 7.096 -25.134 1.00 91.81 351 MET A CA 1
ATOM 2843 C C . MET A 1 351 ? 23.934 8.435 -25.585 1.00 91.81 351 MET A C 1
ATOM 2845 O O . MET A 1 351 ? 24.174 8.856 -26.713 1.00 91.81 351 MET A O 1
ATOM 2849 N N . ILE A 1 352 ? 23.178 9.120 -24.718 1.00 89.62 352 ILE A N 1
ATOM 2850 C CA . ILE A 1 352 ? 22.619 10.451 -25.014 1.00 89.62 352 ILE A CA 1
ATOM 2851 C C . ILE A 1 352 ? 23.744 11.462 -25.237 1.00 89.62 352 ILE A C 1
ATOM 2853 O O . ILE A 1 352 ? 23.708 12.224 -26.199 1.00 89.62 352 ILE A O 1
ATOM 2857 N N . HIS A 1 353 ? 24.759 11.459 -24.374 1.00 91.31 353 HIS A N 1
ATOM 2858 C CA . HIS A 1 353 ? 25.906 12.342 -24.527 1.00 91.31 353 HIS A CA 1
ATOM 2859 C C . HIS A 1 353 ? 26.656 12.076 -25.842 1.00 91.31 353 HIS A C 1
ATOM 2861 O O . HIS A 1 353 ? 26.947 13.019 -26.575 1.00 91.31 353 HIS A O 1
ATOM 2867 N N . LYS A 1 354 ? 26.901 10.805 -26.191 1.00 93.12 354 LYS A N 1
ATOM 2868 C CA . LYS A 1 354 ? 27.527 10.411 -27.462 1.00 93.12 354 LYS A CA 1
ATOM 2869 C C . LYS A 1 354 ? 26.708 10.862 -28.671 1.00 93.12 354 LYS A C 1
ATOM 2871 O O . LYS A 1 354 ? 27.282 11.352 -29.638 1.00 93.12 354 LYS A O 1
ATOM 2876 N N . GLN A 1 355 ? 25.384 10.771 -28.591 1.00 92.31 355 GLN A N 1
ATOM 2877 C CA . GLN A 1 355 ? 24.487 11.273 -29.630 1.00 92.31 355 GLN A CA 1
ATOM 2878 C C . GLN A 1 355 ? 24.591 12.799 -29.784 1.00 92.31 355 GLN A C 1
ATOM 2880 O O . GLN A 1 355 ? 24.673 13.301 -30.899 1.00 92.31 355 GLN A O 1
ATOM 2885 N N . GLN A 1 356 ? 24.645 13.540 -28.674 1.00 92.12 356 GLN A N 1
ATOM 2886 C CA . GLN A 1 356 ? 24.745 15.005 -28.680 1.00 92.12 356 GLN A CA 1
ATOM 2887 C C . GLN A 1 356 ? 26.056 15.524 -29.278 1.00 92.12 356 GLN A C 1
ATOM 2889 O O . GLN A 1 356 ? 26.057 16.577 -29.906 1.00 92.12 356 GLN A O 1
ATOM 2894 N N . ILE A 1 357 ? 27.159 14.796 -29.098 1.00 94.06 357 ILE A N 1
ATOM 2895 C CA . ILE A 1 357 ? 28.461 15.153 -29.685 1.00 94.06 357 ILE A CA 1
ATOM 2896 C C . ILE A 1 357 ? 28.646 14.605 -31.112 1.00 94.06 357 ILE A C 1
ATOM 2898 O O . ILE A 1 357 ? 29.738 14.707 -31.663 1.00 94.06 357 ILE A O 1
ATOM 2902 N N . GLY A 1 358 ? 27.594 14.029 -31.710 1.00 92.81 358 GLY A N 1
ATOM 2903 C CA . GLY A 1 358 ? 27.554 13.670 -33.129 1.00 92.81 358 GLY A CA 1
ATOM 2904 C C . GLY A 1 358 ? 27.979 12.243 -33.479 1.00 92.81 358 GLY A C 1
ATOM 2905 O O . GLY A 1 358 ? 28.236 11.974 -34.650 1.00 92.81 358 GLY A O 1
ATOM 2906 N N . HIS A 1 359 ? 28.058 11.313 -32.518 1.00 95.12 359 HIS A N 1
ATOM 2907 C CA . HIS A 1 359 ? 28.257 9.903 -32.872 1.00 95.12 359 HIS A CA 1
ATOM 2908 C C . HIS A 1 359 ? 27.044 9.346 -33.622 1.00 95.12 359 HIS A C 1
ATOM 2910 O O . HIS A 1 359 ? 25.894 9.633 -33.275 1.00 95.12 359 HIS A O 1
ATOM 2916 N N . SER A 1 360 ? 27.319 8.504 -34.618 1.00 94.88 360 SER A N 1
ATOM 2917 C CA . SER A 1 360 ? 26.284 7.816 -35.384 1.00 94.88 360 SER A CA 1
ATOM 2918 C C . SER A 1 360 ? 25.494 6.830 -34.502 1.00 94.88 360 SER A C 1
ATOM 2920 O O . SER A 1 360 ? 26.048 6.283 -33.537 1.00 94.88 360 SER A O 1
ATOM 2922 N N . PRO A 1 361 ? 24.205 6.577 -34.795 1.00 92.31 361 PRO A N 1
ATOM 2923 C CA . PRO A 1 361 ? 23.435 5.537 -34.116 1.00 92.31 361 PRO A CA 1
ATOM 2924 C C . PRO A 1 361 ? 24.112 4.164 -34.170 1.00 92.31 361 PRO A C 1
ATOM 2926 O O . PRO A 1 361 ? 24.111 3.454 -33.168 1.00 92.31 361 PRO A O 1
ATOM 2929 N N . GLU A 1 362 ? 24.738 3.818 -35.296 1.00 95.94 362 GLU A N 1
ATOM 2930 C CA . GLU A 1 362 ? 25.483 2.574 -35.501 1.00 95.94 362 GLU A CA 1
ATOM 2931 C C . GLU A 1 362 ? 26.617 2.438 -34.477 1.00 95.94 362 GLU A C 1
ATOM 2933 O O . GLU A 1 362 ? 26.677 1.447 -33.745 1.00 95.94 362 GLU A O 1
ATOM 2938 N N . ASP A 1 363 ? 27.464 3.468 -34.355 1.00 96.00 363 ASP A N 1
ATOM 2939 C CA . ASP A 1 363 ? 28.602 3.464 -33.431 1.00 96.00 363 ASP A CA 1
ATOM 2940 C C . ASP A 1 363 ? 28.149 3.425 -31.961 1.00 96.00 363 ASP A C 1
ATOM 2942 O O . ASP A 1 363 ? 28.797 2.792 -31.119 1.00 96.00 363 ASP A O 1
ATOM 2946 N N . ILE A 1 364 ? 27.034 4.091 -31.634 1.00 94.75 364 ILE A N 1
ATOM 2947 C CA . ILE A 1 364 ? 26.436 4.096 -30.288 1.00 94.75 364 ILE A CA 1
ATOM 2948 C C . ILE A 1 364 ? 25.877 2.716 -29.934 1.00 94.75 364 ILE A C 1
ATOM 2950 O O . ILE A 1 364 ? 26.109 2.217 -28.830 1.00 94.75 364 ILE A O 1
ATOM 2954 N N . VAL A 1 365 ? 25.142 2.096 -30.857 1.00 94.62 365 VAL A N 1
ATOM 2955 C CA . VAL A 1 365 ? 24.510 0.788 -30.662 1.00 94.62 365 VAL A CA 1
ATOM 2956 C C . VAL A 1 365 ? 25.566 -0.318 -30.557 1.00 94.62 365 VAL A C 1
ATOM 2958 O O . VAL A 1 365 ? 25.489 -1.145 -29.644 1.00 94.62 365 VAL A O 1
ATOM 2961 N N . ALA A 1 366 ? 26.601 -0.293 -31.402 1.00 95.44 366 ALA A N 1
ATOM 2962 C CA . ALA A 1 366 ? 27.746 -1.198 -31.288 1.00 95.44 366 ALA A CA 1
ATOM 2963 C C . ALA A 1 366 ? 28.485 -1.015 -29.956 1.00 95.44 366 ALA A C 1
ATOM 2965 O O . ALA A 1 366 ? 28.774 -1.985 -29.250 1.00 95.44 366 ALA A O 1
ATOM 2966 N N . GLY A 1 367 ? 28.710 0.241 -29.564 1.00 94.62 367 GLY A N 1
ATOM 2967 C CA . GLY A 1 367 ? 29.300 0.603 -28.281 1.00 94.62 367 GLY A CA 1
ATOM 2968 C C . GLY A 1 367 ? 28.539 0.060 -27.075 1.00 94.62 367 GLY A C 1
ATOM 2969 O O . GLY A 1 367 ? 29.139 -0.453 -26.123 1.00 94.62 367 GLY A O 1
ATOM 2970 N N . LEU A 1 368 ? 27.207 0.132 -27.127 1.00 93.38 368 LEU A N 1
ATOM 2971 C CA . LEU A 1 368 ? 26.326 -0.438 -26.116 1.00 93.38 368 LEU A CA 1
ATOM 2972 C C . LEU A 1 368 ? 26.464 -1.965 -26.048 1.00 93.38 368 LEU A C 1
ATOM 2974 O O . LEU A 1 368 ? 26.646 -2.491 -24.949 1.00 93.38 368 LEU A O 1
ATOM 2978 N N . CYS A 1 369 ? 26.411 -2.662 -27.189 1.00 93.81 369 CYS A N 1
ATOM 2979 C CA . CYS A 1 369 ? 26.530 -4.124 -27.240 1.00 93.81 369 CYS A CA 1
ATOM 2980 C C . CYS A 1 369 ? 27.858 -4.593 -26.624 1.00 93.81 369 CYS A C 1
ATOM 2982 O O . CYS A 1 369 ? 27.870 -5.428 -25.717 1.00 93.81 369 CYS A O 1
ATOM 2984 N N . GLN A 1 370 ? 28.971 -3.963 -27.016 1.00 93.69 370 GLN A N 1
ATOM 2985 C CA . GLN A 1 370 ? 30.294 -4.221 -26.437 1.00 93.69 370 GLN A CA 1
ATOM 2986 C C . GLN A 1 370 ? 30.341 -3.931 -24.935 1.00 93.69 370 GLN A C 1
ATOM 2988 O O . GLN A 1 370 ? 30.919 -4.691 -24.155 1.00 93.69 370 GLN A O 1
ATOM 2993 N N . GLY A 1 371 ? 29.733 -2.826 -24.502 1.00 91.19 371 GLY A N 1
ATOM 2994 C CA . GLY A 1 371 ? 29.628 -2.484 -23.090 1.00 91.19 371 GLY A CA 1
ATOM 2995 C C . GLY A 1 371 ? 28.899 -3.564 -22.289 1.00 91.19 371 GLY A C 1
ATOM 2996 O O . GLY A 1 371 ? 29.377 -3.958 -21.221 1.00 91.19 371 GLY A O 1
ATOM 2997 N N . LEU A 1 372 ? 27.760 -4.042 -22.792 1.00 90.12 372 LEU A N 1
ATOM 2998 C CA . LEU A 1 372 ? 26.944 -5.061 -22.134 1.00 90.12 372 LEU A CA 1
ATOM 2999 C C . LEU A 1 372 ? 27.651 -6.418 -22.085 1.00 90.12 372 LEU A C 1
ATOM 3001 O O . LEU A 1 372 ? 27.653 -7.044 -21.025 1.00 90.12 372 LEU A O 1
ATOM 3005 N N . ALA A 1 373 ? 28.314 -6.832 -23.169 1.00 91.00 373 ALA A N 1
ATOM 3006 C CA . ALA A 1 373 ? 29.121 -8.051 -23.191 1.00 91.00 373 ALA A CA 1
ATOM 3007 C C . ALA A 1 373 ? 30.249 -7.996 -22.144 1.00 91.00 373 ALA A C 1
ATOM 3009 O O . ALA A 1 373 ? 30.355 -8.881 -21.290 1.00 91.00 373 ALA A O 1
ATOM 3010 N N . ARG A 1 374 ? 31.025 -6.899 -22.110 1.00 88.44 374 ARG A N 1
ATOM 3011 C CA . ARG A 1 374 ? 32.073 -6.684 -21.091 1.00 88.44 374 ARG A CA 1
ATOM 3012 C C . ARG A 1 374 ? 31.515 -6.703 -19.668 1.00 88.44 374 ARG A C 1
ATOM 3014 O O . ARG A 1 374 ? 32.133 -7.287 -18.780 1.00 88.44 374 ARG A O 1
ATOM 3021 N N . ASN A 1 375 ? 30.354 -6.082 -19.444 1.00 85.25 375 ASN A N 1
ATOM 3022 C CA . ASN A 1 375 ? 29.684 -6.095 -18.143 1.00 85.25 375 ASN A CA 1
ATOM 3023 C C . ASN A 1 375 ? 29.325 -7.522 -17.713 1.00 85.25 375 ASN A C 1
ATOM 3025 O O . ASN A 1 375 ? 29.599 -7.913 -16.576 1.00 85.25 375 ASN A O 1
ATOM 3029 N N . PHE A 1 376 ? 28.719 -8.292 -18.617 1.00 86.44 376 PHE A N 1
ATOM 3030 C CA . PHE A 1 376 ? 28.325 -9.665 -18.339 1.00 86.44 376 PHE A CA 1
ATOM 3031 C C . PHE A 1 376 ? 29.540 -10.509 -17.946 1.00 86.44 376 PHE A C 1
ATOM 3033 O O . PHE A 1 376 ? 29.532 -11.164 -16.901 1.00 86.44 376 PHE A O 1
ATOM 3040 N N . LEU A 1 377 ? 30.623 -10.427 -18.721 1.00 86.62 377 LEU A N 1
ATOM 3041 C CA . LEU A 1 377 ? 31.856 -11.155 -18.429 1.00 86.62 377 LEU A CA 1
ATOM 3042 C C . LEU A 1 377 ? 32.466 -10.732 -17.081 1.00 86.62 377 LEU A C 1
ATOM 3044 O O . LEU A 1 377 ? 32.831 -11.587 -16.271 1.00 86.62 377 LEU A O 1
ATOM 3048 N N . SER A 1 378 ? 32.505 -9.432 -16.770 1.00 79.56 378 SER A N 1
ATOM 3049 C CA . SER A 1 378 ? 33.085 -8.962 -15.506 1.00 79.56 378 SER A CA 1
ATOM 3050 C C . SER A 1 378 ? 32.254 -9.353 -14.279 1.00 79.56 378 SER A C 1
ATOM 3052 O O . SER A 1 378 ? 32.810 -9.727 -13.249 1.00 79.56 378 SER A O 1
ATOM 3054 N N . ASN A 1 379 ? 30.923 -9.267 -14.368 1.00 73.94 379 ASN A N 1
ATOM 3055 C CA . ASN A 1 379 ? 30.040 -9.368 -13.199 1.00 73.94 379 ASN A CA 1
ATOM 3056 C C . ASN A 1 379 ? 29.430 -10.760 -13.001 1.00 73.94 379 ASN A C 1
ATOM 3058 O O . ASN A 1 379 ? 29.218 -11.179 -11.856 1.00 73.94 379 ASN A O 1
ATOM 3062 N N . VAL A 1 380 ? 29.132 -11.456 -14.102 1.00 78.62 380 VAL A N 1
ATOM 3063 C CA . VAL A 1 380 ? 28.475 -12.769 -14.100 1.00 78.62 380 VAL A CA 1
ATOM 3064 C C . VAL A 1 380 ? 29.506 -13.877 -14.258 1.00 78.62 380 VAL A C 1
ATOM 3066 O O . VAL A 1 380 ? 29.555 -14.776 -13.419 1.00 78.62 380 VAL A O 1
ATOM 3069 N N . ALA A 1 381 ? 30.367 -13.797 -15.279 1.00 79.69 381 ALA A N 1
ATOM 3070 C CA . ALA A 1 381 ? 31.408 -14.807 -15.472 1.00 79.69 381 ALA A CA 1
ATOM 3071 C C . ALA A 1 381 ? 32.520 -14.702 -14.414 1.00 79.69 381 ALA A C 1
ATOM 3073 O O . ALA A 1 381 ? 33.093 -15.724 -14.049 1.00 79.69 381 ALA A O 1
ATOM 3074 N N . ARG A 1 382 ? 32.778 -13.503 -13.863 1.00 77.50 382 ARG A N 1
ATOM 3075 C CA . ARG A 1 382 ? 33.699 -13.253 -12.730 1.00 77.50 382 ARG A CA 1
ATOM 3076 C C . ARG A 1 382 ? 35.087 -13.881 -12.918 1.00 77.50 382 ARG A C 1
ATOM 3078 O O . ARG A 1 382 ? 35.612 -14.516 -12.008 1.00 77.50 382 ARG A O 1
ATOM 3085 N N . GLY A 1 383 ? 35.661 -13.730 -14.110 1.00 77.38 383 GLY A N 1
ATOM 3086 C CA . GLY A 1 383 ? 36.998 -14.247 -14.424 1.00 77.38 383 GLY A CA 1
ATOM 3087 C C . GLY A 1 383 ? 37.073 -15.764 -14.624 1.00 77.38 383 GLY A C 1
ATOM 3088 O O . GLY A 1 383 ? 38.172 -16.304 -14.706 1.00 77.38 383 GLY A O 1
ATOM 3089 N N . LYS A 1 384 ? 35.935 -16.468 -14.715 1.00 81.31 384 LYS A N 1
ATOM 3090 C CA . LYS A 1 384 ? 35.923 -17.865 -15.165 1.00 81.31 384 LYS A CA 1
ATOM 3091 C C . LYS A 1 384 ? 36.515 -17.967 -16.567 1.00 81.31 384 LYS A C 1
ATOM 3093 O O . LYS A 1 384 ? 36.177 -17.175 -17.443 1.00 81.31 384 LYS A O 1
ATOM 3098 N N . ASN A 1 385 ? 37.342 -18.986 -16.767 1.00 85.62 385 ASN A N 1
ATOM 3099 C CA . ASN A 1 385 ? 37.894 -19.306 -18.071 1.00 85.62 385 ASN A CA 1
ATOM 3100 C C . ASN A 1 385 ? 36.816 -19.984 -18.937 1.00 85.62 385 ASN A C 1
ATOM 3102 O O . ASN A 1 385 ? 36.483 -21.146 -18.706 1.00 85.62 385 ASN A O 1
ATOM 3106 N N . ILE A 1 386 ? 36.225 -19.244 -19.879 1.00 88.56 386 ILE A N 1
ATOM 3107 C CA . ILE A 1 386 ? 35.206 -19.759 -20.803 1.00 88.56 386 ILE A CA 1
ATOM 3108 C C . ILE A 1 386 ? 35.936 -20.361 -22.005 1.00 88.56 386 ILE A C 1
ATOM 3110 O O . ILE A 1 386 ? 36.653 -19.656 -22.707 1.00 88.56 386 ILE A O 1
ATOM 3114 N N . GLN A 1 387 ? 35.771 -21.666 -22.210 1.00 90.38 387 GLN A N 1
ATOM 3115 C CA . GLN A 1 387 ? 36.459 -22.437 -23.246 1.00 90.38 387 GLN A CA 1
ATOM 3116 C C . GLN A 1 387 ? 35.466 -22.891 -24.328 1.00 90.38 387 GLN A C 1
ATOM 3118 O O . GLN A 1 387 ? 34.296 -23.119 -24.002 1.00 90.38 387 GLN A O 1
ATOM 3123 N N . PRO A 1 388 ? 35.900 -23.027 -25.593 1.00 91.19 388 PRO A N 1
ATOM 3124 C CA . PRO A 1 388 ? 35.049 -23.527 -26.665 1.00 91.19 388 PRO A CA 1
ATOM 3125 C C . PRO A 1 388 ? 34.674 -25.014 -26.478 1.00 91.19 388 PRO A C 1
ATOM 3127 O O . PRO A 1 388 ? 35.434 -25.765 -25.861 1.00 91.19 388 PRO A O 1
ATOM 3130 N N . PRO A 1 389 ? 33.526 -25.465 -27.026 1.00 92.69 389 PRO A N 1
ATOM 3131 C CA . PRO A 1 389 ? 32.544 -24.670 -27.768 1.00 92.69 389 PRO A CA 1
ATOM 3132 C C . PRO A 1 389 ? 31.700 -23.774 -26.846 1.00 92.69 389 PRO A C 1
ATOM 3134 O O . PRO A 1 389 ? 31.165 -24.225 -25.831 1.00 92.69 389 PRO A O 1
ATOM 3137 N N . ILE A 1 390 ? 31.557 -22.497 -27.217 1.00 94.00 390 ILE A N 1
ATOM 3138 C CA . ILE A 1 390 ? 30.772 -21.514 -26.462 1.00 94.00 390 ILE A CA 1
ATOM 3139 C C . ILE A 1 390 ? 29.388 -21.421 -27.092 1.00 94.00 390 ILE A C 1
ATOM 3141 O O . ILE A 1 390 ? 29.258 -21.105 -28.269 1.00 94.00 390 ILE A O 1
ATOM 3145 N N . VAL A 1 391 ? 28.346 -21.677 -26.301 1.00 93.56 391 VAL A N 1
ATOM 3146 C CA . VAL A 1 391 ? 26.957 -21.616 -26.769 1.00 93.56 391 VAL A CA 1
ATOM 3147 C C . VAL A 1 391 ? 26.247 -20.430 -26.128 1.00 93.56 391 VAL A C 1
ATOM 3149 O O . VAL A 1 391 ? 26.232 -20.306 -24.901 1.00 93.56 391 VAL A O 1
ATOM 3152 N N . PHE A 1 392 ? 25.620 -19.581 -26.943 1.00 92.50 392 PHE A N 1
ATOM 3153 C CA . PHE A 1 392 ? 24.833 -18.442 -26.469 1.00 92.50 392 PHE A CA 1
ATOM 3154 C C . PHE A 1 392 ? 23.336 -18.691 -26.695 1.00 92.50 392 PHE A C 1
ATOM 3156 O O . PHE A 1 392 ? 22.894 -18.956 -27.808 1.00 92.50 392 PHE A O 1
ATOM 3163 N N . LEU A 1 393 ? 22.564 -18.649 -25.604 1.00 90.31 393 LEU A N 1
ATOM 3164 C CA . LEU A 1 393 ? 21.157 -19.054 -25.549 1.00 90.31 393 LEU A CA 1
ATOM 3165 C C . LEU A 1 393 ? 20.244 -17.922 -25.053 1.00 90.31 393 LEU A C 1
ATOM 3167 O O . LEU A 1 393 ? 20.685 -17.011 -24.347 1.00 90.31 393 LEU A O 1
ATOM 3171 N N . GLY A 1 394 ? 18.947 -18.039 -25.352 1.00 87.31 394 GLY A N 1
ATOM 3172 C CA . GLY A 1 394 ? 17.903 -17.079 -24.973 1.00 87.31 394 GLY A CA 1
ATOM 3173 C C . GLY A 1 394 ? 17.739 -15.927 -25.970 1.00 87.31 394 GLY A C 1
ATOM 3174 O O . GLY A 1 394 ? 18.575 -15.736 -26.842 1.00 87.31 394 GLY A O 1
ATOM 3175 N N . GLY A 1 395 ? 16.681 -15.119 -25.826 1.00 87.25 395 GLY A N 1
ATOM 3176 C CA . GLY A 1 395 ? 16.303 -14.122 -26.847 1.00 87.25 395 GLY A CA 1
ATOM 3177 C C . GLY A 1 395 ? 17.379 -13.077 -27.176 1.00 87.25 395 GLY A C 1
ATOM 3178 O O . GLY A 1 395 ? 17.497 -12.643 -28.313 1.00 87.25 395 GLY A O 1
ATOM 3179 N N . VAL A 1 396 ? 18.254 -12.724 -26.224 1.00 90.38 396 VAL A N 1
ATOM 3180 C CA . VAL A 1 396 ? 19.376 -11.800 -26.498 1.00 90.38 396 VAL A CA 1
ATOM 3181 C C . VAL A 1 396 ? 20.386 -12.406 -27.477 1.00 90.38 396 VAL A C 1
ATOM 3183 O O . VAL A 1 396 ? 21.042 -11.667 -28.207 1.00 90.38 396 VAL A O 1
ATOM 3186 N N . SER A 1 397 ? 20.486 -13.737 -27.536 1.00 91.38 397 SER A N 1
ATOM 3187 C CA . SER A 1 397 ? 21.344 -14.417 -28.504 1.00 91.38 397 SER A CA 1
ATOM 3188 C C . SER A 1 397 ? 20.882 -14.209 -29.944 1.00 91.38 397 SER A C 1
ATOM 3190 O O . SER A 1 397 ? 21.680 -14.392 -30.848 1.00 91.38 397 SER A O 1
ATOM 3192 N N . GLU A 1 398 ? 19.653 -13.766 -30.213 1.00 90.31 398 GLU A N 1
ATOM 3193 C CA . GLU A 1 398 ? 19.192 -13.421 -31.568 1.00 90.31 398 GLU A CA 1
ATOM 3194 C C . GLU A 1 398 ? 19.740 -12.070 -32.047 1.00 90.31 398 GLU A C 1
ATOM 3196 O O . GLU A 1 398 ? 19.853 -11.819 -33.248 1.00 90.31 398 GLU A O 1
ATOM 3201 N N . ASN A 1 399 ? 20.178 -11.216 -31.119 1.00 92.56 399 ASN A N 1
ATOM 3202 C CA . ASN A 1 399 ? 20.791 -9.943 -31.450 1.00 92.56 399 ASN A CA 1
ATOM 3203 C C . ASN A 1 399 ? 22.220 -10.159 -31.980 1.00 92.56 399 ASN A C 1
ATOM 3205 O O . ASN A 1 399 ? 23.159 -10.388 -31.215 1.00 92.56 399 ASN A O 1
ATOM 3209 N N . LYS A 1 400 ? 22.394 -10.041 -33.301 1.00 93.31 400 LYS A N 1
ATOM 3210 C CA . LYS A 1 400 ? 23.690 -10.235 -33.977 1.00 93.31 400 LYS A CA 1
ATOM 3211 C C . LYS A 1 400 ? 24.800 -9.313 -33.446 1.00 93.31 400 LYS A C 1
ATOM 3213 O O . LYS A 1 400 ? 25.937 -9.746 -33.330 1.00 93.31 400 LYS A O 1
ATOM 3218 N N . GLY A 1 401 ? 24.465 -8.084 -33.044 1.00 94.38 401 GLY A N 1
ATOM 3219 C CA . GLY A 1 401 ? 25.418 -7.152 -32.434 1.00 94.38 401 GLY A CA 1
ATOM 3220 C C . GLY A 1 401 ? 25.926 -7.614 -31.066 1.00 94.38 401 GLY A C 1
ATOM 3221 O O . GLY A 1 401 ? 27.090 -7.408 -30.734 1.00 94.38 401 GLY A O 1
ATOM 3222 N N . MET A 1 402 ? 25.078 -8.284 -30.279 1.00 94.31 402 MET A N 1
ATOM 3223 C CA . MET A 1 402 ? 25.501 -8.922 -29.029 1.00 94.31 402 MET A CA 1
ATOM 3224 C C . MET A 1 402 ? 26.372 -10.155 -29.272 1.00 94.31 402 MET A C 1
ATOM 3226 O O . MET A 1 402 ? 27.291 -10.373 -28.486 1.00 94.31 402 MET A O 1
ATOM 3230 N N . ARG A 1 403 ? 26.117 -10.939 -30.333 1.00 94.25 403 ARG A N 1
ATOM 3231 C CA . ARG A 1 403 ? 26.985 -12.069 -30.720 1.00 94.25 403 ARG A CA 1
ATOM 3232 C C . ARG A 1 403 ? 28.397 -11.574 -31.015 1.00 94.25 403 ARG A C 1
ATOM 3234 O O . ARG A 1 403 ? 29.309 -11.941 -30.285 1.00 94.25 403 ARG A O 1
ATOM 3241 N N . GLU A 1 404 ? 28.518 -10.630 -31.947 1.00 94.69 404 GLU A N 1
ATOM 3242 C CA . GLU A 1 404 ? 29.786 -9.992 -32.328 1.00 94.69 404 GLU A CA 1
ATOM 3243 C C . GLU A 1 404 ? 30.509 -9.400 -31.107 1.00 94.69 404 GLU A C 1
ATOM 3245 O O . GLU A 1 404 ? 31.712 -9.562 -30.916 1.00 94.69 404 GLU A O 1
ATOM 3250 N N . ALA A 1 405 ? 29.763 -8.737 -30.218 1.00 94.50 405 ALA A N 1
ATOM 3251 C CA . ALA A 1 405 ? 30.321 -8.159 -29.003 1.00 94.50 405 ALA A CA 1
ATOM 3252 C C . ALA A 1 405 ? 30.880 -9.209 -28.030 1.00 94.50 405 ALA A C 1
ATOM 3254 O O . ALA A 1 405 ? 31.893 -8.948 -27.377 1.00 94.50 405 ALA A O 1
ATOM 3255 N N . PHE A 1 406 ? 30.227 -10.366 -27.893 1.00 94.69 406 PHE A N 1
ATOM 3256 C CA . PHE A 1 406 ? 30.740 -11.455 -27.068 1.00 94.69 406 PHE A CA 1
ATOM 3257 C C . PHE A 1 406 ? 31.898 -12.190 -27.749 1.00 94.69 406 PHE A C 1
ATOM 3259 O O . PHE A 1 406 ? 32.879 -12.473 -27.065 1.00 94.69 406 PHE A O 1
ATOM 3266 N N . GLU A 1 407 ? 31.829 -12.440 -29.058 1.00 95.06 407 GLU A N 1
ATOM 3267 C CA . GLU A 1 407 ? 32.916 -13.052 -29.836 1.00 95.06 407 GLU A CA 1
ATOM 3268 C C . GLU A 1 407 ? 34.181 -12.202 -29.759 1.00 95.06 407 GLU A C 1
ATOM 3270 O O . GLU A 1 407 ? 35.236 -12.697 -29.368 1.00 95.06 407 GLU A O 1
ATOM 3275 N N . GLY A 1 408 ? 34.065 -10.891 -29.990 1.00 93.88 408 GLY A N 1
ATOM 3276 C CA . GLY A 1 408 ? 35.183 -9.959 -29.863 1.00 93.88 408 GLY A CA 1
ATOM 3277 C C . GLY A 1 408 ? 35.733 -9.850 -28.437 1.00 93.88 408 GLY A C 1
ATOM 3278 O O . GLY A 1 408 ? 36.931 -9.647 -28.252 1.00 93.88 408 GLY A O 1
ATOM 3279 N N . ALA A 1 409 ? 34.891 -10.002 -27.409 1.00 92.25 409 ALA A N 1
ATOM 3280 C CA . ALA A 1 409 ? 35.337 -9.958 -26.015 1.00 92.25 409 ALA A CA 1
ATOM 3281 C C . ALA A 1 409 ? 35.985 -11.269 -25.534 1.00 92.25 409 ALA A C 1
ATOM 3283 O O . ALA A 1 409 ? 36.808 -11.234 -24.619 1.00 92.25 409 ALA A O 1
ATOM 3284 N N . LEU A 1 410 ? 35.600 -12.409 -26.113 1.00 92.50 410 LEU A N 1
ATOM 3285 C CA . LEU A 1 410 ? 36.111 -13.737 -25.763 1.00 92.50 410 LEU A CA 1
ATOM 3286 C C . LEU A 1 410 ? 37.254 -14.191 -26.679 1.00 92.50 410 LEU A C 1
ATOM 3288 O O . LEU A 1 410 ? 38.029 -15.057 -26.283 1.00 92.50 410 LEU A O 1
ATOM 3292 N N . GLY A 1 411 ? 37.367 -13.617 -27.879 1.00 92.88 411 GLY A N 1
ATOM 3293 C CA . GLY A 1 411 ? 38.294 -14.062 -28.919 1.00 92.88 411 GLY A CA 1
ATOM 3294 C C . GLY A 1 411 ? 37.992 -15.480 -29.410 1.00 92.88 411 GLY A C 1
ATOM 3295 O O . GLY A 1 411 ? 38.912 -16.208 -29.769 1.00 92.88 411 GLY A O 1
ATOM 3296 N N . GLN A 1 412 ? 36.730 -15.903 -29.333 1.00 93.06 412 GLN A N 1
ATOM 3297 C CA . GLN A 1 412 ? 36.268 -17.258 -29.633 1.00 93.06 412 GLN A CA 1
ATOM 3298 C C . GLN A 1 412 ? 34.937 -17.183 -30.378 1.00 93.06 412 GLN A C 1
ATOM 3300 O O . GLN A 1 412 ? 34.142 -16.280 -30.118 1.00 93.06 412 GLN A O 1
ATOM 3305 N N . GLU A 1 413 ? 34.691 -18.152 -31.254 1.00 93.06 413 GLU A N 1
ATOM 3306 C CA . GLU A 1 413 ? 33.421 -18.286 -31.969 1.00 93.06 413 GLU A CA 1
ATOM 3307 C C . GLU A 1 413 ? 32.281 -18.642 -31.005 1.00 93.06 413 GLU A C 1
ATOM 3309 O O . GLU A 1 413 ? 32.445 -19.454 -30.082 1.00 93.06 413 GLU A O 1
ATOM 3314 N N . ILE A 1 414 ? 31.111 -18.040 -31.230 1.00 94.31 414 ILE A N 1
ATOM 3315 C CA . ILE A 1 414 ? 29.908 -18.304 -30.447 1.00 94.31 414 ILE A CA 1
ATOM 3316 C C . ILE A 1 414 ? 28.867 -19.011 -31.298 1.00 94.31 414 ILE A C 1
ATOM 3318 O O . ILE A 1 414 ? 28.308 -18.479 -32.255 1.00 94.31 414 ILE A O 1
ATOM 3322 N N . VAL A 1 415 ? 28.499 -20.202 -30.845 1.00 95.00 415 VAL A N 1
ATOM 3323 C CA . VAL A 1 415 ? 27.446 -20.997 -31.460 1.00 95.00 415 VAL A CA 1
ATOM 3324 C C . VAL A 1 415 ? 26.090 -20.531 -30.936 1.00 95.00 415 VAL A C 1
ATOM 3326 O O . VAL A 1 415 ? 25.816 -20.586 -29.732 1.00 95.00 415 VAL A O 1
ATOM 3329 N N . VAL A 1 416 ? 25.206 -20.118 -31.846 1.00 93.88 416 VAL A N 1
ATOM 3330 C CA . VAL A 1 416 ? 23.791 -19.861 -31.541 1.00 93.88 416 VAL A CA 1
ATOM 3331 C C . VAL A 1 416 ? 22.924 -20.887 -32.271 1.00 93.88 416 VAL A C 1
ATOM 3333 O O . VAL A 1 416 ? 22.781 -20.797 -33.490 1.00 93.88 416 VAL A O 1
ATOM 3336 N N . PRO A 1 417 ? 22.340 -21.864 -31.555 1.00 91.38 417 PRO A N 1
ATOM 3337 C CA . PRO A 1 417 ? 21.467 -22.868 -32.156 1.00 91.38 417 PRO A CA 1
ATOM 3338 C C . PRO A 1 417 ? 20.204 -22.256 -32.780 1.00 91.38 417 PRO A C 1
ATOM 3340 O O . PRO A 1 417 ? 19.695 -21.242 -32.299 1.00 91.38 417 PRO A O 1
ATOM 3343 N N . GLU A 1 418 ? 19.637 -22.921 -33.788 1.00 89.06 418 GLU A N 1
ATOM 3344 C CA . GLU A 1 418 ? 18.377 -22.515 -34.439 1.00 89.06 418 GLU A CA 1
ATOM 3345 C C . GLU A 1 418 ? 17.245 -22.296 -33.416 1.00 89.06 418 GLU A C 1
ATOM 3347 O O . GLU A 1 418 ? 16.577 -21.269 -33.423 1.00 89.06 418 GLU A O 1
ATOM 3352 N N . TYR A 1 419 ? 17.118 -23.199 -32.439 1.00 89.50 419 TYR A N 1
ATOM 3353 C CA . TYR A 1 419 ? 16.097 -23.158 -31.386 1.00 89.50 419 TYR A CA 1
ATOM 3354 C C . TYR A 1 419 ? 16.616 -22.581 -30.054 1.00 89.50 419 TYR A C 1
ATOM 3356 O O . TYR A 1 419 ? 16.229 -23.035 -28.972 1.00 89.50 419 TYR A O 1
ATOM 3364 N N . ASN A 1 420 ? 17.519 -21.592 -30.108 1.00 88.88 420 ASN A N 1
ATOM 3365 C CA . ASN A 1 420 ? 18.237 -21.022 -28.952 1.00 88.88 420 ASN A CA 1
ATOM 3366 C C . ASN A 1 420 ? 17.340 -20.576 -27.773 1.00 88.88 420 ASN A C 1
ATOM 3368 O O . ASN A 1 420 ? 17.790 -20.600 -26.623 1.00 88.88 420 ASN A O 1
ATOM 3372 N N . THR A 1 421 ? 16.081 -20.204 -28.022 1.00 88.06 421 THR A N 1
ATOM 3373 C CA . THR A 1 421 ? 15.124 -19.748 -26.998 1.00 88.06 421 THR A CA 1
ATOM 3374 C C . THR A 1 421 ? 14.478 -20.892 -26.214 1.00 88.06 421 THR A C 1
ATOM 3376 O O . THR A 1 421 ? 14.026 -20.685 -25.087 1.00 88.06 421 THR A O 1
ATOM 3379 N N . VAL A 1 422 ? 14.480 -22.111 -26.763 1.00 89.50 422 VAL A N 1
ATOM 3380 C CA . VAL A 1 422 ? 13.804 -23.289 -26.193 1.00 89.50 422 VAL A CA 1
ATOM 3381 C C . VAL A 1 422 ? 14.749 -24.466 -25.928 1.00 89.50 422 VAL A C 1
ATOM 3383 O O . VAL A 1 422 ? 14.296 -25.538 -25.527 1.00 89.50 422 VAL A O 1
ATOM 3386 N N . MET A 1 423 ? 16.070 -24.279 -26.056 1.00 88.81 423 MET A N 1
ATOM 3387 C CA . MET A 1 423 ? 17.063 -25.346 -25.831 1.00 88.81 423 MET A CA 1
ATOM 3388 C C . MET A 1 423 ? 16.960 -26.010 -24.451 1.00 88.81 423 MET A C 1
ATOM 3390 O O . MET A 1 423 ? 17.245 -27.197 -24.321 1.00 88.81 423 MET A O 1
ATOM 3394 N N . GLY A 1 424 ? 16.504 -25.289 -23.422 1.00 86.19 424 GLY A N 1
ATOM 3395 C CA . GLY A 1 424 ? 16.229 -25.888 -22.112 1.00 86.19 424 GLY A CA 1
ATOM 3396 C C . GLY A 1 424 ? 15.122 -26.950 -22.161 1.00 86.19 424 GLY A C 1
ATOM 3397 O O . GLY A 1 424 ? 15.268 -28.023 -21.577 1.00 86.19 424 GLY A O 1
ATOM 3398 N N . ALA A 1 425 ? 14.043 -26.687 -22.907 1.00 88.12 425 ALA A N 1
ATOM 3399 C CA . ALA A 1 425 ? 12.965 -27.650 -23.127 1.00 88.12 425 ALA A CA 1
ATOM 3400 C C . ALA A 1 425 ? 13.444 -28.836 -23.978 1.00 88.12 425 ALA A C 1
ATOM 3402 O O . ALA A 1 425 ? 13.128 -29.984 -23.668 1.00 88.12 425 ALA A O 1
ATOM 3403 N N . PHE A 1 426 ? 14.275 -28.574 -24.992 1.00 87.88 426 PHE A N 1
ATOM 3404 C CA . PHE A 1 426 ? 14.903 -29.623 -25.796 1.00 87.88 426 PHE A CA 1
ATOM 3405 C C . PHE A 1 426 ? 15.794 -30.545 -24.947 1.00 87.88 426 PHE A C 1
ATOM 3407 O O . PHE A 1 426 ? 15.677 -31.768 -25.018 1.00 87.88 426 PHE A O 1
ATOM 3414 N N . GLY A 1 427 ? 16.625 -29.974 -24.069 1.00 88.75 427 GLY A N 1
ATOM 3415 C CA . GLY A 1 427 ? 17.441 -30.734 -23.123 1.00 88.75 427 GLY A CA 1
ATOM 3416 C C . GLY A 1 427 ? 16.597 -31.595 -22.180 1.00 88.75 427 GLY A C 1
ATOM 3417 O O . GLY A 1 427 ? 16.905 -32.768 -21.977 1.00 88.75 427 GLY A O 1
ATOM 3418 N N . ALA A 1 428 ? 15.488 -31.057 -21.665 1.00 89.62 428 ALA A N 1
ATOM 3419 C CA . ALA A 1 428 ? 14.544 -31.831 -20.862 1.00 89.62 428 ALA A CA 1
ATOM 3420 C C . ALA A 1 428 ? 13.937 -33.005 -21.653 1.00 89.62 428 ALA A C 1
ATOM 3422 O O . ALA A 1 428 ? 13.877 -34.121 -21.137 1.00 89.62 428 ALA A O 1
ATOM 3423 N N . ALA A 1 429 ? 13.555 -32.791 -22.916 1.00 88.62 429 ALA A N 1
ATOM 3424 C CA . ALA A 1 429 ? 13.050 -33.851 -23.786 1.00 88.62 429 ALA A CA 1
ATOM 3425 C C . ALA A 1 429 ? 14.100 -34.950 -24.039 1.00 88.62 429 ALA A C 1
ATOM 3427 O O . ALA A 1 429 ? 13.775 -36.135 -23.971 1.00 88.62 429 ALA A O 1
ATOM 3428 N N . LEU A 1 430 ? 15.369 -34.584 -24.255 1.00 90.94 430 LEU A N 1
ATOM 3429 C CA . LEU A 1 430 ? 16.468 -35.547 -24.392 1.00 90.94 430 LEU A CA 1
ATOM 3430 C C . LEU A 1 430 ? 16.700 -36.357 -23.112 1.00 90.94 430 LEU A C 1
ATOM 3432 O O . LEU A 1 430 ? 16.919 -37.566 -23.186 1.00 90.94 430 LEU A O 1
ATOM 3436 N N . LEU A 1 431 ? 16.630 -35.717 -21.942 1.00 90.69 431 LEU A N 1
ATOM 3437 C CA . LEU A 1 431 ? 16.749 -36.407 -20.655 1.00 90.69 431 LEU A CA 1
ATOM 3438 C C . LEU A 1 431 ? 15.619 -37.420 -20.456 1.00 90.69 431 LEU A C 1
ATOM 3440 O O . LEU A 1 43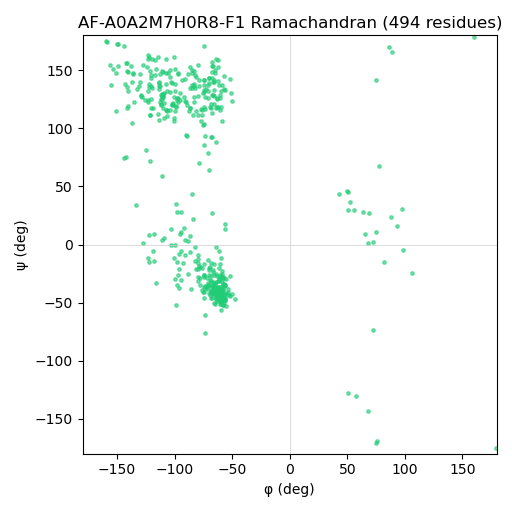1 ? 15.888 -38.539 -20.024 1.00 90.69 431 LEU A O 1
ATOM 3444 N N . VAL A 1 432 ? 14.386 -37.059 -20.822 1.00 89.44 432 VAL A N 1
ATOM 3445 C CA . VAL A 1 432 ? 13.236 -37.975 -20.808 1.00 89.44 432 VAL A CA 1
ATOM 3446 C C . VAL A 1 432 ? 13.424 -39.107 -21.817 1.00 89.44 432 VAL A C 1
ATOM 3448 O O . VAL A 1 432 ? 13.150 -40.251 -21.489 1.00 89.44 432 VAL A O 1
ATOM 3451 N N . LYS A 1 433 ? 13.943 -38.836 -23.020 1.00 89.50 433 LYS A N 1
ATOM 3452 C CA . LYS A 1 433 ? 14.247 -39.882 -24.010 1.00 89.50 433 LYS A CA 1
ATOM 3453 C C . LYS A 1 433 ? 15.304 -40.868 -23.500 1.00 89.50 433 LYS A C 1
ATOM 3455 O O . LYS A 1 433 ? 15.186 -42.063 -23.751 1.00 89.50 433 LYS A O 1
ATOM 3460 N N . LYS A 1 434 ? 16.334 -40.374 -22.803 1.00 92.94 434 LYS A N 1
ATOM 3461 C CA . LYS A 1 434 ? 17.416 -41.196 -22.235 1.00 92.94 434 LYS A CA 1
ATOM 3462 C C . LYS A 1 434 ? 16.953 -42.001 -21.020 1.00 92.94 434 LYS A C 1
ATOM 3464 O O . LYS A 1 434 ? 17.362 -43.144 -20.865 1.00 92.94 434 LYS A O 1
ATOM 3469 N N . ASN A 1 435 ? 16.110 -41.402 -20.182 1.00 89.81 435 ASN A N 1
ATOM 3470 C CA . ASN A 1 435 ? 15.544 -42.011 -18.982 1.00 89.81 435 ASN A CA 1
ATOM 3471 C C . ASN A 1 435 ? 14.012 -42.001 -19.082 1.00 89.81 435 ASN A C 1
ATOM 3473 O O . ASN A 1 435 ? 13.361 -41.194 -18.405 1.00 89.81 435 ASN A O 1
ATOM 3477 N N . PRO A 1 436 ? 13.430 -42.848 -19.951 1.00 84.44 436 PRO A N 1
ATOM 3478 C CA . PRO A 1 436 ? 11.998 -42.838 -20.183 1.00 84.44 436 PRO A CA 1
ATOM 3479 C C . PRO A 1 436 ? 11.268 -43.207 -18.890 1.00 84.44 436 PRO A C 1
ATOM 3481 O O . PRO A 1 436 ? 11.557 -44.247 -18.290 1.00 84.44 436 PRO A O 1
ATOM 3484 N N . PRO A 1 437 ? 10.319 -42.379 -18.426 1.00 82.38 437 PRO A N 1
ATOM 3485 C CA . PRO A 1 437 ? 9.489 -42.759 -17.300 1.00 82.38 437 PRO A CA 1
ATOM 3486 C C . PRO A 1 437 ? 8.613 -43.947 -17.711 1.00 82.38 437 PRO A C 1
ATOM 3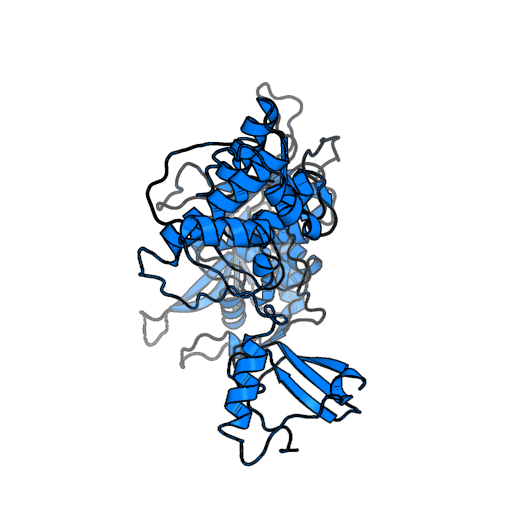488 O O . PRO A 1 437 ? 8.057 -43.967 -18.808 1.00 82.38 437 PRO A O 1
ATOM 3491 N N . SER A 1 438 ? 8.434 -44.915 -16.811 1.00 82.75 438 SER A N 1
ATOM 3492 C CA . SER A 1 438 ? 7.585 -46.093 -17.053 1.00 82.75 438 SER A CA 1
ATOM 3493 C C . SER A 1 438 ? 6.121 -45.733 -17.335 1.00 82.75 438 SER A C 1
ATOM 3495 O O . SER A 1 438 ? 5.419 -46.474 -18.019 1.00 82.75 438 SER A O 1
ATOM 3497 N N . LYS A 1 439 ? 5.656 -44.581 -16.831 1.00 82.56 439 LYS A N 1
ATOM 3498 C CA . LYS A 1 439 ? 4.374 -43.952 -17.173 1.00 82.56 439 LYS A CA 1
ATOM 3499 C C . LYS A 1 439 ? 4.544 -42.436 -17.240 1.00 82.56 439 LYS A C 1
ATOM 3501 O O . LYS A 1 439 ? 5.137 -41.840 -16.343 1.00 82.56 439 LYS A O 1
ATOM 3506 N N . THR A 1 440 ? 3.980 -41.804 -18.267 1.00 80.19 440 THR A N 1
ATOM 3507 C CA . THR A 1 440 ? 3.937 -40.341 -18.404 1.00 80.19 440 THR A CA 1
ATOM 3508 C C . THR A 1 440 ? 2.534 -39.802 -18.124 1.00 80.19 440 THR A C 1
ATOM 3510 O O . THR A 1 440 ? 1.540 -40.469 -18.398 1.00 80.19 440 THR A O 1
ATOM 3513 N N . LYS A 1 441 ? 2.457 -38.586 -17.571 1.00 75.62 441 LYS A N 1
ATOM 3514 C CA . LYS A 1 441 ? 1.214 -37.800 -17.448 1.00 75.62 441 LYS A CA 1
ATOM 3515 C C . LYS A 1 441 ? 1.047 -36.801 -18.602 1.00 75.62 441 LYS A C 1
ATOM 3517 O O . LYS A 1 441 ? 0.195 -35.922 -18.525 1.00 75.62 441 LYS A O 1
ATOM 3522 N N . PHE A 1 442 ? 1.898 -36.876 -19.628 1.00 81.00 442 PHE A N 1
ATOM 3523 C CA . PHE A 1 442 ? 1.797 -36.022 -20.806 1.00 81.00 442 PHE A CA 1
ATOM 3524 C C . PHE A 1 442 ? 0.478 -36.299 -21.531 1.00 81.00 442 PHE A C 1
ATOM 3526 O O . PHE A 1 442 ? 0.178 -37.441 -21.864 1.00 81.00 442 PHE A O 1
ATOM 3533 N N . LEU A 1 443 ? -0.307 -35.248 -21.749 1.00 76.44 443 LEU A N 1
ATOM 3534 C CA . LEU A 1 443 ? -1.673 -35.337 -22.271 1.00 76.44 443 LEU A CA 1
ATOM 3535 C C . LEU A 1 443 ? -1.739 -35.308 -23.808 1.00 76.44 443 LEU A C 1
ATOM 3537 O O . LEU A 1 443 ? -2.833 -35.325 -24.362 1.00 76.44 443 LEU A O 1
ATOM 3541 N N . GLY A 1 444 ? -0.586 -35.273 -24.485 1.00 82.81 444 GLY A N 1
ATOM 3542 C CA . GLY A 1 444 ? -0.491 -35.107 -25.936 1.00 82.81 444 GLY A CA 1
ATOM 3543 C C . GLY A 1 444 ? -0.432 -33.638 -26.364 1.00 82.81 444 GLY A C 1
ATOM 3544 O O . GLY A 1 444 ? -0.704 -32.733 -25.576 1.00 82.81 444 GLY A O 1
ATOM 3545 N N . PHE A 1 445 ? -0.050 -33.403 -27.622 1.00 81.00 445 PHE A N 1
ATOM 3546 C CA . PHE A 1 445 ? 0.042 -32.054 -28.197 1.00 81.00 445 PHE A CA 1
ATOM 3547 C C . PHE A 1 445 ? -1.326 -31.448 -28.518 1.00 81.00 445 PHE A C 1
ATOM 3549 O O . PHE A 1 445 ? -1.478 -30.239 -28.409 1.00 81.00 445 PHE A O 1
ATOM 3556 N N . GLU A 1 446 ? -2.336 -32.282 -28.773 1.00 81.94 446 GLU A N 1
ATOM 3557 C CA . GLU A 1 446 ? -3.723 -31.865 -29.045 1.00 81.94 446 GLU A CA 1
ATOM 3558 C C . GLU A 1 446 ? -4.358 -31.068 -27.895 1.00 81.94 446 GLU A C 1
ATOM 3560 O O . GLU A 1 446 ? -5.413 -30.461 -28.053 1.00 81.94 446 GLU A O 1
ATOM 3565 N N . ILE A 1 447 ? -3.723 -31.033 -26.718 1.00 79.25 447 ILE A N 1
ATOM 3566 C CA . ILE A 1 447 ? -4.173 -30.213 -25.595 1.00 79.25 447 ILE A CA 1
ATOM 3567 C C . ILE A 1 447 ? -4.230 -28.716 -25.923 1.00 79.25 447 ILE A C 1
ATOM 3569 O O . ILE A 1 447 ? -5.049 -28.021 -25.323 1.00 79.25 447 ILE A O 1
ATOM 3573 N N . SER A 1 448 ? -3.403 -28.223 -26.856 1.00 75.75 448 SER A N 1
ATOM 3574 C CA . SER A 1 448 ? -3.464 -26.828 -27.318 1.00 75.75 448 SER A CA 1
ATOM 3575 C C . SER A 1 448 ? -4.783 -26.497 -28.010 1.00 75.75 448 SER A C 1
ATOM 3577 O O . SER A 1 448 ? -5.222 -25.351 -27.955 1.00 75.75 448 SER A O 1
ATOM 3579 N N . ASP A 1 449 ? -5.423 -27.504 -28.604 1.00 82.00 449 ASP A N 1
ATOM 3580 C CA . ASP A 1 449 ? -6.638 -27.356 -29.407 1.00 82.00 449 ASP A CA 1
ATOM 3581 C C . ASP A 1 449 ? -7.899 -27.635 -28.577 1.00 82.00 449 ASP A C 1
ATOM 3583 O O . ASP A 1 449 ? -9.029 -27.400 -29.012 1.00 82.00 449 ASP A O 1
ATOM 3587 N N . LYS A 1 450 ? -7.724 -28.117 -27.341 1.00 81.38 450 LYS A N 1
ATOM 3588 C CA . LYS A 1 450 ? -8.822 -28.371 -26.412 1.00 81.38 450 LYS A CA 1
ATOM 3589 C C . LYS A 1 450 ? -9.245 -27.097 -25.691 1.00 81.38 450 LYS A C 1
ATOM 3591 O O . LYS A 1 450 ? -8.439 -26.253 -25.314 1.00 81.38 450 LYS A O 1
ATOM 3596 N N . ASN A 1 451 ? -10.542 -26.991 -25.408 1.00 80.06 451 ASN A N 1
ATOM 3597 C CA . ASN A 1 451 ? -11.087 -25.880 -24.632 1.00 80.06 451 ASN A CA 1
ATOM 3598 C C . ASN A 1 451 ? -10.723 -26.033 -23.143 1.00 80.06 451 ASN A C 1
ATOM 3600 O O . ASN A 1 451 ? -11.420 -26.715 -22.383 1.00 80.06 451 ASN A O 1
ATOM 3604 N N . ILE A 1 452 ? -9.610 -25.415 -22.740 1.00 84.81 452 ILE A N 1
ATOM 3605 C CA . ILE A 1 452 ? -9.142 -25.390 -21.353 1.00 84.81 452 ILE A CA 1
ATOM 3606 C C . ILE A 1 452 ? -9.855 -24.257 -20.613 1.00 84.81 452 ILE A C 1
ATOM 3608 O O . ILE A 1 452 ? -9.599 -23.076 -20.850 1.00 84.81 452 ILE A O 1
ATOM 3612 N N . ARG A 1 453 ? -10.730 -24.607 -19.667 1.00 84.88 453 ARG A N 1
ATOM 3613 C CA . ARG A 1 453 ? -11.368 -23.631 -18.775 1.00 84.88 453 ARG A CA 1
ATOM 3614 C C . ARG A 1 453 ? -10.640 -23.593 -17.444 1.00 84.88 453 ARG A C 1
ATOM 3616 O O . ARG A 1 453 ? -10.609 -24.586 -16.719 1.00 84.88 453 ARG A O 1
ATOM 3623 N N . CYS A 1 454 ? -10.096 -22.431 -17.111 1.00 87.31 454 CYS A N 1
ATOM 3624 C CA . CYS A 1 454 ? -9.491 -22.180 -15.811 1.00 87.31 454 CYS A CA 1
ATOM 3625 C C . CYS A 1 454 ? -10.513 -21.517 -14.885 1.00 87.31 454 CYS A C 1
ATOM 3627 O O . CYS A 1 454 ? -11.061 -20.463 -15.199 1.00 87.31 454 CYS A O 1
ATOM 3629 N N . THR A 1 455 ? -10.749 -22.131 -13.732 1.00 89.94 455 THR A N 1
ATOM 3630 C CA . THR A 1 455 ? -11.531 -21.567 -12.622 1.00 89.94 455 THR A CA 1
ATOM 3631 C C . THR A 1 455 ? -10.644 -21.477 -11.389 1.00 89.94 455 THR A C 1
ATOM 3633 O O . THR A 1 455 ? -9.640 -22.180 -11.318 1.00 89.94 455 THR A O 1
ATOM 3636 N N . SER A 1 456 ? -10.980 -20.651 -10.403 1.00 91.75 456 SER A N 1
ATOM 3637 C CA . SER A 1 456 ? -10.250 -20.622 -9.133 1.00 91.75 456 SER A CA 1
ATOM 3638 C C . SER A 1 456 ? -11.175 -20.856 -7.944 1.00 91.75 456 SER A C 1
ATOM 3640 O O . SER A 1 456 ? -12.377 -20.591 -7.996 1.00 91.75 456 SER A O 1
ATOM 3642 N N . PHE A 1 457 ? -10.616 -21.399 -6.864 1.00 92.19 457 PHE A N 1
ATOM 3643 C CA . PHE A 1 457 ? -11.299 -21.538 -5.582 1.00 92.19 457 PHE A CA 1
ATOM 3644 C C . PHE A 1 457 ? -10.334 -21.282 -4.425 1.00 92.19 457 PHE A C 1
ATOM 3646 O O . PHE A 1 457 ? -9.120 -21.456 -4.540 1.00 92.19 457 PHE A O 1
ATOM 3653 N N . GLN A 1 458 ? -10.867 -20.892 -3.268 1.00 92.12 458 GLN A N 1
ATOM 3654 C CA . GLN A 1 458 ? -10.045 -20.629 -2.091 1.00 92.12 458 GLN A CA 1
ATOM 3655 C C . GLN A 1 458 ? -9.854 -21.900 -1.249 1.00 92.12 458 GLN A C 1
ATOM 3657 O O . GLN A 1 458 ? -10.810 -22.486 -0.739 1.00 92.12 458 GLN A O 1
ATOM 3662 N N . CYS A 1 459 ? -8.604 -22.325 -1.059 1.00 87.88 459 CYS A N 1
ATOM 3663 C CA . CYS A 1 459 ? -8.261 -23.490 -0.246 1.00 87.88 459 CYS A CA 1
ATOM 3664 C C . CYS A 1 459 ? -8.478 -23.215 1.249 1.00 87.88 459 CYS A C 1
ATOM 3666 O O . CYS A 1 459 ? -7.876 -22.304 1.809 1.00 87.88 459 CYS A O 1
ATOM 3668 N N . GLN A 1 460 ? -9.250 -24.065 1.933 1.00 89.31 460 GLN A N 1
ATOM 3669 C CA . GLN A 1 460 ? -9.422 -24.008 3.396 1.00 89.31 460 GLN A CA 1
ATOM 3670 C C . GLN A 1 460 ? -8.620 -25.075 4.159 1.00 89.31 460 GLN A C 1
ATOM 3672 O O . GLN A 1 460 ? -8.842 -25.305 5.342 1.00 89.31 460 GLN A O 1
ATOM 3677 N N . GLY A 1 461 ? -7.676 -25.743 3.490 1.00 82.31 461 GLY A N 1
ATOM 3678 C CA . GLY A 1 461 ? -6.918 -26.855 4.070 1.00 82.31 461 GLY A CA 1
ATOM 3679 C C . GLY A 1 461 ? -5.853 -26.457 5.094 1.00 82.31 461 GLY A C 1
ATOM 3680 O O . GLY A 1 461 ? -5.382 -27.323 5.822 1.00 82.31 461 GLY A O 1
ATOM 3681 N N . CYS A 1 462 ? -5.442 -25.189 5.139 1.00 85.69 462 CYS A N 1
ATOM 3682 C CA . CYS A 1 462 ? -4.470 -24.674 6.104 1.00 85.69 462 CYS A CA 1
ATOM 3683 C C . CYS A 1 462 ? -4.599 -23.140 6.244 1.00 85.69 462 CYS A C 1
ATOM 3685 O O . CYS A 1 462 ? -5.339 -22.514 5.476 1.00 85.69 462 CYS A O 1
ATOM 3687 N N . PRO A 1 463 ? -3.866 -22.500 7.177 1.00 83.00 463 PRO A N 1
ATOM 3688 C CA . PRO A 1 463 ? -3.948 -21.054 7.408 1.00 83.00 463 PRO A CA 1
ATOM 3689 C C . PRO A 1 463 ? -3.585 -20.168 6.204 1.00 83.00 463 PRO A C 1
ATOM 3691 O O . PRO A 1 463 ? -3.952 -18.998 6.191 1.00 83.00 463 PRO A O 1
ATOM 3694 N N . ASN A 1 464 ? -2.905 -20.704 5.181 1.00 80.88 464 ASN A N 1
ATOM 3695 C CA . ASN A 1 464 ? -2.436 -19.925 4.028 1.00 80.88 464 ASN A CA 1
ATOM 3696 C C . ASN A 1 464 ? -3.557 -19.420 3.105 1.00 80.88 464 ASN A C 1
ATOM 3698 O O . ASN A 1 464 ? -3.300 -18.517 2.314 1.00 80.88 464 ASN A O 1
ATOM 3702 N N . ARG A 1 465 ? -4.759 -20.017 3.164 1.00 85.50 465 ARG A N 1
ATOM 3703 C CA . ARG A 1 465 ? -5.946 -19.637 2.370 1.00 85.50 465 ARG A CA 1
ATOM 3704 C C . ARG A 1 465 ? -5.661 -19.316 0.898 1.00 85.50 465 ARG A C 1
ATOM 3706 O O . ARG A 1 465 ? -6.149 -18.322 0.363 1.00 85.50 465 ARG A O 1
ATOM 3713 N N . CYS A 1 466 ? -4.833 -20.144 0.268 1.00 85.75 466 CYS A N 1
ATOM 3714 C CA . CYS A 1 466 ? -4.361 -19.909 -1.090 1.00 85.75 466 CYS A CA 1
ATOM 3715 C C . CYS A 1 466 ? -5.526 -19.898 -2.081 1.00 85.75 466 CYS A C 1
ATOM 3717 O O . CYS A 1 466 ? -6.430 -20.729 -1.971 1.00 85.75 466 CYS A O 1
ATOM 3719 N N . GLU A 1 467 ? -5.472 -18.999 -3.058 1.00 91.88 467 GLU A N 1
ATOM 3720 C CA . GLU A 1 467 ? -6.271 -19.131 -4.269 1.00 91.88 467 GLU A CA 1
ATOM 3721 C C . GLU A 1 467 ? -5.652 -20.236 -5.123 1.00 91.88 467 GLU A C 1
ATOM 3723 O O . GLU A 1 467 ? -4.485 -20.169 -5.513 1.00 91.88 467 GLU A O 1
ATOM 3728 N N . VAL A 1 468 ? -6.421 -21.296 -5.332 1.00 90.81 468 VAL A N 1
ATOM 3729 C CA . VAL A 1 468 ? -6.021 -22.451 -6.121 1.00 90.81 468 VAL A CA 1
ATOM 3730 C C . VAL A 1 468 ? -6.696 -22.328 -7.466 1.00 90.81 468 VAL A C 1
ATOM 3732 O O . VAL A 1 468 ? -7.923 -22.271 -7.550 1.00 90.81 468 VAL A O 1
ATOM 3735 N N . ILE A 1 469 ? -5.882 -22.280 -8.509 1.00 90.06 469 ILE A N 1
ATOM 3736 C CA . ILE A 1 469 ? -6.345 -22.301 -9.887 1.00 90.06 469 ILE A CA 1
ATOM 3737 C C . ILE A 1 469 ? -6.539 -23.762 -10.274 1.00 90.06 469 ILE A C 1
ATOM 3739 O O . ILE A 1 469 ? -5.695 -24.609 -9.988 1.00 90.06 469 ILE A O 1
ATOM 3743 N N . GLU A 1 470 ? -7.664 -24.047 -10.909 1.00 91.00 470 GLU A N 1
ATOM 3744 C CA . GLU A 1 470 ? -8.080 -25.346 -11.406 1.00 91.00 470 GLU A CA 1
ATOM 3745 C C . GLU A 1 470 ? -8.295 -25.254 -12.916 1.00 91.00 470 GLU A C 1
ATOM 3747 O O . GLU A 1 470 ? -9.173 -24.526 -13.380 1.00 91.00 470 GLU A O 1
ATOM 3752 N N . ALA A 1 471 ? -7.508 -26.013 -13.677 1.00 87.50 471 ALA A N 1
ATOM 3753 C CA . ALA A 1 471 ? -7.707 -26.178 -15.110 1.00 87.50 471 ALA A CA 1
ATOM 3754 C C . ALA A 1 471 ? -8.585 -27.400 -15.376 1.00 87.50 471 ALA A C 1
ATOM 3756 O O . ALA A 1 471 ? -8.274 -28.509 -14.924 1.00 87.50 471 ALA A O 1
ATOM 3757 N N . ARG A 1 472 ? -9.661 -27.196 -16.141 1.00 86.69 472 ARG A N 1
ATOM 3758 C CA . ARG A 1 472 ? -10.555 -28.249 -16.621 1.00 86.69 472 ARG A CA 1
ATOM 3759 C C . ARG A 1 472 ? -10.483 -28.389 -18.133 1.00 86.69 472 ARG A C 1
ATOM 3761 O O . ARG A 1 472 ? -10.493 -27.390 -18.847 1.00 86.69 472 ARG A O 1
ATOM 3768 N N . ILE A 1 473 ? -10.496 -29.631 -18.599 1.00 84.81 473 ILE A N 1
ATOM 3769 C CA . ILE A 1 473 ? -10.627 -29.995 -20.011 1.00 84.81 473 ILE A CA 1
ATOM 3770 C C . ILE A 1 473 ? -11.846 -30.903 -20.123 1.00 84.81 473 ILE A C 1
ATOM 3772 O O . ILE A 1 473 ? -11.939 -31.888 -19.395 1.00 84.81 473 ILE A O 1
ATOM 3776 N N . GLU A 1 474 ? -12.809 -30.533 -20.975 1.00 81.19 474 GLU A N 1
ATOM 3777 C CA . GLU A 1 474 ? -14.053 -31.304 -21.180 1.00 81.19 474 GLU A CA 1
ATOM 3778 C C . GLU A 1 474 ? -14.783 -31.622 -19.851 1.00 81.19 474 GLU A C 1
ATOM 3780 O O . GLU A 1 474 ? -15.331 -32.699 -19.638 1.00 81.19 474 GLU A O 1
ATOM 3785 N N . GLY A 1 475 ? -14.743 -30.679 -18.901 1.00 77.88 475 GLY A N 1
ATOM 3786 C CA . GLY A 1 475 ? -15.370 -30.810 -17.581 1.00 77.88 475 GLY A CA 1
ATOM 3787 C C . GLY A 1 475 ? -14.561 -31.592 -16.537 1.00 77.88 475 GLY A C 1
ATOM 3788 O O . GLY A 1 475 ? -14.832 -31.433 -15.342 1.00 77.88 475 GLY A O 1
ATOM 3789 N N . LYS A 1 476 ? -13.531 -32.348 -16.941 1.00 82.00 476 LYS A N 1
ATOM 3790 C CA . LYS A 1 476 ? -12.608 -33.043 -16.031 1.00 82.00 476 LYS A CA 1
ATOM 3791 C C . LYS A 1 476 ? -11.525 -32.095 -15.539 1.00 82.00 476 LYS A C 1
ATOM 3793 O O . LYS A 1 476 ? -10.939 -31.350 -16.320 1.00 82.00 476 LYS A O 1
ATOM 3798 N N . VAL A 1 477 ? -11.250 -32.119 -14.237 1.00 84.62 477 VAL A N 1
ATOM 3799 C CA . VAL A 1 477 ? -10.094 -31.416 -13.667 1.00 84.62 477 VAL A CA 1
ATOM 3800 C C . VAL A 1 477 ? -8.838 -32.087 -14.199 1.00 84.62 477 VAL A C 1
ATOM 3802 O O . VAL A 1 477 ? -8.772 -33.306 -14.179 1.00 84.62 477 VAL A O 1
ATOM 3805 N N . MET A 1 478 ? -7.871 -31.308 -14.678 1.00 82.25 478 MET A N 1
ATOM 3806 C CA . MET A 1 478 ? -6.613 -31.820 -15.236 1.00 82.25 478 MET A CA 1
ATOM 3807 C C . MET A 1 478 ? -5.399 -31.387 -14.424 1.00 82.25 478 MET A C 1
ATOM 3809 O O . MET A 1 478 ? -4.428 -32.130 -14.316 1.00 82.25 478 MET A O 1
ATOM 3813 N N . ALA A 1 479 ? -5.447 -30.190 -13.841 1.00 83.88 479 ALA A N 1
ATOM 3814 C CA . ALA A 1 479 ? -4.385 -29.681 -12.989 1.00 83.88 479 ALA A CA 1
ATOM 3815 C C . ALA A 1 479 ? -4.936 -28.673 -11.982 1.00 83.88 479 ALA A C 1
ATOM 3817 O O . ALA A 1 479 ? -5.905 -27.960 -12.256 1.00 83.88 479 ALA A O 1
ATOM 3818 N N . ARG A 1 480 ? -4.275 -28.591 -10.827 1.00 88.62 480 ARG A N 1
ATOM 3819 C CA . ARG A 1 480 ? -4.463 -27.521 -9.850 1.00 88.62 480 ARG A CA 1
ATOM 3820 C C . ARG A 1 480 ? -3.106 -26.955 -9.451 1.00 88.62 480 ARG A C 1
ATOM 3822 O O . ARG A 1 480 ? -2.160 -27.717 -9.289 1.00 88.62 480 ARG A O 1
ATOM 3829 N N . TRP A 1 481 ? -3.004 -25.640 -9.291 1.00 89.38 481 TRP A N 1
ATOM 3830 C CA . TRP A 1 481 ? -1.787 -24.973 -8.811 1.00 89.38 481 TRP A CA 1
ATOM 3831 C C . TRP A 1 481 ? -2.126 -23.694 -8.040 1.00 89.38 481 TRP A C 1
ATOM 3833 O O . TRP A 1 481 ? -3.277 -23.269 -7.987 1.00 89.38 481 TRP A O 1
ATOM 3843 N N . GLY A 1 482 ? -1.121 -23.070 -7.426 1.00 84.94 482 GLY A N 1
ATOM 3844 C CA . GLY A 1 482 ? -1.287 -21.836 -6.641 1.00 84.94 482 GLY A CA 1
ATOM 3845 C C . GLY A 1 482 ? -1.375 -22.063 -5.131 1.00 84.94 482 GLY A C 1
ATOM 3846 O O . GLY A 1 482 ? -1.349 -21.108 -4.353 1.00 84.94 482 GLY A O 1
ATOM 3847 N N . ASP A 1 483 ? -1.395 -23.318 -4.680 1.00 87.81 483 ASP A N 1
ATOM 3848 C CA . ASP A 1 483 ? -1.335 -23.638 -3.262 1.00 87.81 483 ASP A CA 1
ATOM 3849 C C . ASP A 1 483 ? 0.103 -23.652 -2.720 1.00 87.81 483 ASP A C 1
ATOM 3851 O O . ASP A 1 483 ? 1.031 -24.158 -3.340 1.00 87.81 483 ASP A O 1
ATOM 3855 N N . ARG A 1 484 ? 0.297 -23.097 -1.519 1.00 83.12 484 ARG A N 1
ATOM 3856 C CA . ARG A 1 484 ? 1.631 -22.960 -0.903 1.00 83.12 484 ARG A CA 1
ATOM 3857 C C . ARG A 1 484 ? 2.135 -24.220 -0.206 1.00 83.12 484 ARG A C 1
ATOM 3859 O O . ARG A 1 484 ? 3.325 -24.323 0.058 1.00 83.12 484 ARG A O 1
ATOM 3866 N N . CYS A 1 485 ? 1.238 -25.132 0.163 1.00 83.75 485 CYS A N 1
ATOM 3867 C CA . CYS A 1 485 ? 1.581 -26.341 0.915 1.00 83.75 485 CYS A CA 1
ATOM 3868 C C . CYS A 1 485 ? 1.693 -27.601 0.043 1.00 83.75 485 CYS A C 1
ATOM 3870 O O . CYS A 1 485 ? 1.944 -28.673 0.583 1.00 83.75 485 CYS A O 1
ATOM 3872 N N . GLY A 1 486 ? 1.477 -27.495 -1.272 1.00 81.44 486 GLY A N 1
ATOM 3873 C CA . GLY A 1 486 ? 1.519 -28.619 -2.211 1.00 81.44 486 GLY A CA 1
ATOM 3874 C C . GLY A 1 486 ? 0.332 -29.589 -2.122 1.00 81.44 486 GLY A C 1
ATOM 3875 O O . GLY A 1 486 ? 0.298 -30.559 -2.872 1.00 81.44 486 GLY A O 1
ATOM 3876 N N . LYS A 1 487 ? -0.657 -29.341 -1.249 1.00 84.38 487 LYS A N 1
ATOM 3877 C CA . LYS A 1 487 ? -1.887 -30.138 -1.119 1.00 84.38 487 LYS A CA 1
ATOM 3878 C C . LYS A 1 487 ? -2.603 -30.335 -2.457 1.00 84.38 487 LYS A C 1
ATOM 3880 O O . LYS A 1 487 ? -3.069 -31.435 -2.714 1.00 84.38 487 LYS A O 1
ATOM 3885 N N . TRP A 1 488 ? -2.739 -29.289 -3.270 1.00 84.44 488 TRP A N 1
ATOM 3886 C CA . TRP A 1 488 ? -3.488 -29.357 -4.531 1.00 84.44 488 TRP A CA 1
ATOM 3887 C C . TRP A 1 488 ? -2.587 -29.611 -5.731 1.00 84.44 488 TRP A C 1
ATOM 3889 O O . TRP A 1 488 ? -2.964 -30.393 -6.598 1.00 84.44 488 TRP A O 1
ATOM 3899 N N . SER A 1 489 ? -1.387 -29.028 -5.732 1.00 78.31 489 SER A N 1
ATOM 3900 C CA . SER A 1 489 ? -0.374 -29.255 -6.769 1.00 78.31 489 SER A CA 1
ATOM 3901 C C . SER A 1 489 ? 0.081 -30.720 -6.860 1.00 78.31 489 SER A C 1
ATOM 3903 O O . SER A 1 489 ? 0.437 -31.179 -7.942 1.00 78.31 489 SER A O 1
ATOM 3905 N N . ASN A 1 490 ? 0.039 -31.472 -5.749 1.00 68.56 490 ASN A N 1
ATOM 3906 C CA . ASN A 1 490 ? 0.493 -32.869 -5.692 1.00 68.56 490 ASN A CA 1
ATOM 3907 C C . ASN A 1 490 ? -0.646 -33.902 -5.689 1.00 68.56 490 ASN A C 1
ATOM 3909 O O . ASN A 1 490 ? -0.373 -35.102 -5.630 1.00 68.56 490 ASN A O 1
ATOM 3913 N N . LEU A 1 491 ? -1.915 -33.476 -5.727 1.00 63.91 491 LEU A N 1
ATOM 3914 C CA . LEU A 1 491 ? -3.038 -34.413 -5.786 1.00 63.91 491 LEU A CA 1
ATOM 3915 C C . LEU A 1 491 ? -3.038 -35.111 -7.150 1.00 63.91 491 LEU A C 1
ATOM 3917 O O . LEU A 1 491 ? -3.186 -34.475 -8.193 1.00 63.91 491 LEU A O 1
ATOM 3921 N N . ASN A 1 492 ? -2.875 -36.436 -7.143 1.00 56.62 492 ASN A N 1
ATOM 3922 C CA . ASN A 1 492 ? -3.086 -37.239 -8.338 1.00 56.62 492 ASN A CA 1
ATOM 3923 C C . ASN A 1 492 ? -4.553 -37.103 -8.750 1.00 56.62 492 ASN A C 1
ATOM 3925 O O . ASN A 1 492 ? -5.455 -37.501 -8.024 1.00 56.62 492 ASN A O 1
ATOM 3929 N N . VAL A 1 493 ? -4.775 -36.566 -9.942 1.00 55.97 493 VAL A N 1
ATOM 3930 C CA . VAL A 1 493 ? -6.096 -36.247 -10.503 1.00 55.97 493 VAL A CA 1
ATOM 3931 C C . VAL A 1 493 ? -6.975 -37.497 -10.739 1.00 55.97 493 VAL A C 1
ATOM 3933 O O . VAL A 1 493 ? -8.140 -37.380 -11.089 1.00 55.97 493 VAL A O 1
ATOM 3936 N N . ASN A 1 494 ? -6.444 -38.694 -10.463 1.00 45.28 494 ASN A N 1
ATOM 3937 C CA . ASN A 1 494 ? -7.127 -39.986 -10.578 1.00 45.28 494 ASN A CA 1
ATOM 3938 C C . ASN A 1 494 ? -7.768 -40.488 -9.267 1.00 45.28 494 ASN A C 1
ATOM 3940 O O . ASN A 1 494 ? -8.140 -41.655 -9.197 1.00 45.28 494 ASN A O 1
ATOM 3944 N N . SER A 1 495 ? -7.860 -39.672 -8.214 1.00 35.34 495 SER A N 1
ATOM 3945 C CA . SER A 1 495 ? -8.500 -40.055 -6.945 1.00 35.34 495 SER A CA 1
ATOM 3946 C C . SER A 1 495 ? -9.811 -39.295 -6.711 1.00 35.34 495 SER A C 1
ATOM 3948 O O . SER A 1 495 ? -9.936 -38.559 -5.728 1.00 35.34 495 SER A O 1
ATOM 3950 N N . THR A 1 496 ? -10.757 -39.454 -7.634 1.00 32.97 496 THR A N 1
ATOM 3951 C CA . THR A 1 496 ? -12.190 -39.163 -7.448 1.00 32.97 496 THR A CA 1
ATOM 3952 C C . THR A 1 496 ? -13.007 -40.199 -8.177 1.00 32.97 496 THR A C 1
ATOM 3954 O O . THR A 1 496 ? -12.667 -40.436 -9.360 1.00 32.97 496 THR A O 1
#

Foldseek 3Di:
DDPVPDDFFAKFKFFQPQPQADPDFDKDALVVQDDDDPADDWPAAPGIDTLDLLVLLVLLQCLQFKAFDWDADPVGRVDIAGFWMKGKAFLVLVVLVVSVVVSCCVPPNPFDWDWDDDVVVRMIMTITGGRSVSRVSCQQQNHDQQGGAGDPVLLSHQLSSLLSSLLSNLSRFWDWDAFDPDDPDGPPQGTKIKGKTQHPRRLVSSCSSCVSLVFDWDKDWDPDADPPRTIMIMIMGHAPSVCSSDVDDPDDHDPDPQSWDDDDRIIIDGRNDDDDDDDDDDDDFDQDPPAQWDADPSTIDGTFPQLDLVLLVVVCVVVVHDSLCLLVLLVVDPAADAAQRLGSVRRVVRLVVCVVVPDDSNNSSLNNLLNSLVNCCVPPVVPPLDDPPAEDAAPVLSRNSNQVSNCVVNVDHYDYDPPRRCVVVVVVVVVCVVVPDPDDLDPDPCVVVFDWDKDWDFDPPDPVRWTKIFIDTPNQTSAIDGDPVCPGRVDDSPPD

Mean predicted aligned error: 16.1 Å

pLDDT: mean 84.3, std 11.98, range [32.97, 98.25]